Protein AF-A0A6A5CG50-F1 (afdb_monomer_lite)

Secondary structure (DSSP, 8-state):
-----------------------------TTS--------HHHHHHHHHH--HHHHHHHHHH-HHHHHHHHTTGGGTHHHHHHHHHHHHHTHHHHHHHHHHHHHHHGGGS-HHHHHHHHHHHHHTT-HHHHHHHHHHS---HHHHHHHHHHS-S--HHHHHHHHTSHHHHTTHHHHHHHHHHTT-HHHHHHS-GGG---GGGHHHHHHH-TTHHHH-HHHHHHHHHTSSSHHHHHHTHHHHTTTPPTTHHHHHHHHHHHHS-HHHHHHTHHHHHHS-HHHHHHHHT-HHHHHHHHHHHHHH--SS--HHHHHHHHHHSHHHHHHHS-HHHHHHHHHHTT-HHHHHHHHHHHTHHHHHTT-SSHHHHHHHHHHHHS---S----TT---HHHHHHHHHHHHHHHHHHHHHHHH-TTS----TT-HHHHHHHTTT-HHHHHHHHHHHHHHHHHHHHS------------SHHHHHHHHHHHHHHHHHHHHTT-

Structure (mmCIF, N/CA/C/O backbone):
data_AF-A0A6A5CG50-F1
#
_entry.id   AF-A0A6A5CG50-F1
#
loop_
_atom_site.group_PDB
_atom_site.id
_atom_site.type_symbol
_atom_site.label_atom_id
_atom_site.label_alt_id
_atom_site.label_comp_id
_atom_site.label_asym_id
_atom_site.label_entity_id
_atom_site.label_seq_id
_atom_site.pdbx_PDB_ins_code
_atom_site.Cartn_x
_atom_site.Cartn_y
_atom_site.Cartn_z
_atom_site.occupancy
_atom_site.B_iso_or_equiv
_atom_site.auth_seq_id
_atom_site.auth_comp_id
_atom_site.auth_asym_id
_atom_site.auth_atom_id
_atom_site.pdbx_PDB_model_num
ATOM 1 N N . MET A 1 1 ? 52.379 -30.353 -60.242 1.00 38.41 1 MET A N 1
ATOM 2 C CA . MET A 1 1 ? 53.782 -30.814 -60.249 1.00 38.41 1 MET A CA 1
ATOM 3 C C . MET A 1 1 ? 54.578 -29.850 -61.113 1.00 38.41 1 MET A C 1
ATOM 5 O O . MET A 1 1 ? 54.303 -29.768 -62.301 1.00 38.41 1 MET A O 1
ATOM 9 N N . SER A 1 2 ? 55.456 -29.062 -60.491 1.00 40.38 2 SER A N 1
ATOM 10 C CA . SER A 1 2 ? 56.388 -28.115 -61.135 1.00 40.38 2 SER A CA 1
ATOM 11 C C . SER A 1 2 ? 57.538 -28.863 -61.827 1.00 40.38 2 SER A C 1
ATOM 13 O O . SER A 1 2 ? 57.807 -29.998 -61.420 1.00 40.38 2 SER A O 1
ATOM 15 N N . PRO A 1 3 ? 58.211 -28.287 -62.847 1.00 38.31 3 PRO A N 1
ATOM 16 C CA . PRO A 1 3 ? 59.533 -27.637 -62.631 1.00 38.31 3 PRO A CA 1
ATOM 17 C C . PRO A 1 3 ? 59.900 -26.577 -63.725 1.00 38.31 3 PRO A C 1
ATOM 19 O O . PRO A 1 3 ? 59.070 -26.339 -64.600 1.00 38.31 3 PRO A O 1
ATOM 22 N N . PRO A 1 4 ? 61.131 -26.012 -63.822 1.00 40.09 4 PRO A N 1
ATOM 23 C CA . PRO A 1 4 ? 62.176 -25.701 -62.833 1.00 40.09 4 PRO A CA 1
ATOM 24 C C . PRO A 1 4 ? 62.671 -24.223 -62.872 1.00 40.09 4 PRO A C 1
ATOM 26 O O . PRO A 1 4 ? 62.313 -23.429 -63.737 1.00 40.09 4 PRO A O 1
ATOM 29 N N . LEU A 1 5 ? 63.548 -23.920 -61.904 1.00 40.53 5 LEU A N 1
ATOM 30 C CA . LEU A 1 5 ? 64.491 -22.793 -61.797 1.00 40.53 5 LEU A CA 1
ATOM 31 C C . LEU A 1 5 ? 65.400 -22.589 -63.022 1.00 40.53 5 LEU A C 1
ATOM 33 O O . LEU A 1 5 ? 65.702 -23.578 -63.677 1.00 40.53 5 LEU A O 1
ATOM 37 N N . VAL A 1 6 ? 65.909 -21.354 -63.197 1.00 31.11 6 VAL A N 1
ATOM 38 C CA . VAL A 1 6 ? 67.246 -20.891 -63.685 1.00 31.11 6 VAL A CA 1
ATOM 39 C C . VAL A 1 6 ? 67.095 -19.373 -63.945 1.00 31.11 6 VAL A C 1
ATOM 41 O O . VAL A 1 6 ? 66.114 -18.988 -64.566 1.00 31.11 6 VAL A O 1
ATOM 44 N N . SER A 1 7 ? 67.943 -18.408 -63.590 1.00 28.89 7 SER A N 1
ATOM 45 C CA . SER A 1 7 ? 69.131 -18.228 -62.742 1.00 28.89 7 SER A CA 1
ATOM 46 C C . SER A 1 7 ? 69.410 -16.710 -62.741 1.00 28.89 7 SER A C 1
ATOM 48 O O . SER A 1 7 ? 69.096 -16.037 -63.724 1.00 28.89 7 SER A O 1
ATOM 50 N N . GLU A 1 8 ? 70.019 -16.178 -61.683 1.00 34.69 8 GLU A N 1
ATOM 51 C CA . GLU A 1 8 ? 70.569 -14.812 -61.653 1.00 34.69 8 GLU A CA 1
ATOM 52 C C . GLU A 1 8 ? 71.644 -14.597 -62.737 1.00 34.69 8 GLU A C 1
ATOM 54 O O . GLU A 1 8 ? 72.239 -15.560 -63.234 1.00 34.69 8 GLU A O 1
ATOM 59 N N . PRO A 1 9 ? 71.980 -13.326 -63.013 1.00 35.66 9 PRO A N 1
ATOM 60 C CA . PRO A 1 9 ? 73.373 -12.953 -62.812 1.00 35.66 9 PRO A CA 1
ATOM 61 C C . PRO A 1 9 ? 73.541 -11.692 -61.953 1.00 35.66 9 PRO A C 1
ATOM 63 O O . PRO A 1 9 ? 73.008 -10.626 -62.248 1.00 35.66 9 PRO A O 1
ATOM 66 N N . SER A 1 10 ? 74.333 -11.889 -60.898 1.00 28.23 10 SER A N 1
ATOM 67 C CA . SER A 1 10 ? 75.464 -11.067 -60.450 1.00 28.23 10 SER A CA 1
ATOM 68 C C . SER A 1 10 ? 75.307 -9.545 -60.384 1.00 28.23 10 SER A C 1
ATOM 70 O O . SER A 1 10 ? 75.376 -8.835 -61.383 1.00 28.23 10 SER A O 1
ATOM 72 N N . SER A 1 11 ? 75.250 -9.087 -59.133 1.00 34.31 11 SER A N 1
ATOM 73 C CA . SER A 1 11 ? 76.088 -8.038 -58.537 1.00 34.31 11 SER A CA 1
ATOM 74 C C . SER A 1 11 ? 76.959 -7.197 -59.478 1.00 34.31 11 SER A C 1
ATOM 76 O O . SER A 1 11 ? 77.954 -7.697 -59.998 1.00 34.31 11 SER A O 1
ATOM 78 N N . ASP A 1 12 ? 76.716 -5.888 -59.467 1.00 26.34 12 ASP A N 1
ATOM 79 C CA . ASP A 1 12 ? 77.811 -4.930 -59.366 1.00 26.34 12 ASP A CA 1
ATOM 80 C C . ASP A 1 12 ? 77.536 -3.941 -58.231 1.00 26.34 12 ASP A C 1
ATOM 82 O O . ASP A 1 12 ? 76.492 -3.290 -58.147 1.00 26.34 12 ASP A O 1
ATOM 86 N N . LEU A 1 13 ? 78.501 -3.888 -57.315 1.00 35.88 13 LEU A N 1
ATOM 87 C CA . LEU A 1 13 ? 78.641 -2.851 -56.311 1.00 35.88 13 LEU A CA 1
ATOM 88 C C . LEU A 1 13 ? 79.002 -1.534 -57.004 1.00 35.88 13 LEU A C 1
ATOM 90 O O . LEU A 1 13 ? 80.065 -1.426 -57.609 1.00 35.88 13 LEU A O 1
ATOM 94 N N . SER A 1 14 ? 78.223 -0.486 -56.757 1.00 27.73 14 SER A N 1
ATOM 95 C CA . SER A 1 14 ? 78.779 0.864 -56.672 1.00 27.73 14 SER A CA 1
ATOM 96 C C . SER A 1 14 ? 78.047 1.661 -55.595 1.00 27.73 14 SER A C 1
ATOM 98 O O . SER A 1 14 ? 76.955 2.185 -55.796 1.00 27.73 14 SER A O 1
ATOM 100 N N . THR A 1 15 ? 78.663 1.667 -54.415 1.00 28.98 15 THR A N 1
ATOM 101 C CA . THR A 1 15 ? 78.862 2.837 -53.548 1.00 28.98 15 THR A CA 1
ATOM 102 C C . THR A 1 15 ? 77.974 4.058 -53.809 1.00 28.98 15 THR A C 1
ATOM 104 O O . THR A 1 15 ? 78.183 4.804 -54.760 1.00 28.98 15 THR A O 1
ATOM 107 N N . THR A 1 16 ? 77.061 4.290 -52.864 1.00 37.69 16 THR A N 1
ATOM 108 C CA . THR A 1 16 ? 76.720 5.602 -52.287 1.00 37.69 16 THR A CA 1
ATOM 109 C C . THR A 1 16 ? 76.822 6.816 -53.215 1.00 37.69 16 THR A C 1
ATOM 111 O O . THR A 1 16 ? 77.855 7.482 -53.280 1.00 37.69 16 THR A O 1
ATOM 114 N N . SER A 1 17 ? 75.681 7.223 -53.764 1.00 26.23 17 SER A N 1
ATOM 115 C CA . SER A 1 17 ? 75.324 8.639 -53.748 1.00 26.23 17 SER A CA 1
ATOM 116 C C . SER A 1 17 ? 73.888 8.756 -53.241 1.00 26.23 17 SER A C 1
ATOM 118 O O . SER A 1 17 ? 72.956 8.203 -53.816 1.00 26.23 17 SER A O 1
ATOM 120 N N . HIS A 1 18 ? 73.719 9.410 -52.094 1.00 35.25 18 HIS A N 1
ATOM 121 C CA . HIS A 1 18 ? 72.423 9.940 -51.702 1.00 35.25 18 HIS A CA 1
ATOM 122 C C . HIS A 1 18 ? 72.069 11.032 -52.716 1.00 35.25 18 HIS A C 1
ATOM 124 O O . HIS A 1 18 ? 72.556 12.154 -52.590 1.00 35.25 18 HIS A O 1
ATOM 130 N N . SER A 1 19 ? 71.247 10.715 -53.716 1.00 29.44 19 SER A N 1
ATOM 131 C CA . SER A 1 19 ? 70.447 11.732 -54.397 1.00 29.44 19 SER A CA 1
ATOM 132 C C . SER A 1 19 ? 69.046 11.680 -53.785 1.00 29.44 19 SER A C 1
ATOM 134 O O . SER A 1 19 ? 68.331 10.680 -53.849 1.00 29.44 19 SER A O 1
ATOM 136 N N . MET A 1 20 ? 68.700 12.754 -53.076 1.00 34.06 20 MET A N 1
ATOM 137 C CA . MET A 1 20 ? 67.317 13.102 -52.788 1.00 34.06 20 MET A CA 1
ATOM 138 C C . MET A 1 20 ? 66.678 13.552 -54.103 1.00 34.06 20 MET A C 1
ATOM 140 O O . MET A 1 20 ? 66.559 14.745 -54.350 1.00 34.06 20 MET A O 1
ATOM 144 N N . ASP A 1 21 ? 66.274 12.609 -54.945 1.00 31.69 21 ASP A N 1
ATOM 145 C CA . ASP A 1 21 ? 65.385 12.903 -56.066 1.00 31.69 21 ASP A CA 1
ATOM 146 C C . ASP A 1 21 ? 64.002 12.338 -55.756 1.00 31.69 21 ASP A C 1
ATOM 148 O O . ASP A 1 21 ? 63.553 11.324 -56.289 1.00 31.69 21 ASP A O 1
ATOM 152 N N . GLY A 1 22 ? 63.303 13.036 -54.858 1.00 36.25 22 GLY A N 1
ATOM 153 C CA . GLY A 1 22 ? 61.849 12.998 -54.833 1.00 36.25 22 GLY A CA 1
ATOM 154 C C . GLY A 1 22 ? 61.359 13.523 -56.178 1.00 36.25 22 GLY A C 1
ATOM 155 O O . GLY A 1 22 ? 61.412 14.723 -56.441 1.00 36.25 22 GLY A O 1
ATOM 156 N N . VAL A 1 23 ? 60.940 12.615 -57.059 1.00 37.84 23 VAL A N 1
ATOM 157 C CA . VAL A 1 23 ? 60.490 12.937 -58.416 1.00 37.84 23 VAL A CA 1
ATOM 158 C C . VAL A 1 23 ? 59.181 13.730 -58.343 1.00 37.84 23 VAL A C 1
ATOM 160 O O . VAL A 1 23 ? 58.081 13.182 -58.413 1.00 37.84 23 VAL A O 1
ATOM 163 N N . VAL A 1 24 ? 59.298 15.053 -58.229 1.00 38.53 24 VAL A N 1
ATOM 164 C CA . VAL A 1 24 ? 58.232 16.004 -58.550 1.00 38.53 24 VAL A CA 1
ATOM 165 C C . VAL A 1 24 ? 58.036 15.941 -60.062 1.00 38.53 24 VAL A C 1
ATOM 167 O O . VAL A 1 24 ? 58.856 16.442 -60.831 1.00 38.53 24 VAL A O 1
ATOM 170 N N . ARG A 1 25 ? 56.960 15.299 -60.525 1.00 40.53 25 ARG A N 1
ATOM 171 C CA . ARG A 1 25 ? 56.587 15.374 -61.942 1.00 40.53 25 ARG A CA 1
ATOM 172 C C . ARG A 1 25 ? 55.950 16.730 -62.216 1.00 40.53 25 ARG A C 1
ATOM 174 O O . ARG A 1 25 ? 54.785 16.958 -61.903 1.00 40.53 25 ARG A O 1
ATOM 181 N N . TYR A 1 26 ? 56.721 17.619 -62.827 1.00 39.66 26 TYR A N 1
ATOM 182 C CA . TYR A 1 26 ? 56.202 18.844 -63.416 1.00 39.66 26 TYR A CA 1
ATOM 183 C C . TYR A 1 26 ? 55.426 18.496 -64.689 1.00 39.66 26 TYR A C 1
ATOM 185 O O . TYR A 1 26 ? 56.001 18.017 -65.665 1.00 39.66 26 TYR A O 1
ATOM 193 N N . VAL A 1 27 ? 54.112 18.715 -64.681 1.00 43.72 27 VAL A N 1
ATOM 194 C CA . VAL A 1 27 ? 53.310 18.686 -65.909 1.00 43.72 27 VAL A CA 1
ATOM 195 C C . VAL A 1 27 ? 53.358 20.087 -66.506 1.00 43.72 27 VAL A C 1
ATOM 197 O O . VAL A 1 27 ? 52.929 21.048 -65.868 1.00 43.72 27 VAL A O 1
ATOM 200 N N . HIS A 1 28 ? 53.934 20.203 -67.700 1.00 36.91 28 HIS A N 1
ATOM 201 C CA . HIS A 1 28 ? 54.054 21.465 -68.421 1.00 36.91 28 HIS A CA 1
ATOM 202 C C . HIS A 1 28 ? 52.708 21.790 -69.086 1.00 36.91 28 HIS A C 1
ATOM 204 O O . HIS A 1 28 ? 52.299 21.101 -70.016 1.00 36.91 28 HIS A O 1
ATOM 210 N N . ASP A 1 29 ? 52.012 22.821 -68.610 1.00 42.84 29 ASP A N 1
ATOM 211 C CA . ASP A 1 29 ? 50.855 23.400 -69.299 1.00 42.84 29 ASP A CA 1
ATOM 212 C C . ASP A 1 29 ? 51.340 24.651 -70.043 1.00 42.84 29 ASP A C 1
ATOM 214 O O . ASP A 1 29 ? 51.771 25.627 -69.430 1.00 42.84 29 ASP A O 1
ATOM 218 N N . GLU A 1 30 ? 51.357 24.606 -71.376 1.00 43.88 30 GLU A N 1
ATOM 219 C CA . GLU A 1 30 ? 51.988 25.629 -72.227 1.00 43.88 30 GLU A CA 1
ATOM 220 C C . GLU A 1 30 ? 51.306 27.004 -72.186 1.00 43.88 30 GLU A C 1
ATOM 222 O O . GLU A 1 30 ? 51.773 27.935 -72.840 1.00 43.88 30 GLU A O 1
ATOM 227 N N . ARG A 1 31 ? 50.213 27.179 -71.435 1.00 47.34 31 ARG A N 1
ATOM 228 C CA . ARG A 1 31 ? 49.477 28.451 -71.439 1.00 47.34 31 ARG A CA 1
ATOM 229 C C . ARG A 1 31 ? 49.709 29.321 -70.217 1.00 47.34 31 ARG A C 1
ATOM 231 O O . ARG A 1 31 ? 49.666 30.540 -70.372 1.00 47.34 31 ARG A O 1
ATOM 238 N N . HIS A 1 32 ? 50.011 28.773 -69.042 1.00 41.62 32 HIS A N 1
ATOM 239 C CA . HIS A 1 32 ? 50.194 29.560 -67.817 1.00 41.62 32 HIS A CA 1
ATOM 240 C C . HIS A 1 32 ? 51.383 29.015 -67.015 1.00 41.62 32 HIS A C 1
ATOM 242 O O . HIS A 1 32 ? 51.362 27.866 -66.590 1.00 41.62 32 HIS A O 1
ATOM 248 N N . HIS A 1 33 ? 52.413 29.838 -66.789 1.00 39.16 33 HIS A N 1
ATOM 249 C CA . HIS A 1 33 ? 53.593 29.516 -65.972 1.00 39.16 33 HIS A CA 1
ATOM 250 C C . HIS A 1 33 ? 53.245 29.314 -64.479 1.00 39.16 33 HIS A C 1
ATOM 252 O O . HIS A 1 33 ? 53.632 30.105 -63.622 1.00 39.16 33 HIS A O 1
ATOM 258 N N . LEU A 1 34 ? 52.508 28.254 -64.151 1.00 37.78 34 LEU A N 1
ATOM 259 C CA . LEU A 1 34 ? 52.201 27.812 -62.794 1.00 37.78 34 LEU A CA 1
ATOM 260 C C . LEU A 1 34 ? 52.546 26.326 -62.682 1.00 37.78 34 LEU A C 1
ATOM 262 O O . LEU A 1 34 ? 51.834 25.462 -63.188 1.00 37.78 34 LEU A O 1
ATOM 266 N N . TYR A 1 35 ? 53.650 26.023 -61.999 1.00 39.62 35 TYR A N 1
ATOM 267 C CA . TYR A 1 35 ? 54.013 24.653 -61.651 1.00 39.62 35 TYR A CA 1
ATOM 268 C C . TYR A 1 35 ? 52.993 24.097 -60.650 1.00 39.62 35 TYR A C 1
ATOM 270 O O . TYR A 1 35 ? 52.934 24.529 -59.499 1.00 39.62 35 TYR A O 1
ATOM 278 N N . LYS A 1 36 ? 52.173 23.133 -61.076 1.00 39.78 36 LYS A N 1
ATOM 279 C CA . LYS A 1 36 ? 51.232 22.448 -60.184 1.00 39.78 36 LYS A CA 1
ATOM 280 C C . LYS A 1 36 ? 51.955 21.308 -59.463 1.00 39.78 36 LYS A C 1
ATOM 282 O O . LYS A 1 36 ? 52.139 20.233 -60.028 1.00 39.78 36 LYS A O 1
ATOM 287 N N . LEU A 1 37 ? 52.360 21.541 -58.214 1.00 44.56 37 LEU A N 1
ATOM 288 C CA . LEU A 1 37 ? 52.777 20.470 -57.302 1.00 44.56 37 LEU A CA 1
ATOM 289 C C . LEU A 1 37 ? 51.608 19.491 -57.130 1.00 44.56 37 LEU A C 1
ATOM 291 O O . LEU A 1 37 ? 50.499 19.890 -56.776 1.00 44.56 37 LEU A O 1
ATOM 295 N N . THR A 1 38 ? 51.841 18.214 -57.416 1.00 49.97 38 THR A N 1
ATOM 296 C CA . THR A 1 38 ? 50.862 17.137 -57.223 1.00 49.97 38 THR A CA 1
ATOM 297 C C . THR A 1 38 ? 51.349 16.242 -56.079 1.00 49.97 38 THR A C 1
ATOM 299 O O . THR A 1 38 ? 52.452 15.711 -56.170 1.00 49.97 38 THR A O 1
ATOM 302 N N . CYS A 1 39 ? 50.571 16.090 -54.986 1.00 50.97 39 CYS A N 1
ATOM 303 C CA . CYS A 1 39 ? 50.876 15.064 -53.962 1.00 50.97 39 CYS A CA 1
ATOM 304 C C . CYS A 1 39 ? 50.786 13.712 -54.664 1.00 50.97 39 CYS A C 1
ATOM 306 O O . CYS A 1 39 ? 49.752 13.390 -55.250 1.00 50.97 39 CYS A O 1
ATOM 308 N N . THR A 1 40 ? 51.868 12.943 -54.652 1.00 56.41 40 THR A N 1
ATOM 309 C CA . THR A 1 40 ? 51.852 11.556 -55.113 1.00 56.41 40 THR A CA 1
ATOM 310 C C . THR A 1 40 ? 51.541 10.641 -53.937 1.00 56.41 40 THR A C 1
ATOM 312 O O . THR A 1 40 ? 51.779 10.987 -52.780 1.00 56.41 40 THR A O 1
ATOM 315 N N . ARG A 1 41 ? 51.015 9.450 -54.233 1.00 50.88 41 ARG A N 1
ATOM 316 C CA . ARG A 1 41 ? 50.683 8.425 -53.237 1.00 50.88 41 ARG A CA 1
ATOM 317 C C . ARG A 1 41 ? 51.835 8.184 -52.249 1.00 50.88 41 ARG A C 1
ATOM 319 O O . ARG A 1 41 ? 51.599 8.190 -51.046 1.00 50.88 41 ARG A O 1
ATOM 326 N N . ASP A 1 42 ? 53.057 8.048 -52.751 1.00 51.00 42 ASP A N 1
ATOM 327 C CA . ASP A 1 42 ? 54.238 7.724 -51.943 1.00 51.00 42 ASP A CA 1
ATOM 328 C C . ASP A 1 42 ? 54.661 8.884 -51.031 1.00 51.00 42 ASP A C 1
ATOM 330 O O . ASP A 1 42 ? 54.944 8.664 -49.857 1.00 51.00 42 ASP A O 1
ATOM 334 N N . MET A 1 43 ? 54.578 10.131 -51.514 1.00 53.25 43 MET A N 1
ATOM 335 C CA . MET A 1 43 ? 54.821 11.317 -50.681 1.00 53.25 43 MET A CA 1
ATOM 336 C C . MET A 1 43 ? 53.799 11.425 -49.554 1.00 53.25 43 MET A C 1
ATOM 338 O O . MET A 1 43 ? 54.152 11.736 -48.416 1.00 53.25 43 MET A O 1
ATOM 342 N N . CYS A 1 44 ? 52.525 11.159 -49.859 1.00 53.78 44 CYS A N 1
ATOM 343 C CA . CYS A 1 44 ? 51.493 11.217 -48.843 1.00 53.78 44 CYS A CA 1
ATOM 344 C C . CYS A 1 44 ? 51.710 10.091 -47.782 1.00 53.78 44 CYS A C 1
ATOM 346 O O . CYS A 1 44 ? 51.521 10.345 -46.594 1.00 53.78 44 CYS A O 1
ATOM 348 N N . PHE A 1 45 ? 52.203 8.897 -48.164 1.00 56.69 45 PHE A N 1
ATOM 349 C CA . PHE A 1 45 ? 52.583 7.816 -47.228 1.00 56.69 45 PHE A CA 1
ATOM 350 C C . PHE A 1 45 ? 53.794 8.141 -46.358 1.00 56.69 45 PHE A C 1
ATOM 352 O O . PHE A 1 45 ? 53.779 7.873 -45.158 1.00 56.69 45 PHE A O 1
ATOM 359 N N . GLU A 1 46 ? 54.839 8.714 -46.942 1.00 56.03 46 GLU A N 1
ATOM 360 C CA . GLU A 1 46 ? 56.057 9.048 -46.211 1.00 56.03 46 GLU A CA 1
ATOM 361 C C . GLU A 1 46 ? 55.768 10.107 -45.142 1.00 56.03 46 GLU A C 1
ATOM 363 O O . GLU A 1 46 ? 56.123 9.926 -43.980 1.00 56.03 46 GLU A O 1
ATOM 368 N N . VAL A 1 47 ? 54.968 11.125 -45.470 1.00 57.41 47 VAL A N 1
ATOM 369 C CA . VAL A 1 47 ? 54.483 12.126 -44.505 1.00 57.41 47 VAL A CA 1
ATOM 370 C C . VAL A 1 47 ? 53.701 11.486 -43.349 1.00 57.41 47 VAL A C 1
ATOM 372 O O . VAL A 1 47 ? 53.894 11.871 -42.197 1.00 57.41 47 VAL A O 1
ATOM 375 N N . MET A 1 48 ? 52.866 10.473 -43.609 1.00 57.59 48 MET A N 1
ATOM 376 C CA . MET A 1 48 ? 52.105 9.783 -42.556 1.00 57.59 48 MET A CA 1
ATOM 377 C C . MET A 1 48 ? 52.986 9.100 -41.506 1.00 57.59 48 MET A C 1
ATOM 379 O O . MET A 1 48 ? 52.561 8.978 -40.359 1.00 57.59 48 MET A O 1
ATOM 383 N N . THR A 1 49 ? 54.194 8.660 -41.869 1.00 56.09 49 THR A N 1
ATOM 384 C CA . THR A 1 49 ? 55.097 7.979 -40.925 1.00 56.09 49 THR A CA 1
ATOM 385 C C . THR A 1 49 ? 55.664 8.908 -39.849 1.00 56.09 49 THR A C 1
ATOM 387 O O . THR A 1 49 ? 56.069 8.435 -38.788 1.00 56.09 49 THR A O 1
ATOM 390 N N . TYR A 1 50 ? 55.632 10.224 -40.081 1.00 55.03 50 TYR A N 1
ATOM 391 C CA . TYR A 1 50 ? 56.202 11.237 -39.187 1.00 55.03 50 TYR A CA 1
ATOM 392 C C . TYR A 1 50 ? 55.156 12.032 -38.397 1.00 55.03 50 TYR A C 1
ATOM 394 O O . TYR A 1 50 ? 55.518 12.816 -37.519 1.00 55.03 50 TYR A O 1
ATOM 402 N N . LEU A 1 51 ? 53.864 11.845 -38.680 1.00 58.47 51 LEU A N 1
ATOM 403 C CA . LEU A 1 51 ? 52.789 12.587 -38.025 1.00 58.47 51 LEU A CA 1
ATOM 404 C C . LEU A 1 51 ? 52.213 11.821 -36.831 1.00 58.47 51 LEU A C 1
ATOM 406 O O . LEU A 1 51 ? 51.873 10.638 -36.912 1.00 58.47 51 LEU A O 1
ATOM 410 N N . GLY A 1 52 ? 52.018 12.529 -35.715 1.00 53.81 52 GLY A N 1
ATOM 411 C CA . GLY A 1 52 ? 51.176 12.042 -34.631 1.00 53.81 52 GLY A CA 1
ATOM 412 C C . GLY A 1 52 ? 49.728 11.895 -35.103 1.00 53.81 52 GLY A C 1
ATOM 413 O O . GLY A 1 52 ? 49.289 12.569 -36.030 1.00 53.81 52 GLY A O 1
ATOM 414 N N . THR A 1 53 ? 48.941 11.040 -34.438 1.00 55.12 53 THR A N 1
ATOM 415 C CA . THR A 1 53 ? 47.531 10.794 -34.809 1.00 55.12 53 THR A CA 1
ATOM 416 C C . THR A 1 53 ? 46.734 12.097 -34.984 1.00 55.12 53 THR A C 1
ATOM 418 O O . THR A 1 53 ? 45.926 12.203 -35.893 1.00 55.12 53 THR A O 1
ATOM 421 N N . GLN A 1 54 ? 46.980 13.099 -34.136 1.00 54.81 54 GLN A N 1
ATOM 422 C CA . GLN A 1 54 ? 46.288 14.391 -34.163 1.00 54.81 54 GLN A CA 1
ATOM 423 C C . GLN A 1 54 ? 46.691 15.268 -35.359 1.00 54.81 54 GLN A C 1
ATOM 425 O O . GLN A 1 54 ? 45.832 15.891 -35.987 1.00 54.81 54 GLN A O 1
ATOM 430 N N . ASP A 1 55 ? 47.979 15.295 -35.689 1.00 60.62 55 ASP A N 1
ATOM 431 C CA . ASP A 1 55 ? 48.510 16.086 -36.801 1.00 60.62 55 ASP A CA 1
ATOM 432 C C . ASP A 1 55 ? 48.114 15.458 -38.135 1.00 60.62 55 ASP A C 1
ATOM 434 O O . ASP A 1 55 ? 47.697 16.162 -39.051 1.00 60.62 55 ASP A O 1
ATOM 438 N N . LEU A 1 56 ? 48.116 14.123 -38.204 1.00 60.62 56 LEU A N 1
ATOM 439 C CA . LEU A 1 56 ? 47.615 13.377 -39.351 1.00 60.62 56 LEU A CA 1
ATOM 440 C C . LEU A 1 56 ? 46.145 13.715 -39.637 1.00 60.62 56 LEU A C 1
ATOM 442 O O . LEU A 1 56 ? 45.806 14.035 -40.774 1.00 60.62 56 LEU A O 1
ATOM 446 N N . PHE A 1 57 ? 45.283 13.736 -38.615 1.00 56.09 57 PHE A N 1
ATOM 447 C CA . PHE A 1 57 ? 43.878 14.122 -38.794 1.00 56.09 57 PHE A CA 1
ATOM 448 C C . PHE A 1 57 ? 43.699 15.588 -39.189 1.00 56.09 57 PHE A C 1
ATOM 450 O O . PHE A 1 57 ? 42.867 15.896 -40.040 1.00 56.09 57 PHE A O 1
ATOM 457 N N . SER A 1 58 ? 44.508 16.489 -38.635 1.00 58.94 58 SER A N 1
ATOM 458 C CA . SER A 1 58 ? 44.466 17.911 -38.997 1.00 58.94 58 SER A CA 1
ATOM 459 C C . SER A 1 58 ? 44.861 18.132 -40.462 1.00 58.94 58 SER 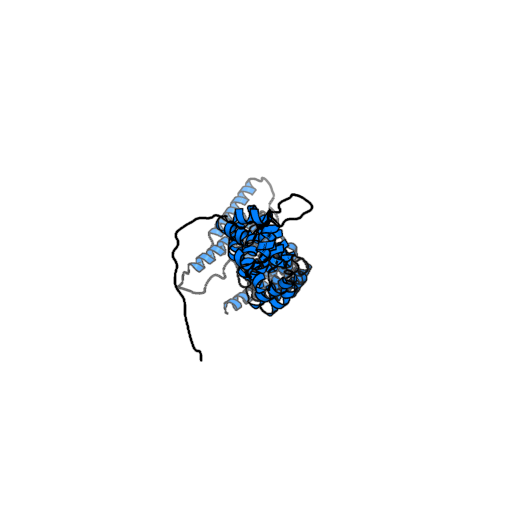A C 1
ATOM 461 O O . SER A 1 58 ? 44.218 18.905 -41.172 1.00 58.94 58 SER A O 1
ATOM 463 N N . VAL A 1 59 ? 45.869 17.400 -40.944 1.00 61.34 59 VAL A N 1
ATOM 464 C CA . VAL A 1 59 ? 46.313 17.417 -42.346 1.00 61.34 59 VAL A CA 1
ATOM 465 C C . VAL A 1 59 ? 45.245 16.829 -43.272 1.00 61.34 59 VAL A C 1
ATOM 467 O O . VAL A 1 59 ? 44.971 17.407 -44.322 1.00 61.34 59 VAL A O 1
ATOM 470 N N . MET A 1 60 ? 44.585 15.739 -42.867 1.00 56.97 60 MET A N 1
ATOM 471 C CA . MET A 1 60 ? 43.481 15.144 -43.628 1.00 56.97 60 MET A CA 1
ATOM 472 C C . MET A 1 60 ? 42.279 16.083 -43.782 1.00 56.97 60 MET A C 1
ATOM 474 O O . MET A 1 60 ? 41.710 16.157 -44.864 1.00 56.97 60 MET A O 1
ATOM 478 N N . LEU A 1 61 ? 41.916 16.827 -42.733 1.00 54.31 61 LEU A N 1
ATOM 479 C CA . LEU A 1 61 ? 40.812 17.794 -42.790 1.00 54.31 61 LEU A CA 1
ATOM 480 C C . LEU A 1 61 ? 41.164 19.051 -43.600 1.00 54.31 61 LEU A C 1
ATOM 482 O O . LEU A 1 61 ? 40.284 19.677 -44.185 1.00 54.31 61 LEU A O 1
ATOM 486 N N . SER A 1 62 ? 42.445 19.422 -43.641 1.00 55.19 62 SER A N 1
ATOM 487 C CA . SER A 1 62 ? 42.900 20.684 -44.241 1.00 55.19 62 SER A CA 1
ATOM 488 C C . SER A 1 62 ? 43.371 20.546 -45.694 1.00 55.19 62 SER A C 1
ATOM 490 O O . SER A 1 62 ? 43.525 21.555 -46.381 1.00 55.19 62 SER A O 1
ATOM 492 N N . CYS A 1 63 ? 43.611 19.325 -46.190 1.00 56.22 63 CYS A N 1
ATOM 493 C CA . CYS A 1 63 ? 44.161 19.086 -47.525 1.00 56.22 63 CYS A CA 1
ATOM 494 C C . CYS A 1 63 ? 43.318 18.092 -48.337 1.00 56.22 63 CYS A C 1
ATOM 496 O O . CYS A 1 63 ? 43.471 16.877 -48.223 1.00 56.22 63 CYS A O 1
ATOM 498 N N . ARG A 1 64 ? 42.479 18.621 -49.239 1.00 52.44 64 ARG A N 1
ATOM 499 C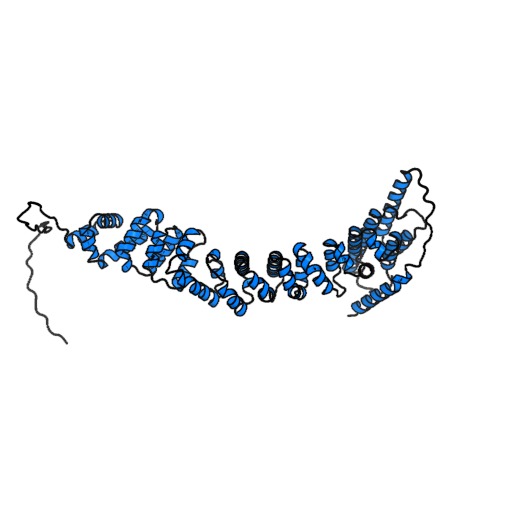 CA . ARG A 1 64 ? 41.572 17.837 -50.098 1.00 52.44 64 ARG A CA 1
ATOM 500 C C . ARG A 1 64 ? 42.290 16.796 -50.970 1.00 52.44 64 ARG A C 1
ATOM 502 O O . ARG A 1 64 ? 41.828 15.674 -51.073 1.00 52.44 64 ARG A O 1
ATOM 509 N N . GLN A 1 65 ? 43.440 17.124 -51.563 1.00 52.62 65 GLN A N 1
ATOM 510 C CA . GLN A 1 65 ? 44.187 16.157 -52.388 1.00 52.62 65 GLN A CA 1
ATOM 511 C C . GLN A 1 65 ? 44.799 15.020 -51.563 1.00 52.62 65 GLN A C 1
ATOM 513 O O . GLN A 1 65 ? 44.806 13.880 -52.015 1.00 52.62 65 GLN A O 1
ATOM 518 N N . PHE A 1 66 ? 45.293 15.322 -50.360 1.00 56.50 66 PHE A N 1
ATOM 519 C CA . PHE A 1 66 ? 45.813 14.316 -49.433 1.00 56.50 66 PHE A CA 1
ATOM 520 C C . PHE A 1 66 ? 44.680 13.411 -48.935 1.00 56.50 66 PHE A C 1
ATOM 522 O O . PHE A 1 66 ? 44.818 12.193 -48.950 1.00 56.50 66 PHE A O 1
ATOM 529 N N . HIS A 1 67 ? 43.536 14.008 -48.592 1.00 53.38 67 HIS A N 1
ATOM 530 C CA . HIS A 1 67 ? 42.293 13.314 -48.276 1.00 53.38 67 HIS A CA 1
ATOM 531 C C . HIS A 1 67 ? 41.857 12.359 -49.399 1.00 53.38 67 HIS A C 1
ATOM 533 O O . HIS A 1 67 ? 41.677 11.173 -49.142 1.00 53.38 67 HIS A O 1
ATOM 539 N N . ASP A 1 68 ? 41.766 12.830 -50.644 1.00 54.91 68 ASP A N 1
ATOM 540 C CA . ASP A 1 68 ? 41.259 12.041 -51.775 1.00 54.91 68 ASP A CA 1
ATOM 541 C C . ASP A 1 68 ? 42.192 10.858 -52.137 1.00 54.91 68 ASP A C 1
ATOM 543 O O . ASP A 1 68 ? 41.726 9.753 -52.422 1.00 54.91 68 ASP A O 1
ATOM 547 N N . LEU A 1 69 ? 43.518 11.047 -52.063 1.00 55.69 69 LEU A N 1
ATOM 548 C CA . LEU A 1 69 ? 44.526 9.996 -52.308 1.00 55.69 69 LEU A CA 1
ATOM 549 C C . LEU A 1 69 ? 44.527 8.893 -51.245 1.00 55.69 69 LEU A C 1
ATOM 551 O O . LEU A 1 69 ? 44.774 7.717 -51.535 1.00 55.69 69 LEU A O 1
ATOM 555 N N . ILE A 1 70 ? 44.249 9.282 -50.009 1.00 53.81 70 ILE A N 1
ATOM 556 C CA . ILE A 1 70 ? 44.171 8.392 -48.861 1.00 53.81 70 ILE A CA 1
ATOM 557 C C . ILE A 1 70 ? 42.815 7.678 -48.795 1.00 53.81 70 ILE A C 1
ATOM 559 O O . ILE A 1 70 ? 42.767 6.489 -48.484 1.00 53.81 70 ILE A O 1
ATOM 563 N N . HIS A 1 71 ? 41.724 8.363 -49.143 1.00 52.06 71 HIS A N 1
ATOM 564 C CA . HIS A 1 71 ? 40.380 7.792 -49.250 1.00 52.06 71 HIS A CA 1
ATOM 565 C C . HIS A 1 71 ? 40.313 6.701 -50.333 1.00 52.06 71 HIS A C 1
ATOM 567 O O . HIS A 1 71 ? 39.548 5.747 -50.218 1.00 52.06 71 HIS A O 1
ATOM 573 N N . ALA A 1 72 ? 41.159 6.772 -51.363 1.00 56.81 72 ALA A N 1
ATOM 574 C CA . ALA A 1 72 ? 41.319 5.689 -52.333 1.00 56.81 72 ALA A CA 1
ATOM 575 C C . ALA A 1 72 ? 42.052 4.444 -51.768 1.00 56.81 72 ALA A C 1
ATOM 577 O O . ALA A 1 72 ? 42.095 3.412 -52.433 1.00 56.81 72 ALA A O 1
ATOM 578 N N . ASN A 1 73 ? 42.639 4.517 -50.563 1.00 55.06 73 ASN A N 1
ATOM 579 C CA . ASN A 1 73 ? 43.460 3.470 -49.933 1.00 55.06 73 ASN A CA 1
ATOM 580 C C . ASN A 1 73 ? 43.115 3.263 -48.436 1.00 55.06 73 ASN A C 1
ATOM 582 O O . ASN A 1 73 ? 44.000 3.120 -47.587 1.00 55.06 73 ASN A O 1
ATOM 586 N N . THR A 1 74 ? 41.819 3.221 -48.113 1.00 51.88 74 THR A N 1
ATOM 587 C CA . THR A 1 74 ? 41.234 3.139 -46.753 1.00 51.88 74 THR A CA 1
ATOM 588 C C . THR A 1 74 ? 41.819 2.058 -45.835 1.00 51.88 74 THR A C 1
ATOM 590 O O . THR A 1 74 ? 41.889 2.256 -44.620 1.00 51.88 74 THR A O 1
ATOM 593 N N . VAL A 1 75 ? 42.307 0.942 -46.384 1.00 53.03 75 VAL A N 1
ATOM 594 C CA . VAL A 1 75 ? 42.890 -0.178 -45.616 1.00 53.03 75 VAL A CA 1
ATOM 595 C C . VAL A 1 75 ? 44.090 0.255 -44.761 1.00 53.03 75 VAL A C 1
ATOM 597 O O . VAL A 1 75 ? 44.253 -0.224 -43.640 1.00 53.03 75 VAL A O 1
ATOM 600 N N . LEU A 1 76 ? 44.908 1.190 -45.252 1.00 51.56 76 LEU A N 1
ATOM 601 C CA . LEU A 1 76 ? 46.162 1.594 -44.602 1.00 51.56 76 LEU A CA 1
ATOM 602 C C . LEU A 1 76 ? 45.955 2.584 -43.445 1.00 51.56 76 LEU A C 1
ATOM 604 O O . LEU A 1 76 ? 46.811 2.702 -42.569 1.00 51.56 76 LEU A O 1
ATOM 608 N N . LEU A 1 77 ? 44.797 3.248 -43.389 1.00 52.97 77 LEU A N 1
ATOM 609 C CA . LEU A 1 77 ? 44.446 4.177 -42.314 1.00 52.97 77 LEU A CA 1
ATOM 610 C C . LEU A 1 77 ? 43.638 3.571 -41.177 1.00 52.97 77 LEU A C 1
ATOM 612 O O . LEU A 1 77 ? 43.483 4.211 -40.135 1.00 52.97 77 LEU A O 1
ATOM 616 N N . ARG A 1 78 ? 43.158 2.337 -41.334 1.00 57.78 78 ARG A N 1
ATOM 617 C CA . ARG A 1 78 ? 42.321 1.670 -40.334 1.00 57.78 78 ARG A CA 1
ATOM 618 C C . ARG A 1 78 ? 42.923 1.696 -38.916 1.00 57.78 78 ARG A C 1
ATOM 620 O O . ARG A 1 78 ? 42.190 2.050 -37.992 1.00 57.78 78 ARG A O 1
ATOM 627 N N . PRO A 1 79 ? 44.230 1.429 -38.700 1.00 59.28 79 PRO A N 1
ATOM 628 C CA . PRO A 1 79 ? 44.823 1.497 -37.361 1.00 59.28 79 PRO A CA 1
ATOM 629 C C . PRO A 1 79 ? 44.871 2.923 -36.789 1.00 59.28 79 PRO A C 1
ATOM 631 O O . PRO A 1 79 ? 44.677 3.119 -35.589 1.00 59.28 79 PRO A O 1
ATOM 634 N N . PHE A 1 80 ? 45.096 3.935 -37.633 1.00 60.91 80 PHE A N 1
ATOM 635 C CA . PHE A 1 80 ? 45.160 5.341 -37.221 1.00 60.91 80 PHE A CA 1
ATOM 636 C C . PHE A 1 80 ? 43.775 5.910 -36.906 1.00 60.91 80 PHE A C 1
ATOM 638 O O . PHE A 1 80 ? 43.626 6.594 -35.895 1.00 60.91 80 PHE A O 1
ATOM 645 N N . ALA A 1 81 ? 42.763 5.569 -37.707 1.00 60.50 81 ALA A N 1
ATOM 646 C CA . ALA A 1 81 ? 41.359 5.890 -37.455 1.00 60.50 81 ALA A CA 1
ATOM 647 C C . ALA A 1 81 ? 40.859 5.250 -36.153 1.00 60.50 81 ALA A C 1
ATOM 649 O O . ALA A 1 81 ? 40.278 5.936 -35.314 1.00 60.50 81 ALA A O 1
ATOM 650 N N . LEU A 1 82 ? 41.185 3.975 -35.918 1.00 65.56 82 LEU A N 1
ATOM 651 C CA . LEU A 1 82 ? 40.844 3.272 -34.680 1.00 65.56 82 LEU A CA 1
ATOM 652 C C . LEU A 1 82 ? 41.524 3.901 -33.450 1.00 65.56 82 LEU A C 1
ATOM 654 O O . LEU A 1 82 ? 40.889 4.110 -32.417 1.00 65.56 82 LEU A O 1
ATOM 658 N N . ASN A 1 83 ? 42.807 4.256 -33.559 1.00 66.19 83 ASN A N 1
ATOM 659 C CA . ASN A 1 83 ? 43.530 4.961 -32.496 1.00 66.19 83 ASN A CA 1
ATOM 660 C C . ASN A 1 83 ? 42.996 6.385 -32.269 1.00 66.19 83 ASN A C 1
ATOM 662 O O . ASN A 1 83 ? 42.948 6.847 -31.129 1.00 66.19 83 ASN A O 1
ATOM 666 N N . GLY A 1 84 ? 42.578 7.072 -33.335 1.00 64.19 84 GLY A N 1
ATOM 667 C CA . GLY A 1 84 ? 41.925 8.378 -33.283 1.00 64.19 84 GLY A CA 1
ATOM 668 C C . GLY A 1 84 ? 40.595 8.318 -32.539 1.00 64.19 84 GLY A C 1
ATOM 669 O O . GLY A 1 84 ? 40.387 9.098 -31.611 1.00 64.19 84 GLY A O 1
ATOM 670 N N . ILE A 1 85 ? 39.747 7.337 -32.865 1.00 70.50 85 ILE A N 1
ATOM 671 C CA . ILE A 1 85 ? 38.488 7.103 -32.152 1.00 70.50 85 ILE A CA 1
ATOM 672 C C . ILE A 1 85 ? 38.755 6.791 -30.686 1.00 70.50 85 ILE A C 1
ATOM 674 O O . ILE A 1 85 ? 38.208 7.473 -29.830 1.00 70.50 85 ILE A O 1
ATOM 678 N N . ARG A 1 86 ? 39.660 5.858 -30.362 1.00 71.38 86 ARG A N 1
ATOM 679 C CA . ARG A 1 86 ? 40.007 5.542 -28.961 1.00 71.38 86 ARG A CA 1
ATOM 680 C C . ARG A 1 86 ? 40.424 6.783 -28.161 1.00 71.38 86 ARG A C 1
ATOM 682 O O . ARG A 1 86 ? 40.016 6.941 -27.011 1.00 71.38 86 ARG A O 1
ATOM 689 N N . LYS A 1 87 ? 41.193 7.692 -28.773 1.00 66.69 87 LYS A N 1
ATOM 690 C CA . LYS A 1 87 ? 41.564 8.982 -28.168 1.00 66.69 87 LYS A CA 1
ATOM 691 C C . LYS A 1 87 ? 40.351 9.894 -27.976 1.00 66.69 87 LYS A C 1
ATOM 693 O O . LYS A 1 87 ? 40.202 10.455 -26.891 1.00 66.69 87 LYS A O 1
ATOM 698 N N . CYS A 1 88 ? 39.484 10.013 -28.981 1.00 67.25 88 CYS A N 1
ATOM 699 C CA . CYS A 1 88 ? 38.251 10.794 -28.878 1.00 67.25 88 CYS A CA 1
ATOM 700 C C . CYS A 1 88 ? 37.345 10.268 -27.759 1.00 67.25 88 CYS A C 1
ATOM 702 O O . CYS A 1 88 ? 36.892 11.058 -26.940 1.00 67.25 88 CYS A O 1
ATOM 704 N N . LEU A 1 89 ? 37.170 8.947 -27.650 1.00 68.25 89 LEU A N 1
ATOM 705 C CA . LEU A 1 89 ? 36.321 8.314 -26.637 1.00 68.25 89 LEU A CA 1
ATOM 706 C C . LEU A 1 89 ? 36.736 8.680 -25.210 1.00 68.25 89 LEU A C 1
ATOM 708 O O . LEU A 1 89 ? 35.892 9.066 -24.407 1.00 68.25 89 LEU A O 1
ATOM 712 N N . SER A 1 90 ? 38.036 8.670 -24.903 1.00 72.06 90 SER A N 1
ATOM 713 C CA . SER A 1 90 ? 38.525 9.028 -23.561 1.00 72.06 90 SER A CA 1
ATOM 714 C C . SER A 1 90 ? 38.181 10.459 -23.112 1.00 72.06 90 SER A C 1
ATOM 716 O O . SER A 1 90 ? 38.216 10.744 -21.917 1.00 72.06 90 SER A O 1
ATOM 718 N N . ARG A 1 91 ? 37.872 11.373 -24.047 1.00 72.38 91 ARG A N 1
ATOM 719 C CA . ARG A 1 91 ? 37.569 12.792 -23.780 1.00 72.38 91 ARG A CA 1
ATOM 720 C C . ARG A 1 91 ? 36.542 13.337 -24.780 1.00 72.38 91 ARG A C 1
ATOM 722 O O . ARG A 1 91 ? 36.792 14.362 -25.419 1.00 72.38 91 ARG A O 1
ATOM 729 N N . LEU A 1 92 ? 35.415 12.642 -24.932 1.00 73.38 92 LEU A N 1
ATOM 730 C CA . LEU A 1 92 ? 34.459 12.907 -26.012 1.00 73.38 92 LEU A CA 1
ATOM 731 C C . LEU A 1 92 ? 33.899 14.337 -25.975 1.00 73.38 92 LEU A C 1
ATOM 733 O O . LEU A 1 92 ? 33.823 14.974 -27.016 1.00 73.38 92 LEU A O 1
ATOM 737 N N . GLU A 1 93 ? 33.668 14.897 -24.785 1.00 71.25 93 GLU A N 1
ATOM 738 C CA . GLU A 1 93 ? 33.239 16.295 -24.589 1.00 71.25 93 GLU A CA 1
ATOM 739 C C . GLU A 1 93 ? 34.162 17.326 -25.266 1.00 71.25 93 GLU A C 1
ATOM 741 O O . GLU A 1 93 ? 33.715 18.378 -25.711 1.00 71.25 93 GLU A O 1
ATOM 746 N N . LYS A 1 94 ? 35.468 17.035 -25.355 1.00 72.31 94 LYS A N 1
ATOM 747 C CA . LYS A 1 94 ? 36.459 17.920 -25.985 1.00 72.31 94 LYS A CA 1
ATOM 748 C C . LYS A 1 94 ? 36.648 17.623 -27.475 1.00 72.31 94 LYS A C 1
ATOM 750 O O . LYS A 1 94 ? 37.063 18.503 -28.227 1.00 72.31 94 LYS A O 1
ATOM 755 N N . TYR A 1 95 ? 36.409 16.383 -27.891 1.00 68.81 95 TYR A N 1
ATOM 756 C CA . TYR A 1 95 ? 36.749 15.886 -29.226 1.00 68.81 95 TYR A CA 1
ATOM 757 C C . TYR A 1 95 ? 35.530 15.400 -30.013 1.00 68.81 95 TYR A C 1
ATOM 759 O O . TYR A 1 95 ? 35.681 14.578 -30.911 1.00 68.81 95 TYR A O 1
ATOM 767 N N . GLU A 1 96 ? 34.341 15.927 -29.724 1.00 75.50 96 GLU A N 1
ATOM 768 C CA . GLU A 1 96 ? 33.100 15.563 -30.413 1.00 75.50 96 GLU A CA 1
ATOM 769 C C . GLU A 1 96 ? 33.194 15.786 -31.931 1.00 75.50 96 GLU A C 1
ATOM 771 O O . GLU A 1 96 ? 32.964 14.858 -32.701 1.00 75.50 96 GLU A O 1
ATOM 776 N N . VAL A 1 97 ? 33.618 16.977 -32.371 1.00 73.06 97 VAL A N 1
ATOM 777 C CA . VAL A 1 97 ? 33.752 17.309 -33.803 1.00 73.06 97 VAL A CA 1
ATOM 778 C C . VAL A 1 97 ? 34.765 16.394 -34.517 1.00 73.06 97 VAL A C 1
ATOM 780 O O . VAL A 1 97 ? 34.415 15.818 -35.548 1.00 73.06 97 VAL A O 1
ATOM 783 N N . PRO A 1 98 ? 35.987 16.175 -33.984 1.00 67.06 98 PRO A N 1
ATOM 784 C CA . PRO A 1 98 ? 36.889 15.153 -34.513 1.00 67.06 98 PRO A CA 1
ATOM 785 C C . PRO A 1 98 ? 36.295 13.740 -34.520 1.00 67.06 98 PRO A C 1
ATOM 787 O O . PRO A 1 98 ? 36.510 13.007 -35.478 1.00 67.06 98 PRO A O 1
ATOM 790 N N . CYS A 1 99 ? 35.546 13.349 -33.486 1.00 74.19 99 CYS A N 1
ATOM 791 C CA . CYS A 1 99 ? 34.913 12.032 -33.402 1.00 74.19 99 CYS A CA 1
ATOM 792 C C . CYS A 1 99 ? 33.887 11.831 -34.525 1.00 74.19 99 CYS A C 1
ATOM 794 O O . CYS A 1 99 ? 33.936 10.820 -35.220 1.00 74.19 99 CYS A O 1
ATOM 796 N N . LEU A 1 100 ? 33.018 12.821 -34.755 1.00 76.31 100 LEU A N 1
ATOM 797 C CA . LEU A 1 100 ? 32.047 12.814 -35.851 1.00 76.31 100 LEU A CA 1
ATOM 798 C C . LEU A 1 100 ? 32.742 12.723 -37.208 1.00 76.31 100 LEU A C 1
ATOM 800 O O . LEU A 1 100 ? 32.409 11.851 -38.002 1.00 76.31 100 LEU A O 1
ATOM 804 N N . ALA A 1 101 ? 33.785 13.526 -37.437 1.00 67.69 101 ALA A N 1
ATOM 805 C CA . ALA A 1 101 ? 34.559 13.450 -38.672 1.00 67.69 101 ALA A CA 1
ATOM 806 C C . ALA A 1 101 ? 35.189 12.059 -38.879 1.00 67.69 101 ALA A C 1
ATOM 808 O O . ALA A 1 101 ? 35.192 11.542 -39.994 1.00 67.69 101 ALA A O 1
ATOM 809 N N . LEU A 1 102 ? 35.693 11.419 -37.820 1.00 70.50 102 LEU A N 1
ATOM 810 C CA . LEU A 1 102 ? 36.242 10.062 -37.900 1.00 70.50 102 LEU A CA 1
ATOM 811 C C . LEU A 1 102 ? 35.178 9.021 -38.238 1.00 70.50 102 LEU A C 1
ATOM 813 O O . LEU A 1 102 ? 35.410 8.163 -39.089 1.00 70.50 102 LEU A O 1
ATOM 817 N N . LEU A 1 103 ? 34.023 9.093 -37.579 1.00 78.12 103 LEU A N 1
ATOM 818 C CA . LEU A 1 103 ? 32.888 8.226 -37.873 1.00 78.12 103 LEU A CA 1
ATOM 819 C C . LEU A 1 103 ? 32.397 8.442 -39.304 1.00 78.12 103 LEU A C 1
ATOM 821 O O . LEU A 1 103 ? 32.074 7.468 -39.980 1.00 78.12 103 LEU A O 1
ATOM 825 N N . ASP A 1 104 ? 32.415 9.683 -39.789 1.00 78.69 104 ASP A N 1
ATOM 826 C CA . ASP A 1 104 ? 31.895 10.005 -41.107 1.00 78.69 104 ASP A CA 1
ATOM 827 C C . ASP A 1 104 ? 32.750 9.472 -42.248 1.00 78.69 104 ASP A C 1
ATOM 829 O O . ASP A 1 104 ? 32.226 8.842 -43.170 1.00 78.69 104 ASP A O 1
ATOM 833 N N . HIS A 1 105 ? 34.063 9.668 -42.144 1.00 70.44 105 HIS A N 1
ATOM 834 C CA . HIS A 1 105 ? 35.016 9.312 -43.192 1.00 70.44 105 HIS A CA 1
ATOM 835 C C . HIS A 1 105 ? 35.489 7.855 -43.104 1.00 70.44 105 HIS A C 1
ATOM 837 O O . HIS A 1 105 ? 35.912 7.287 -44.107 1.00 70.44 105 HIS A O 1
ATOM 843 N N . PHE A 1 106 ? 35.442 7.235 -41.917 1.00 73.38 106 PHE A N 1
ATOM 844 C CA . PHE A 1 106 ? 35.993 5.891 -41.698 1.00 73.38 106 PHE A CA 1
ATOM 845 C C . PHE A 1 106 ? 35.009 4.882 -41.115 1.00 73.38 106 PHE A C 1
ATOM 847 O O . PHE A 1 106 ? 35.387 3.718 -40.972 1.00 73.38 106 PHE A O 1
ATOM 854 N N . GLY A 1 107 ? 33.769 5.288 -40.821 1.00 73.12 107 GLY A N 1
ATOM 855 C CA . GLY A 1 107 ? 32.754 4.460 -40.166 1.00 73.12 107 GLY A CA 1
ATOM 856 C C . GLY A 1 107 ? 32.595 3.070 -40.773 1.00 73.12 107 GLY A C 1
ATOM 857 O O . GLY A 1 107 ? 32.595 2.084 -40.049 1.00 73.12 107 GLY A O 1
ATOM 858 N N . GLU A 1 108 ? 32.566 2.974 -42.102 1.00 77.00 108 GLU A N 1
ATOM 859 C CA . GLU A 1 108 ? 32.401 1.707 -42.835 1.00 77.00 108 GLU A CA 1
ATOM 860 C C . GLU A 1 108 ? 33.493 0.662 -42.528 1.00 77.00 108 GLU A C 1
ATOM 862 O O . GLU A 1 108 ? 33.308 -0.528 -42.763 1.00 77.00 108 GLU A O 1
ATOM 867 N N . ASN A 1 109 ? 34.636 1.086 -41.978 1.00 75.12 109 ASN A N 1
ATOM 868 C CA . ASN A 1 109 ? 35.765 0.216 -41.653 1.00 75.12 109 ASN A CA 1
ATOM 869 C C . ASN A 1 109 ? 35.796 -0.228 -40.181 1.00 75.12 109 ASN A C 1
ATOM 871 O O . ASN A 1 109 ? 36.681 -1.010 -39.798 1.00 75.12 109 ASN A O 1
ATOM 875 N N . PHE A 1 110 ? 34.891 0.271 -39.337 1.00 80.31 110 PHE A N 1
ATOM 876 C CA . PHE A 1 110 ? 34.826 -0.092 -37.922 1.00 80.31 110 PHE A CA 1
ATOM 877 C C . PHE A 1 110 ? 33.976 -1.343 -37.697 1.00 80.31 110 PHE A C 1
ATOM 879 O O . PHE A 1 110 ? 33.014 -1.605 -38.411 1.00 80.31 110 PHE A O 1
ATOM 886 N N . SER A 1 111 ? 34.371 -2.155 -36.713 1.00 83.69 111 SER A N 1
ATOM 887 C CA . SER A 1 111 ? 33.574 -3.303 -36.279 1.00 83.69 111 SER A CA 1
ATOM 888 C C . SER A 1 111 ? 32.400 -2.848 -35.410 1.00 83.69 111 SER A C 1
ATOM 890 O O . SER A 1 111 ? 32.440 -1.771 -34.811 1.00 83.69 111 SER A O 1
ATOM 892 N N . GLN A 1 112 ? 31.388 -3.709 -35.277 1.00 84.50 112 GLN A N 1
ATOM 893 C CA . GLN A 1 112 ? 30.255 -3.478 -34.373 1.00 84.50 112 GLN A CA 1
ATOM 894 C C . GLN A 1 112 ? 30.714 -3.245 -32.922 1.00 84.50 112 GLN A C 1
ATOM 896 O O . GLN A 1 112 ? 30.184 -2.371 -32.250 1.00 84.50 112 GLN A O 1
ATOM 901 N N . GLU A 1 113 ? 31.767 -3.929 -32.459 1.00 84.00 113 GLU A N 1
ATOM 902 C CA . GLU A 1 113 ? 32.355 -3.706 -31.125 1.00 84.00 113 GLU A CA 1
ATOM 903 C C . GLU A 1 113 ? 32.878 -2.274 -30.931 1.00 84.00 113 GLU A C 1
ATOM 905 O O . GLU A 1 113 ? 32.723 -1.685 -29.862 1.00 84.00 113 GLU A O 1
ATOM 910 N N . VAL A 1 114 ? 33.490 -1.689 -31.969 1.00 83.81 114 VAL A N 1
ATOM 911 C CA . VAL A 1 114 ? 33.968 -0.300 -31.921 1.00 83.81 114 VAL A CA 1
ATOM 912 C C . VAL A 1 114 ? 32.780 0.653 -31.879 1.00 83.81 114 VAL A C 1
ATOM 914 O O . VAL A 1 114 ? 32.785 1.572 -31.064 1.00 83.81 114 VAL A O 1
ATOM 917 N N . PHE A 1 115 ? 31.754 0.422 -32.703 1.00 88.00 115 PHE A N 1
ATOM 918 C CA . PHE A 1 115 ? 30.527 1.217 -32.671 1.00 88.00 115 PHE A CA 1
ATOM 919 C C . PHE A 1 115 ? 29.823 1.140 -31.319 1.00 88.00 115 PHE A C 1
ATOM 921 O O . PHE A 1 115 ? 29.454 2.180 -30.783 1.00 88.00 115 PHE A O 1
ATOM 928 N N . PHE A 1 116 ? 29.723 -0.046 -30.721 1.00 86.19 116 PHE A N 1
ATOM 929 C CA . PHE A 1 116 ? 29.144 -0.224 -29.395 1.00 86.19 116 PHE A CA 1
ATOM 930 C C . PHE A 1 116 ? 29.930 0.544 -28.322 1.00 86.19 116 PHE A C 1
ATOM 932 O O . PHE A 1 116 ? 29.347 1.297 -27.546 1.00 86.19 116 PHE A O 1
ATOM 939 N N . GLY A 1 117 ? 31.266 0.463 -28.334 1.00 84.19 117 GLY A N 1
ATOM 940 C CA . GLY A 1 117 ? 32.105 1.251 -27.424 1.00 84.19 117 GLY A CA 1
ATOM 941 C C . GLY A 1 117 ? 31.933 2.768 -27.596 1.00 84.19 117 GLY A C 1
ATOM 942 O O . GLY A 1 117 ? 31.961 3.509 -26.612 1.00 84.19 117 GLY A O 1
ATOM 943 N N . VAL A 1 118 ? 31.716 3.242 -28.829 1.00 86.81 118 VAL A N 1
ATOM 944 C CA . VAL A 1 118 ? 31.410 4.657 -29.102 1.00 86.81 118 VAL A CA 1
ATOM 945 C C . VAL A 1 118 ? 30.008 5.020 -28.618 1.00 86.81 118 VAL A C 1
ATOM 947 O O . VAL A 1 118 ? 29.846 6.076 -28.010 1.00 86.81 118 VAL A O 1
ATOM 950 N N . LEU A 1 119 ? 29.019 4.150 -28.834 1.00 87.56 119 LEU A N 1
ATOM 951 C CA . LEU A 1 119 ? 27.639 4.325 -28.385 1.00 87.56 119 LEU A CA 1
ATOM 952 C C . LEU A 1 119 ? 27.582 4.489 -26.862 1.00 87.56 119 LEU A C 1
ATOM 954 O O . LEU A 1 119 ? 27.052 5.483 -26.376 1.00 87.56 119 LEU A O 1
ATOM 958 N N . VAL A 1 120 ? 28.199 3.571 -26.110 1.00 83.94 120 VAL A N 1
ATOM 959 C CA . VAL A 1 120 ? 28.265 3.614 -24.637 1.00 83.94 120 VAL A CA 1
ATOM 960 C C . VAL A 1 120 ? 28.895 4.914 -24.153 1.00 83.94 120 VAL A C 1
ATOM 962 O O . VAL A 1 120 ? 28.369 5.574 -23.255 1.00 83.94 120 VAL A O 1
ATOM 965 N N . GLN A 1 121 ? 29.985 5.341 -24.788 1.00 83.50 121 GLN A N 1
ATOM 966 C CA . GLN A 1 121 ? 30.654 6.574 -24.399 1.00 83.50 121 GLN A CA 1
ATOM 967 C C . GLN A 1 121 ? 29.851 7.829 -24.757 1.00 83.50 121 GLN A C 1
ATOM 969 O O . GLN A 1 121 ? 29.786 8.749 -23.946 1.00 83.50 121 GLN A O 1
ATOM 974 N N . ALA A 1 122 ? 29.204 7.862 -25.925 1.00 85.06 122 ALA A N 1
ATOM 975 C CA . ALA A 1 122 ? 28.308 8.946 -26.323 1.00 85.06 122 ALA A CA 1
ATOM 976 C C . ALA A 1 122 ? 27.128 9.079 -25.355 1.00 85.06 122 ALA A C 1
ATOM 978 O O . ALA A 1 122 ? 26.745 10.195 -24.998 1.00 85.06 122 ALA A O 1
ATOM 979 N N . MET A 1 123 ? 26.605 7.948 -24.873 1.00 81.06 123 MET A N 1
ATOM 980 C CA . MET A 1 123 ? 25.567 7.919 -23.849 1.00 81.06 123 MET A CA 1
ATOM 981 C C . MET A 1 123 ? 26.079 8.449 -22.499 1.00 81.06 123 MET A C 1
ATOM 983 O O . MET A 1 123 ? 25.433 9.301 -21.886 1.00 81.06 123 MET A O 1
ATOM 987 N N . ASN A 1 124 ? 27.278 8.042 -22.073 1.00 79.25 124 ASN A N 1
ATOM 988 C CA . ASN A 1 124 ? 27.888 8.512 -20.824 1.00 79.25 124 ASN A CA 1
ATOM 989 C C . ASN A 1 124 ? 28.238 10.010 -20.833 1.00 79.25 124 ASN A C 1
ATOM 991 O O . ASN A 1 124 ? 28.126 10.660 -19.796 1.00 79.25 124 ASN A O 1
ATOM 995 N N . THR A 1 125 ? 28.631 10.576 -21.978 1.00 80.00 125 THR A N 1
ATOM 996 C CA . THR A 1 125 ? 28.962 12.010 -22.109 1.00 80.00 125 THR A CA 1
ATOM 997 C C . THR A 1 125 ? 27.825 12.849 -22.699 1.00 80.00 125 THR A C 1
ATOM 999 O O . THR A 1 125 ? 28.049 13.995 -23.081 1.00 80.00 125 THR A O 1
ATOM 1002 N N . ALA A 1 126 ? 26.618 12.286 -22.823 1.00 77.62 126 ALA A N 1
ATOM 1003 C CA . ALA A 1 126 ? 25.426 12.945 -23.362 1.00 77.62 126 ALA A CA 1
ATOM 1004 C C . ALA A 1 126 ? 25.593 13.598 -24.759 1.00 77.62 126 ALA A C 1
ATOM 1006 O O . ALA A 1 126 ? 24.945 14.604 -25.057 1.00 77.62 126 ALA A O 1
ATOM 1007 N N . SER A 1 127 ? 26.427 13.026 -25.637 1.00 85.75 127 SER A N 1
ATOM 1008 C CA . SER A 1 127 ? 26.627 13.531 -27.005 1.00 85.75 127 SER A CA 1
ATOM 1009 C C . SER A 1 127 ? 25.587 12.940 -27.961 1.00 85.75 127 SER A C 1
ATOM 1011 O O . SER A 1 127 ? 25.726 11.826 -28.468 1.00 85.75 127 SER A O 1
ATOM 1013 N N . VAL A 1 128 ? 24.523 13.708 -28.209 1.00 85.94 128 VAL A N 1
ATOM 1014 C CA . VAL A 1 128 ? 23.399 13.304 -29.074 1.00 85.94 128 VAL A CA 1
ATOM 1015 C C . VAL A 1 128 ? 23.843 13.107 -30.525 1.00 85.94 128 VAL A C 1
ATOM 1017 O O . VAL A 1 128 ? 23.449 12.130 -31.152 1.00 85.94 128 VAL A O 1
ATOM 1020 N N . ASN A 1 129 ? 24.689 13.990 -31.058 1.00 86.62 129 ASN A N 1
ATOM 1021 C CA . ASN A 1 129 ? 25.113 13.907 -32.457 1.00 86.62 129 ASN A CA 1
ATOM 1022 C C . ASN A 1 129 ? 25.926 12.635 -32.719 1.00 86.62 129 ASN A C 1
ATOM 1024 O O . ASN A 1 129 ? 25.655 11.921 -33.679 1.00 86.62 129 ASN A O 1
ATOM 1028 N N . VAL A 1 130 ? 26.877 12.314 -31.834 1.00 87.94 130 VAL A N 1
ATOM 1029 C CA . VAL A 1 130 ? 27.684 11.089 -31.950 1.00 87.94 130 VAL A CA 1
ATOM 1030 C C . VAL A 1 130 ? 26.803 9.852 -31.810 1.00 87.94 130 VAL A C 1
ATOM 1032 O O . VAL A 1 130 ? 26.973 8.903 -32.570 1.00 87.94 130 VAL A O 1
ATOM 1035 N N . LEU A 1 131 ? 25.830 9.876 -30.893 1.00 88.75 131 LEU A N 1
ATOM 1036 C CA . LEU A 1 131 ? 24.855 8.799 -30.734 1.00 88.75 131 LEU A CA 1
ATOM 1037 C C . LEU A 1 131 ? 24.085 8.531 -32.037 1.00 88.75 131 LEU A C 1
ATOM 1039 O O . LEU A 1 131 ? 24.050 7.386 -32.481 1.00 88.75 131 LEU A O 1
ATOM 1043 N N . TYR A 1 132 ? 23.528 9.564 -32.677 1.00 88.88 132 TYR A N 1
ATOM 1044 C CA . TYR A 1 132 ? 22.780 9.417 -33.934 1.00 88.88 132 TYR A CA 1
ATOM 1045 C C . TYR A 1 132 ? 23.675 8.881 -35.057 1.00 88.88 132 TYR A C 1
ATOM 1047 O O . TYR A 1 132 ? 23.345 7.880 -35.688 1.00 88.88 132 TYR A O 1
ATOM 1055 N N . THR A 1 133 ? 24.861 9.468 -35.243 1.00 88.69 133 THR A N 1
ATOM 1056 C CA . THR A 1 133 ? 25.810 9.025 -36.275 1.00 88.69 133 THR A CA 1
ATOM 1057 C C . THR A 1 133 ? 26.236 7.567 -36.091 1.00 88.69 133 THR A C 1
ATOM 1059 O O . THR A 1 133 ? 26.405 6.844 -37.074 1.00 88.69 133 THR A O 1
ATOM 1062 N N . VAL A 1 134 ? 26.410 7.107 -34.848 1.00 89.38 134 VAL A N 1
ATOM 1063 C CA . VAL A 1 134 ? 26.728 5.702 -34.563 1.00 89.38 134 VAL A CA 1
ATOM 1064 C C . VAL A 1 134 ? 25.537 4.798 -34.855 1.00 89.38 134 VAL A C 1
ATOM 1066 O O . VAL A 1 134 ? 25.713 3.802 -35.549 1.00 89.38 134 VAL A O 1
ATOM 1069 N N . LEU A 1 135 ? 24.331 5.130 -34.386 1.00 88.25 135 LEU A N 1
ATOM 1070 C CA . LEU A 1 135 ? 23.132 4.314 -34.621 1.00 88.25 135 LEU A CA 1
ATOM 1071 C C . LEU A 1 135 ? 22.803 4.180 -36.114 1.00 88.25 135 LEU A C 1
ATOM 1073 O O . LEU A 1 135 ? 22.414 3.105 -36.577 1.00 88.25 135 LEU A O 1
ATOM 1077 N N . ASP A 1 136 ? 23.018 5.232 -36.901 1.00 87.44 136 ASP A N 1
ATOM 1078 C CA . ASP A 1 136 ? 22.817 5.197 -38.350 1.00 87.44 136 ASP A CA 1
ATOM 1079 C C . ASP A 1 136 ? 23.788 4.253 -39.069 1.00 87.44 136 ASP A C 1
ATOM 1081 O O . ASP A 1 136 ? 23.425 3.660 -40.090 1.00 87.44 136 ASP A O 1
ATOM 1085 N N . ARG A 1 137 ? 24.976 4.029 -38.505 1.00 85.06 137 ARG A N 1
ATOM 1086 C CA . ARG A 1 137 ? 26.031 3.182 -39.086 1.00 85.06 137 ARG A CA 1
ATOM 1087 C C . ARG A 1 137 ? 26.113 1.782 -38.472 1.00 85.06 137 ARG A C 1
ATOM 1089 O O . ARG A 1 137 ? 26.668 0.881 -39.094 1.00 85.06 137 ARG A O 1
ATOM 1096 N N . MET A 1 138 ? 25.561 1.592 -37.278 1.00 86.19 138 MET A N 1
ATOM 1097 C CA . MET A 1 138 ? 25.526 0.316 -36.565 1.00 86.19 138 MET A CA 1
ATOM 1098 C C . MET A 1 138 ? 24.353 -0.554 -37.043 1.00 86.19 138 MET A C 1
ATOM 1100 O O . MET A 1 138 ? 23.286 -0.047 -37.413 1.00 86.19 138 MET A O 1
ATOM 1104 N N . GLU A 1 139 ? 24.535 -1.875 -36.998 1.00 84.19 139 GLU A N 1
ATOM 1105 C CA . GLU A 1 139 ? 23.416 -2.812 -37.091 1.00 84.19 139 GLU A CA 1
ATOM 1106 C C . GLU A 1 139 ? 22.779 -2.903 -35.702 1.00 84.19 139 GLU A C 1
ATOM 1108 O O . GLU A 1 139 ? 23.326 -3.512 -34.782 1.00 84.19 139 GLU A O 1
ATOM 1113 N N . VAL A 1 140 ? 21.653 -2.215 -35.522 1.00 82.62 140 VAL A N 1
ATOM 1114 C CA . VAL A 1 140 ? 20.944 -2.195 -34.242 1.00 82.62 140 VAL A CA 1
ATOM 1115 C C . VAL A 1 140 ? 20.044 -3.426 -34.182 1.00 82.62 140 VAL A C 1
ATOM 1117 O O . VAL A 1 140 ? 19.077 -3.521 -34.931 1.00 82.62 140 VAL A O 1
ATOM 1120 N N . THR A 1 141 ? 20.375 -4.368 -33.303 1.00 85.19 141 THR A N 1
ATOM 1121 C CA . THR A 1 141 ? 19.536 -5.528 -32.963 1.00 85.19 141 THR A CA 1
ATOM 1122 C C . THR A 1 141 ? 18.982 -5.375 -31.547 1.00 85.19 141 THR A C 1
ATOM 1124 O O . THR A 1 141 ? 19.494 -4.576 -30.757 1.00 85.19 141 THR A O 1
ATOM 1127 N N . SER A 1 142 ? 17.956 -6.150 -31.190 1.00 81.56 142 SER A N 1
ATOM 1128 C CA . SER A 1 142 ? 17.362 -6.131 -29.846 1.00 81.56 142 SER A CA 1
ATOM 1129 C C . SER A 1 142 ? 18.366 -6.502 -28.744 1.00 81.56 142 SER A C 1
ATOM 1131 O O . SER A 1 142 ? 18.386 -5.872 -27.690 1.00 81.56 142 SER A O 1
ATOM 1133 N N . THR A 1 143 ? 19.285 -7.439 -28.982 1.00 82.06 143 THR A N 1
ATOM 1134 C CA . THR A 1 143 ? 20.362 -7.773 -28.029 1.00 82.06 143 THR A CA 1
ATOM 1135 C C . THR A 1 143 ? 21.356 -6.632 -27.832 1.00 82.06 143 THR A C 1
ATOM 1137 O O . THR A 1 143 ? 21.701 -6.317 -26.692 1.00 82.06 143 THR A O 1
ATOM 1140 N N . VAL A 1 144 ? 21.782 -5.972 -28.913 1.00 81.56 144 VAL A N 1
ATOM 1141 C CA . VAL A 1 144 ? 22.693 -4.818 -28.831 1.00 81.56 144 VAL A CA 1
ATOM 1142 C C . VAL A 1 144 ? 22.015 -3.639 -28.130 1.00 81.56 144 VAL A C 1
ATOM 1144 O O . VAL A 1 144 ? 22.624 -2.988 -27.281 1.00 81.56 144 VAL A O 1
ATOM 1147 N N . LEU A 1 145 ? 20.738 -3.392 -28.432 1.00 80.81 145 LEU A N 1
ATOM 1148 C CA . LEU A 1 145 ? 19.951 -2.350 -27.781 1.00 80.81 145 LEU A CA 1
ATOM 1149 C C . LEU A 1 145 ? 19.739 -2.641 -26.288 1.00 80.81 145 LEU A C 1
ATOM 1151 O O . LEU A 1 145 ? 19.908 -1.732 -25.478 1.00 80.81 145 LEU A O 1
ATOM 1155 N N . ARG A 1 146 ? 19.438 -3.891 -25.902 1.00 80.88 146 ARG A N 1
ATOM 1156 C CA . ARG A 1 146 ? 19.372 -4.305 -24.488 1.00 80.88 146 ARG A CA 1
ATOM 1157 C C . ARG A 1 146 ? 20.678 -3.967 -23.776 1.00 80.88 146 ARG A C 1
ATOM 1159 O O . ARG A 1 146 ? 20.651 -3.301 -22.747 1.00 80.88 146 ARG A O 1
ATOM 1166 N N . GLN A 1 147 ? 21.813 -4.398 -24.324 1.00 79.75 147 GLN A N 1
ATOM 1167 C CA . GLN A 1 147 ? 23.113 -4.167 -23.697 1.00 79.75 147 GLN A CA 1
ATOM 1168 C C . GLN A 1 147 ? 23.417 -2.666 -23.564 1.00 79.75 147 GLN A C 1
ATOM 1170 O O . GLN A 1 147 ? 23.830 -2.216 -22.498 1.00 79.75 147 GLN A O 1
ATOM 1175 N N . ALA A 1 148 ? 23.125 -1.877 -24.603 1.00 78.00 148 ALA A N 1
ATOM 1176 C CA . ALA A 1 148 ? 23.276 -0.423 -24.579 1.00 78.00 148 ALA A CA 1
ATOM 1177 C C . ALA A 1 148 ? 22.418 0.234 -23.480 1.00 78.00 148 ALA A C 1
ATOM 1179 O O . ALA A 1 148 ? 22.921 1.054 -22.714 1.00 78.00 148 ALA A O 1
ATOM 1180 N N . LEU A 1 149 ? 21.144 -0.158 -23.364 1.00 76.50 149 LEU A N 1
ATOM 1181 C CA . LEU A 1 149 ? 20.219 0.361 -22.351 1.00 76.50 149 LEU A CA 1
ATOM 1182 C C . LEU A 1 149 ? 20.653 0.010 -20.919 1.00 76.50 149 LEU A C 1
ATOM 1184 O O . LEU A 1 149 ? 20.446 0.810 -20.013 1.00 76.50 149 LEU A O 1
ATOM 1188 N N . LEU A 1 150 ? 21.268 -1.156 -20.703 1.00 75.19 150 LEU A N 1
ATOM 1189 C CA . LEU A 1 150 ? 21.714 -1.597 -19.375 1.00 75.19 150 LEU A CA 1
ATOM 1190 C C . LEU A 1 150 ? 23.057 -0.997 -18.948 1.00 75.19 150 LEU A C 1
ATOM 1192 O O . LEU A 1 150 ? 23.258 -0.732 -17.756 1.00 75.19 150 LEU A O 1
ATOM 1196 N N . GLU A 1 151 ? 23.971 -0.786 -19.900 1.00 75.50 151 GLU A N 1
ATOM 1197 C CA . GLU A 1 151 ? 25.280 -0.166 -19.657 1.00 75.50 151 GLU A CA 1
ATOM 1198 C C . GLU A 1 151 ? 25.177 1.343 -19.401 1.00 75.50 151 GLU A C 1
ATOM 1200 O O . GLU A 1 151 ? 26.023 1.921 -18.713 1.00 75.50 151 GLU A O 1
ATOM 1205 N N . CYS A 1 152 ? 24.103 1.986 -19.861 1.00 68.06 152 CYS A N 1
ATOM 1206 C CA . CYS A 1 152 ? 23.776 3.343 -19.458 1.00 68.06 152 CYS A CA 1
ATOM 1207 C C . CYS A 1 152 ? 23.396 3.408 -17.978 1.00 68.06 152 CYS A C 1
ATOM 1209 O O . CYS A 1 152 ? 22.257 3.174 -17.577 1.00 68.06 152 CYS A O 1
ATOM 1211 N N . ASN A 1 153 ? 24.336 3.815 -17.132 1.00 53.19 153 ASN A N 1
ATOM 1212 C CA . ASN A 1 153 ? 24.013 4.139 -15.749 1.00 53.19 153 ASN A CA 1
ATOM 1213 C C . ASN A 1 153 ? 22.961 5.273 -15.723 1.00 53.19 153 ASN A C 1
ATOM 1215 O O . ASN A 1 153 ? 23.056 6.216 -16.505 1.00 53.19 153 ASN A O 1
ATOM 1219 N N . GLN A 1 154 ? 21.943 5.169 -14.862 1.00 57.12 154 GLN A N 1
ATOM 1220 C CA . GLN A 1 154 ? 20.649 5.891 -14.893 1.00 57.12 154 GLN A CA 1
ATOM 1221 C C . GLN A 1 154 ? 20.694 7.439 -14.735 1.00 57.12 154 GLN A C 1
ATOM 1223 O O . GLN A 1 154 ? 19.802 8.035 -14.133 1.00 57.12 154 GLN A O 1
ATOM 1228 N N . ARG A 1 155 ? 21.715 8.155 -15.221 1.00 52.28 155 ARG A N 1
ATOM 1229 C CA . ARG A 1 155 ? 21.914 9.591 -14.952 1.00 52.28 155 ARG A CA 1
ATOM 1230 C C . ARG A 1 155 ? 22.243 10.428 -16.186 1.00 52.28 155 ARG A C 1
ATOM 1232 O O . ARG A 1 155 ? 23.179 11.218 -16.171 1.00 52.28 155 ARG A O 1
ATOM 1239 N N . SER A 1 156 ? 21.396 10.343 -17.207 1.00 55.38 156 SER A N 1
ATOM 1240 C CA . SER A 1 156 ? 21.215 11.432 -18.181 1.00 55.38 156 SER A CA 1
ATOM 1241 C C . SER A 1 156 ? 19.896 11.252 -18.942 1.00 55.38 156 SER A C 1
ATOM 1243 O O . SER A 1 156 ? 19.842 10.810 -20.084 1.00 55.38 156 SER A O 1
ATOM 1245 N N . HIS A 1 157 ? 18.789 11.645 -18.305 1.00 63.50 157 HIS A N 1
ATOM 1246 C CA . HIS A 1 157 ? 17.439 11.628 -18.890 1.00 63.50 157 HIS A CA 1
ATOM 1247 C C . HIS A 1 157 ? 17.340 12.197 -20.337 1.00 63.50 157 HIS A C 1
ATOM 1249 O O . HIS A 1 157 ? 16.523 11.699 -21.114 1.00 63.50 157 HIS A O 1
ATOM 1255 N N . PRO A 1 158 ? 18.150 13.193 -20.768 1.00 67.62 158 PRO A N 1
ATOM 1256 C CA . PRO A 1 158 ? 18.137 13.663 -22.157 1.00 67.62 158 PRO A CA 1
ATOM 1257 C C . PRO A 1 158 ? 18.693 12.664 -23.184 1.00 67.62 158 PRO A C 1
ATOM 1259 O O . PRO A 1 158 ? 18.142 12.575 -24.279 1.00 67.62 158 PRO A O 1
ATOM 1262 N N . ILE A 1 159 ? 19.747 11.903 -22.853 1.00 75.69 159 ILE A N 1
ATOM 1263 C CA . ILE A 1 159 ? 20.392 10.994 -23.818 1.00 75.69 159 ILE A CA 1
ATOM 1264 C C . ILE A 1 159 ? 19.575 9.722 -24.017 1.00 75.69 159 ILE A C 1
ATOM 1266 O O . ILE A 1 159 ? 19.451 9.238 -25.134 1.00 75.69 159 ILE A O 1
ATOM 1270 N N . TYR A 1 160 ? 18.937 9.242 -22.947 1.00 75.12 160 TYR A N 1
ATOM 1271 C CA . TYR A 1 160 ? 17.991 8.136 -23.012 1.00 75.12 160 TYR A CA 1
ATOM 1272 C C . TYR A 1 160 ? 16.809 8.475 -23.915 1.00 75.12 160 TYR A C 1
ATOM 1274 O O . TYR A 1 160 ? 16.438 7.684 -24.773 1.00 75.12 160 TYR A O 1
ATOM 1282 N N . ARG A 1 161 ? 16.247 9.683 -23.783 1.00 74.69 161 ARG A N 1
ATOM 1283 C CA . ARG A 1 161 ? 15.185 10.144 -24.683 1.00 74.69 161 ARG A CA 1
ATOM 1284 C C . ARG A 1 161 ? 15.675 10.236 -26.132 1.00 74.69 161 ARG A C 1
ATOM 1286 O O . ARG A 1 161 ? 14.946 9.844 -27.032 1.00 74.69 161 ARG A O 1
ATOM 1293 N N . ALA A 1 162 ? 16.892 10.730 -26.356 1.00 78.31 162 ALA A N 1
ATOM 1294 C CA . ALA A 1 162 ? 17.484 10.802 -27.692 1.00 78.31 162 ALA A CA 1
ATOM 1295 C C . ALA A 1 162 ? 17.681 9.408 -28.320 1.00 78.31 162 ALA A C 1
ATOM 1297 O O . ALA A 1 162 ? 17.356 9.222 -29.487 1.00 78.31 162 ALA A O 1
ATOM 1298 N N . LEU A 1 163 ? 18.134 8.427 -27.533 1.00 82.38 163 LEU A N 1
ATOM 1299 C CA . LEU A 1 163 ? 18.248 7.026 -27.942 1.00 82.38 163 LEU A CA 1
ATOM 1300 C C . LEU A 1 163 ? 16.883 6.438 -28.320 1.00 82.38 163 LEU A C 1
ATOM 1302 O O . LEU A 1 163 ? 16.732 5.895 -29.408 1.00 82.38 163 LEU A O 1
ATOM 1306 N N . MET A 1 164 ? 15.884 6.583 -27.446 1.00 78.25 164 MET A N 1
ATOM 1307 C CA . MET A 1 164 ? 14.546 6.005 -27.633 1.00 78.25 164 MET A CA 1
ATOM 1308 C C . MET A 1 164 ? 13.766 6.651 -28.787 1.00 78.25 164 MET A C 1
ATOM 1310 O O . MET A 1 164 ? 12.938 5.991 -29.402 1.00 78.25 164 MET A O 1
ATOM 1314 N N . ASN A 1 165 ? 14.049 7.918 -29.103 1.00 77.94 165 ASN A N 1
ATOM 1315 C CA . ASN A 1 165 ? 13.448 8.639 -30.228 1.00 77.94 165 ASN A CA 1
ATOM 1316 C C . ASN A 1 165 ? 14.146 8.360 -31.574 1.00 77.94 165 ASN A C 1
ATOM 1318 O O . ASN A 1 165 ? 13.764 8.940 -32.593 1.00 77.94 165 ASN A O 1
ATOM 1322 N N . HIS A 1 166 ? 15.205 7.547 -31.598 1.00 85.50 166 HIS A N 1
ATOM 1323 C CA . HIS A 1 166 ? 15.893 7.221 -32.840 1.00 85.50 166 HIS A CA 1
ATOM 1324 C C . HIS A 1 166 ? 15.063 6.210 -33.660 1.00 85.50 166 HIS A C 1
ATOM 1326 O O . HIS A 1 166 ? 14.702 5.166 -33.114 1.00 85.50 166 HIS A O 1
ATOM 1332 N N . PRO A 1 167 ? 14.825 6.416 -34.974 1.00 82.56 167 PRO A N 1
ATOM 1333 C CA . PRO A 1 167 ? 13.937 5.555 -35.771 1.00 82.56 167 PRO A CA 1
ATOM 1334 C C . PRO A 1 167 ? 14.318 4.067 -35.780 1.00 82.56 167 PRO A C 1
ATOM 1336 O O . PRO A 1 167 ? 13.453 3.197 -35.773 1.00 82.56 167 PRO A O 1
ATOM 1339 N N . LYS A 1 168 ? 15.623 3.759 -35.765 1.00 84.19 168 LYS A N 1
ATOM 1340 C CA . LYS A 1 168 ? 16.118 2.371 -35.675 1.00 84.19 168 LYS A CA 1
ATOM 1341 C C . LYS A 1 168 ? 15.931 1.722 -34.299 1.00 84.19 168 LYS A C 1
ATOM 1343 O O . LYS A 1 168 ? 16.032 0.509 -34.192 1.00 84.19 168 LYS A O 1
ATOM 1348 N N . VAL A 1 169 ? 15.734 2.521 -33.253 1.00 83.44 169 VAL A N 1
ATOM 1349 C CA . VAL A 1 169 ? 15.603 2.054 -31.868 1.00 83.44 169 VAL A CA 1
ATOM 1350 C C . VAL A 1 169 ? 14.137 1.930 -31.488 1.00 83.44 169 VAL A C 1
ATOM 1352 O O . VAL A 1 169 ? 13.761 0.918 -30.909 1.00 83.44 169 VAL A O 1
ATOM 1355 N N . GLU A 1 170 ? 13.310 2.911 -31.859 1.00 78.12 170 GLU A N 1
ATOM 1356 C CA . GLU A 1 170 ? 11.880 2.967 -31.531 1.00 78.12 170 GLU A CA 1
ATOM 1357 C C . GLU A 1 170 ? 11.155 1.645 -31.847 1.00 78.12 170 GLU A C 1
ATOM 1359 O O . GLU A 1 170 ? 10.415 1.129 -31.011 1.00 78.12 170 GLU A O 1
ATOM 1364 N N . GLY A 1 171 ? 11.444 1.041 -33.007 1.00 77.06 171 GLY A N 1
ATOM 1365 C CA . GLY A 1 171 ? 10.853 -0.235 -33.425 1.00 77.06 171 GLY A CA 1
ATOM 1366 C C . GLY A 1 171 ? 11.350 -1.477 -32.671 1.00 77.06 171 GLY A C 1
ATOM 1367 O O . GLY A 1 171 ? 10.663 -2.492 -32.679 1.00 77.06 171 GLY A O 1
ATOM 1368 N N . LEU A 1 172 ? 12.504 -1.408 -32.002 1.00 83.38 172 LEU A N 1
ATOM 1369 C CA . LEU A 1 172 ? 13.139 -2.541 -31.309 1.00 83.38 172 LEU A CA 1
ATOM 1370 C C . LEU A 1 172 ? 12.879 -2.548 -29.798 1.00 83.38 172 LEU A C 1
ATOM 1372 O O . LEU A 1 172 ? 13.094 -3.564 -29.139 1.00 83.38 172 LEU A O 1
ATOM 1376 N N . VAL A 1 173 ? 12.411 -1.435 -29.229 1.00 81.06 173 VAL A N 1
ATOM 1377 C CA . VAL A 1 173 ? 12.069 -1.335 -27.800 1.00 81.06 173 VAL A CA 1
ATOM 1378 C C . VAL A 1 173 ? 11.071 -2.419 -27.365 1.00 81.06 173 VAL A C 1
ATOM 1380 O O . VAL A 1 173 ? 11.326 -3.049 -26.336 1.00 81.06 173 VAL A O 1
ATOM 1383 N N . PRO A 1 174 ? 9.977 -2.701 -28.107 1.00 84.06 174 PRO A N 1
ATOM 1384 C CA . PRO A 1 174 ? 9.060 -3.779 -27.743 1.00 84.06 174 PRO A CA 1
ATOM 1385 C C . PRO A 1 174 ? 9.751 -5.148 -27.700 1.00 84.06 174 PRO A C 1
ATOM 1387 O O . PRO A 1 174 ? 9.531 -5.911 -26.765 1.00 84.06 174 PRO A O 1
ATOM 1390 N N . GLU A 1 175 ? 10.643 -5.434 -28.652 1.00 86.75 175 GLU A N 1
ATOM 1391 C CA . GLU A 1 175 ? 11.394 -6.694 -28.688 1.00 86.75 175 GLU A CA 1
ATOM 1392 C C . GLU A 1 175 ? 12.326 -6.842 -27.482 1.00 86.75 175 GLU A C 1
ATOM 1394 O O . GLU A 1 175 ? 12.418 -7.921 -26.905 1.00 86.75 175 GLU A O 1
ATOM 1399 N N . VAL A 1 176 ? 12.990 -5.758 -27.064 1.00 85.69 176 VAL A N 1
ATOM 1400 C CA . VAL A 1 176 ? 13.838 -5.758 -25.861 1.00 85.69 176 VAL A CA 1
ATOM 1401 C C . VAL A 1 176 ? 13.013 -6.033 -24.611 1.00 85.69 176 VAL A C 1
ATOM 1403 O O . VAL A 1 176 ? 13.416 -6.842 -23.779 1.00 85.69 176 VAL A O 1
ATOM 1406 N N . VAL A 1 177 ? 11.859 -5.380 -24.475 1.00 83.69 177 VAL A N 1
ATOM 1407 C CA . VAL A 1 177 ? 10.961 -5.584 -23.333 1.00 83.69 177 VAL A CA 1
ATOM 1408 C C . VAL A 1 177 ? 10.448 -7.020 -23.303 1.00 83.69 177 VAL A C 1
ATOM 1410 O O . VAL A 1 177 ? 10.559 -7.671 -22.268 1.00 83.69 177 VAL A O 1
ATOM 1413 N N . SER A 1 178 ? 9.961 -7.537 -24.434 1.00 85.25 178 SER A N 1
ATOM 1414 C CA . SER A 1 178 ? 9.507 -8.925 -24.554 1.00 85.25 178 SER A CA 1
ATOM 1415 C C . SER A 1 178 ? 10.627 -9.913 -24.208 1.00 85.25 178 SER A C 1
ATOM 1417 O O . SER A 1 178 ? 10.403 -10.853 -23.452 1.00 85.25 178 SER A O 1
ATOM 1419 N N . LEU A 1 179 ? 11.859 -9.655 -24.658 1.00 85.31 179 LEU A N 1
ATOM 1420 C CA . LEU A 1 179 ? 13.021 -10.482 -24.333 1.00 85.31 179 LEU A CA 1
ATOM 1421 C C . LEU A 1 179 ? 13.346 -10.480 -22.831 1.00 85.31 179 LEU A C 1
ATOM 1423 O O . LEU A 1 179 ? 13.647 -11.535 -22.276 1.00 85.31 179 LEU A O 1
ATOM 1427 N N . LEU A 1 180 ? 13.278 -9.325 -22.162 1.00 85.12 180 LEU A N 1
ATOM 1428 C CA . LEU A 1 180 ? 13.502 -9.229 -20.714 1.00 85.12 180 LEU A CA 1
ATOM 1429 C C . LEU A 1 180 ? 12.404 -9.934 -19.912 1.00 85.12 180 LEU A C 1
ATOM 1431 O O . LEU A 1 180 ? 12.707 -10.603 -18.926 1.00 85.12 180 LEU A O 1
ATOM 1435 N N . ILE A 1 181 ? 11.148 -9.811 -20.344 1.00 82.44 181 ILE A N 1
ATOM 1436 C CA . ILE A 1 181 ? 10.007 -10.490 -19.720 1.00 82.44 181 ILE A CA 1
ATOM 1437 C C . ILE A 1 181 ? 10.145 -12.005 -19.883 1.00 82.44 181 ILE A C 1
ATOM 1439 O O . ILE A 1 181 ? 10.119 -12.722 -18.886 1.00 82.44 181 ILE A O 1
ATOM 1443 N N . HIS A 1 182 ? 10.387 -12.480 -21.107 1.00 83.19 182 HIS A N 1
ATOM 1444 C CA . HIS A 1 182 ? 10.537 -13.902 -21.412 1.00 83.19 182 HIS A CA 1
ATOM 1445 C C . HIS A 1 182 ? 11.703 -14.552 -20.652 1.00 83.19 182 HIS A C 1
ATOM 1447 O O . HIS A 1 182 ? 11.590 -15.679 -20.176 1.00 83.19 182 HIS A O 1
ATOM 1453 N N . ASN A 1 183 ? 12.817 -13.831 -20.497 1.00 83.38 183 ASN A N 1
ATOM 1454 C CA . ASN A 1 183 ? 13.974 -14.312 -19.743 1.00 83.38 183 ASN A CA 1
ATOM 1455 C C . ASN A 1 183 ? 13.829 -14.143 -18.224 1.00 83.38 183 ASN A C 1
ATOM 1457 O O . ASN A 1 183 ? 14.733 -14.531 -17.487 1.00 83.38 183 ASN A O 1
ATOM 1461 N N . THR A 1 184 ? 12.722 -13.580 -17.732 1.00 81.12 184 THR A N 1
ATOM 1462 C CA . THR A 1 184 ? 12.508 -13.239 -16.314 1.00 81.12 184 THR A CA 1
ATOM 1463 C C . THR A 1 184 ? 13.561 -12.285 -15.728 1.00 81.12 184 THR A C 1
ATOM 1465 O O . THR A 1 184 ? 13.777 -12.237 -14.516 1.00 81.12 184 THR A O 1
ATOM 1468 N N . ASP A 1 185 ? 14.189 -11.467 -16.579 1.00 83.75 185 ASP A N 1
ATOM 1469 C CA . ASP A 1 185 ? 15.214 -10.475 -16.223 1.00 83.75 185 ASP A CA 1
ATOM 1470 C C . ASP A 1 185 ? 14.561 -9.193 -15.656 1.00 83.75 185 ASP A C 1
ATOM 1472 O O . ASP A 1 185 ? 14.767 -8.066 -16.109 1.00 83.75 185 ASP A O 1
ATOM 1476 N N . PHE A 1 186 ? 13.719 -9.355 -14.637 1.00 78.94 186 PHE A N 1
ATOM 1477 C CA . PHE A 1 186 ? 12.832 -8.307 -14.124 1.00 78.94 186 PHE A CA 1
ATOM 1478 C C . PHE A 1 186 ? 13.557 -7.129 -13.471 1.00 78.94 186 PHE A C 1
ATOM 1480 O O . PHE A 1 186 ? 13.135 -5.983 -13.615 1.00 78.94 186 PHE A O 1
ATOM 1487 N N . TYR A 1 187 ? 14.690 -7.386 -12.819 1.00 80.44 187 TYR A N 1
ATOM 1488 C CA . TYR A 1 187 ? 15.542 -6.330 -12.272 1.00 80.44 187 TYR A CA 1
ATOM 1489 C C . TYR A 1 187 ? 16.073 -5.394 -13.368 1.00 80.44 187 TYR A C 1
ATOM 1491 O O . TYR A 1 187 ? 16.227 -4.192 -13.163 1.00 80.44 187 TYR A O 1
ATOM 1499 N N . GLU A 1 188 ? 16.351 -5.936 -14.552 1.00 80.44 188 GLU A N 1
ATOM 1500 C CA . GLU A 1 188 ? 16.794 -5.155 -15.703 1.00 80.44 188 GLU A CA 1
ATOM 1501 C C . GLU A 1 188 ? 15.640 -4.358 -16.314 1.00 80.44 188 GLU A C 1
ATOM 1503 O O . GLU A 1 188 ? 15.825 -3.194 -16.673 1.00 80.44 188 GLU A O 1
ATOM 1508 N N . LEU A 1 189 ? 14.438 -4.942 -16.346 1.00 79.56 189 LEU A N 1
ATOM 1509 C CA . LEU A 1 189 ? 13.218 -4.263 -16.778 1.00 79.56 189 LEU A CA 1
ATOM 1510 C C . LEU A 1 189 ? 12.915 -3.022 -15.921 1.00 79.56 189 LEU A C 1
ATOM 1512 O O . LEU A 1 189 ? 12.631 -1.961 -16.474 1.00 79.56 189 LEU A O 1
ATOM 1516 N N . GLU A 1 190 ? 13.046 -3.114 -14.591 1.00 77.44 190 GLU A N 1
ATOM 1517 C CA . GLU A 1 190 ? 12.876 -1.974 -13.668 1.00 77.44 190 GLU A CA 1
ATOM 1518 C C . GLU A 1 190 ? 13.872 -0.836 -13.917 1.00 77.44 190 GLU A C 1
ATOM 1520 O O . GLU A 1 190 ? 13.612 0.319 -13.570 1.00 77.44 190 GLU A O 1
ATOM 1525 N N . ARG A 1 191 ? 15.031 -1.147 -14.506 1.00 76.00 191 ARG A N 1
ATOM 1526 C CA . ARG A 1 191 ? 16.095 -0.168 -14.738 1.00 76.00 191 ARG A CA 1
ATOM 1527 C C . ARG A 1 191 ? 15.921 0.635 -16.018 1.00 76.00 191 ARG A C 1
ATOM 1529 O O . ARG A 1 191 ? 16.592 1.663 -16.149 1.00 76.00 191 ARG A O 1
ATOM 1536 N N . LEU A 1 192 ? 15.052 0.191 -16.925 1.00 76.44 192 LEU A N 1
ATOM 1537 C CA . LEU A 1 192 ? 14.742 0.908 -18.156 1.00 76.44 192 LEU A CA 1
ATOM 1538 C C . LEU A 1 192 ? 14.052 2.251 -17.857 1.00 76.44 192 LEU A C 1
ATOM 1540 O O . LEU A 1 192 ? 13.444 2.419 -16.800 1.00 76.44 192 LEU A O 1
ATOM 1544 N N . PRO A 1 193 ? 14.099 3.234 -18.775 1.00 70.31 193 PRO A N 1
ATOM 1545 C CA . PRO A 1 193 ? 13.341 4.476 -18.643 1.00 70.31 193 PRO A CA 1
ATOM 1546 C C . PRO A 1 193 ? 11.845 4.200 -18.850 1.00 70.31 193 PRO A C 1
ATOM 1548 O O . PRO A 1 193 ? 11.281 4.469 -19.914 1.00 70.31 193 PRO A O 1
ATOM 1551 N N . LEU A 1 194 ? 11.198 3.661 -17.817 1.00 68.56 194 LEU A N 1
ATOM 1552 C CA . LEU A 1 194 ? 9.809 3.216 -17.848 1.00 68.56 194 LEU A CA 1
ATOM 1553 C C . LEU A 1 194 ? 8.857 4.328 -18.298 1.00 68.56 194 LEU A C 1
ATOM 1555 O O . LEU A 1 194 ? 7.855 4.036 -18.942 1.00 68.56 194 LEU A O 1
ATOM 1559 N N . ASP A 1 195 ? 9.193 5.601 -18.057 1.00 66.38 195 ASP A N 1
ATOM 1560 C CA . ASP A 1 195 ? 8.477 6.794 -18.539 1.00 66.38 195 ASP A CA 1
ATOM 1561 C C . ASP A 1 195 ? 8.344 6.893 -20.062 1.00 66.38 195 ASP A C 1
ATOM 1563 O O . ASP A 1 195 ? 7.443 7.586 -20.538 1.00 66.38 195 ASP A O 1
ATOM 1567 N N . SER A 1 196 ? 9.158 6.164 -20.826 1.00 68.00 196 SER A N 1
ATOM 1568 C CA . SER A 1 196 ? 9.116 6.139 -22.296 1.00 68.00 196 SER A CA 1
ATOM 1569 C C . SER A 1 196 ? 8.637 4.803 -22.873 1.00 68.00 196 SER A C 1
ATOM 1571 O O . SER A 1 196 ? 8.417 4.713 -24.074 1.00 68.00 196 SER A O 1
ATOM 1573 N N . ILE A 1 197 ? 8.447 3.775 -22.039 1.00 71.88 197 ILE A N 1
ATOM 1574 C CA . ILE A 1 197 ? 8.079 2.423 -22.482 1.00 71.88 197 ILE A CA 1
ATOM 1575 C C . ILE A 1 197 ? 6.656 2.123 -22.043 1.00 71.88 197 ILE A C 1
ATOM 1577 O O . ILE A 1 197 ? 6.366 2.152 -20.849 1.00 71.88 197 ILE A O 1
ATOM 1581 N N . ASP A 1 198 ? 5.753 1.854 -22.980 1.00 72.12 198 ASP A N 1
ATOM 1582 C CA . ASP A 1 198 ? 4.402 1.413 -22.647 1.00 72.12 198 ASP A CA 1
ATOM 1583 C C . ASP A 1 198 ? 4.392 -0.083 -22.324 1.00 72.12 198 ASP A C 1
ATOM 1585 O O . ASP A 1 198 ? 4.367 -0.934 -23.209 1.00 72.12 198 ASP A O 1
ATOM 1589 N N . LEU A 1 199 ? 4.445 -0.400 -21.031 1.00 72.94 199 LEU A N 1
ATOM 1590 C CA . LEU A 1 199 ? 4.373 -1.775 -20.556 1.00 72.94 199 LEU A CA 1
ATOM 1591 C C . LEU A 1 199 ? 2.934 -2.323 -20.531 1.00 72.94 199 LEU A C 1
ATOM 1593 O O . LEU A 1 199 ? 2.740 -3.492 -20.205 1.00 72.94 199 LEU A O 1
ATOM 1597 N N . SER A 1 200 ? 1.908 -1.505 -20.816 1.00 72.06 200 SER A N 1
ATOM 1598 C CA . SER A 1 200 ? 0.494 -1.896 -20.672 1.00 72.06 200 SER A CA 1
ATOM 1599 C C . SER A 1 200 ? 0.133 -3.127 -21.500 1.00 72.06 200 SER A C 1
ATOM 1601 O O . SER A 1 200 ? -0.588 -4.003 -21.024 1.00 72.06 200 SER A O 1
ATOM 1603 N N . ILE A 1 201 ? 0.711 -3.237 -22.697 1.00 78.00 201 ILE A N 1
ATOM 1604 C CA . ILE A 1 201 ? 0.513 -4.365 -23.612 1.00 78.00 201 ILE A CA 1
ATOM 1605 C C . ILE A 1 201 ? 1.019 -5.691 -23.029 1.00 78.00 201 ILE A C 1
ATOM 1607 O O . ILE A 1 201 ? 0.447 -6.734 -23.328 1.00 78.00 201 ILE A O 1
ATOM 1611 N N . TYR A 1 202 ? 2.015 -5.643 -22.140 1.00 79.38 202 TYR A N 1
ATOM 1612 C CA . TYR A 1 202 ? 2.587 -6.812 -21.469 1.00 79.38 202 TYR A CA 1
ATOM 1613 C C . TYR A 1 202 ? 1.951 -7.085 -20.107 1.00 79.38 202 TYR A C 1
ATOM 1615 O O . TYR A 1 202 ? 2.273 -8.075 -19.462 1.00 79.38 202 TYR A O 1
ATOM 1623 N N . PHE A 1 203 ? 1.050 -6.221 -19.632 1.00 79.44 203 PHE A N 1
ATOM 1624 C CA . PHE A 1 203 ? 0.486 -6.340 -18.289 1.00 79.44 203 PHE A CA 1
ATOM 1625 C C . PHE A 1 203 ? -0.283 -7.654 -18.102 1.00 79.44 203 PHE A C 1
ATOM 1627 O O . PHE A 1 203 ? -0.154 -8.301 -17.067 1.00 79.44 203 PHE A O 1
ATOM 1634 N N . ASN A 1 204 ? -1.062 -8.071 -19.106 1.00 77.81 204 ASN A N 1
ATOM 1635 C CA . ASN A 1 204 ? -1.781 -9.346 -19.056 1.00 77.81 204 ASN A CA 1
ATOM 1636 C C . ASN A 1 204 ? -0.834 -10.544 -19.187 1.00 77.81 204 ASN A C 1
ATOM 1638 O O . ASN A 1 204 ? -0.979 -11.484 -18.416 1.00 77.81 204 ASN A O 1
ATOM 1642 N N . GLU A 1 205 ? 0.142 -10.480 -20.095 1.00 80.06 205 GLU A N 1
ATOM 1643 C CA . GLU A 1 205 ? 1.169 -11.520 -20.269 1.00 80.06 205 GLU A CA 1
ATOM 1644 C C . GLU A 1 205 ? 1.931 -11.752 -18.957 1.00 80.06 205 GLU A C 1
ATOM 1646 O O . GLU A 1 205 ? 1.981 -12.865 -18.447 1.00 80.06 205 GLU A O 1
ATOM 1651 N N . LEU A 1 206 ? 2.388 -10.675 -18.311 1.00 79.12 206 LEU A N 1
ATOM 1652 C CA . LEU A 1 206 ? 3.052 -10.730 -17.008 1.00 79.12 206 LEU A CA 1
ATOM 1653 C C . LEU A 1 206 ? 2.168 -11.331 -15.912 1.00 79.12 206 LEU A C 1
ATOM 1655 O O . LEU A 1 206 ? 2.667 -12.062 -15.064 1.00 79.12 206 LEU A O 1
ATOM 1659 N N . LEU A 1 207 ? 0.866 -11.032 -15.901 1.00 76.62 207 LEU A N 1
ATOM 1660 C CA . LEU A 1 207 ? -0.054 -11.610 -14.918 1.00 76.62 207 LEU A CA 1
ATOM 1661 C C . LEU A 1 207 ? -0.331 -13.093 -15.146 1.00 76.62 207 LEU A C 1
ATOM 1663 O O . LEU A 1 207 ? -0.569 -13.810 -14.174 1.00 76.62 207 LEU A O 1
ATOM 1667 N N . GLU A 1 208 ? -0.377 -13.525 -16.403 1.00 77.81 208 GLU A N 1
ATOM 1668 C CA . GLU A 1 208 ? -0.664 -14.909 -16.775 1.00 77.81 208 GLU A CA 1
ATOM 1669 C C . GLU A 1 208 ? 0.566 -15.797 -16.576 1.00 77.81 208 GLU A C 1
ATOM 1671 O O . GLU A 1 208 ? 0.455 -16.850 -15.945 1.00 77.81 208 GLU A O 1
ATOM 1676 N N . ASP A 1 209 ? 1.738 -15.333 -17.008 1.00 78.31 209 ASP A N 1
ATOM 1677 C CA . ASP A 1 209 ? 2.979 -16.106 -16.957 1.00 78.31 209 ASP A CA 1
ATOM 1678 C C . ASP A 1 209 ? 3.708 -15.966 -15.608 1.00 78.31 209 ASP A C 1
ATOM 1680 O O . ASP A 1 209 ? 4.380 -16.895 -15.148 1.00 78.31 209 ASP A O 1
ATOM 1684 N N . HIS A 1 210 ? 3.545 -14.826 -14.922 1.00 76.38 210 HIS A N 1
ATOM 1685 C CA . HIS A 1 210 ? 4.259 -14.493 -13.684 1.00 76.38 210 HIS A CA 1
ATOM 1686 C C . HIS A 1 210 ? 3.362 -13.795 -12.636 1.00 76.38 210 HIS A C 1
ATOM 1688 O O . HIS A 1 210 ? 3.599 -12.644 -12.265 1.00 76.38 210 HIS A O 1
ATOM 1694 N N . PRO A 1 211 ? 2.361 -14.479 -12.053 1.00 68.25 211 PRO A N 1
ATOM 1695 C CA . PRO A 1 211 ? 1.334 -13.855 -11.205 1.00 68.25 211 PRO A CA 1
ATOM 1696 C C . PRO A 1 211 ? 1.862 -13.131 -9.950 1.00 68.25 211 PRO A C 1
ATOM 1698 O O . PRO A 1 211 ? 1.238 -12.183 -9.482 1.00 68.25 211 PRO A O 1
ATOM 1701 N N . THR A 1 212 ? 3.024 -13.524 -9.415 1.00 69.06 212 THR A N 1
ATOM 1702 C CA . THR A 1 212 ? 3.671 -12.883 -8.248 1.00 69.06 212 THR A CA 1
ATOM 1703 C C . THR A 1 212 ? 4.663 -11.774 -8.625 1.00 69.06 212 THR A C 1
ATOM 1705 O O . THR A 1 212 ? 5.409 -11.266 -7.785 1.00 69.06 212 THR A O 1
ATOM 1708 N N . PHE A 1 213 ? 4.746 -11.412 -9.903 1.00 76.81 213 PHE A N 1
ATOM 1709 C CA . PHE A 1 213 ? 5.700 -10.427 -10.400 1.00 76.81 213 PHE A CA 1
ATOM 1710 C C . PHE A 1 213 ? 5.510 -9.057 -9.742 1.00 76.81 213 PHE A C 1
ATOM 1712 O O . PHE A 1 213 ? 6.449 -8.487 -9.195 1.00 76.81 213 PHE A O 1
ATOM 1719 N N . PHE A 1 214 ? 4.280 -8.549 -9.718 1.00 75.25 214 PHE A N 1
ATOM 1720 C CA . PHE A 1 214 ? 3.999 -7.207 -9.210 1.00 75.25 214 PHE A CA 1
ATOM 1721 C C . PHE A 1 214 ? 4.105 -7.079 -7.685 1.00 75.25 214 PHE A C 1
ATOM 1723 O O . PHE A 1 214 ? 4.317 -5.972 -7.188 1.00 75.25 214 PHE A O 1
ATOM 1730 N N . SER A 1 215 ? 3.999 -8.182 -6.934 1.00 69.25 215 SER A N 1
ATOM 1731 C CA . SER A 1 215 ? 4.262 -8.165 -5.490 1.00 69.25 215 SER A CA 1
ATOM 1732 C C . SER A 1 215 ? 5.761 -8.048 -5.191 1.00 69.25 215 SER A C 1
ATOM 1734 O O . SER A 1 215 ? 6.145 -7.349 -4.254 1.00 69.25 215 SER A O 1
ATOM 1736 N N . SER A 1 216 ? 6.609 -8.660 -6.024 1.00 74.44 216 SER A N 1
ATOM 1737 C CA . SER A 1 216 ? 8.075 -8.601 -5.918 1.00 74.44 216 SER A CA 1
ATOM 1738 C C . SER A 1 216 ? 8.699 -7.365 -6.585 1.00 74.44 216 SER A C 1
ATOM 1740 O O . SER A 1 216 ? 9.754 -6.914 -6.149 1.00 74.44 216 SER A O 1
ATOM 1742 N N . HIS A 1 217 ? 8.017 -6.770 -7.565 1.00 78.75 217 HIS A N 1
ATOM 1743 C CA . HIS A 1 217 ? 8.471 -5.621 -8.360 1.00 78.75 217 HIS A CA 1
ATOM 1744 C C . HIS A 1 217 ? 7.440 -4.484 -8.301 1.00 78.75 217 HIS A C 1
ATOM 1746 O O . HIS A 1 217 ? 6.909 -4.001 -9.305 1.00 78.75 217 HIS A O 1
ATOM 1752 N N . SER A 1 218 ? 7.105 -4.063 -7.075 1.00 78.25 218 SER A N 1
ATOM 1753 C CA . SER A 1 218 ? 6.052 -3.064 -6.820 1.00 78.25 218 SER A CA 1
ATOM 1754 C C . SER A 1 218 ? 6.314 -1.698 -7.469 1.00 78.25 218 SER A C 1
ATOM 1756 O O . SER A 1 218 ? 5.370 -0.931 -7.673 1.00 78.25 218 SER A O 1
ATOM 1758 N N . SER A 1 219 ? 7.570 -1.406 -7.829 1.00 79.88 219 SER A N 1
ATOM 1759 C CA . SER A 1 219 ? 7.965 -0.179 -8.525 1.00 79.88 219 SER A CA 1
ATOM 1760 C C . SER A 1 219 ? 7.340 -0.089 -9.924 1.00 79.88 219 SER A C 1
ATOM 1762 O O . SER A 1 219 ? 6.823 0.964 -10.303 1.00 79.88 219 SER A O 1
ATOM 1764 N N . LEU A 1 220 ? 7.269 -1.214 -10.644 1.00 78.19 220 LEU A N 1
ATOM 1765 C CA . LEU A 1 220 ? 6.644 -1.302 -11.963 1.00 78.19 220 LEU A CA 1
ATOM 1766 C C . LEU A 1 220 ? 5.139 -1.129 -11.870 1.00 78.19 220 LEU A C 1
ATOM 1768 O O . LEU A 1 220 ? 4.561 -0.337 -12.615 1.00 78.19 220 LEU A O 1
ATOM 1772 N N . LEU A 1 221 ? 4.502 -1.803 -10.910 1.00 80.94 221 LEU A N 1
ATOM 1773 C CA . LEU A 1 221 ? 3.074 -1.619 -10.671 1.00 80.94 221 LEU A CA 1
ATOM 1774 C C . LEU A 1 221 ? 2.753 -0.142 -10.366 1.00 80.94 221 LEU A C 1
ATOM 1776 O O . LEU A 1 221 ? 1.734 0.383 -10.824 1.00 80.94 221 LEU A O 1
ATOM 1780 N N . HIS A 1 222 ? 3.649 0.555 -9.658 1.00 81.56 222 HIS A N 1
ATOM 1781 C CA . HIS A 1 222 ? 3.442 1.946 -9.261 1.00 81.56 222 HIS A CA 1
ATOM 1782 C C . HIS A 1 222 ? 3.571 2.869 -10.464 1.00 81.56 222 HIS A C 1
ATOM 1784 O O . HIS A 1 222 ? 2.750 3.765 -10.664 1.00 81.56 222 HIS A O 1
ATOM 1790 N N . HIS A 1 223 ? 4.574 2.607 -11.297 1.00 77.25 223 HIS A N 1
ATOM 1791 C CA . HIS A 1 223 ? 4.773 3.287 -12.565 1.00 77.25 223 HIS A CA 1
ATOM 1792 C C . HIS A 1 223 ? 3.543 3.181 -13.478 1.00 77.25 223 HIS A C 1
ATOM 1794 O O . HIS A 1 223 ? 3.026 4.189 -13.969 1.00 77.25 223 HIS A O 1
ATOM 1800 N N . HIS A 1 224 ? 3.003 1.970 -13.640 1.00 77.38 224 HIS A N 1
ATOM 1801 C CA . HIS A 1 224 ? 1.763 1.746 -14.386 1.00 77.38 224 HIS A CA 1
ATOM 1802 C C . HIS A 1 224 ? 0.579 2.510 -13.797 1.00 77.38 224 HIS A C 1
ATOM 1804 O O . HIS A 1 224 ? -0.187 3.148 -14.524 1.00 77.38 224 HIS A O 1
ATOM 1810 N N . TRP A 1 225 ? 0.447 2.490 -12.471 1.00 81.25 225 TRP A N 1
ATOM 1811 C CA . TRP A 1 225 ? -0.603 3.221 -11.779 1.00 81.25 225 TRP A CA 1
ATOM 1812 C C . TRP A 1 225 ? -0.535 4.734 -12.049 1.00 81.25 225 TRP A C 1
ATOM 1814 O O . TRP A 1 225 ? -1.553 5.363 -12.359 1.00 81.25 225 TRP A O 1
ATOM 1824 N N . GLN A 1 226 ? 0.661 5.331 -11.978 1.00 77.69 226 GLN A N 1
ATOM 1825 C CA . GLN A 1 226 ? 0.866 6.771 -12.168 1.00 77.69 226 GLN A CA 1
ATOM 1826 C C . GLN A 1 226 ? 0.444 7.269 -13.554 1.00 77.69 226 GLN A C 1
ATOM 1828 O O . GLN A 1 226 ? -0.067 8.385 -13.679 1.00 77.69 226 GLN A O 1
ATOM 1833 N N . ARG A 1 227 ? 0.588 6.442 -14.594 1.00 72.38 227 ARG A N 1
ATOM 1834 C CA . ARG A 1 227 ? 0.248 6.812 -15.975 1.00 72.38 227 ARG A CA 1
ATOM 1835 C C . ARG A 1 227 ? -1.246 6.935 -16.256 1.00 72.38 227 ARG A C 1
ATOM 1837 O O . ARG A 1 227 ? -1.613 7.401 -17.333 1.00 72.38 227 ARG A O 1
ATOM 1844 N N . ARG A 1 228 ? -2.109 6.577 -15.297 1.00 66.19 228 ARG A N 1
ATOM 1845 C CA . ARG A 1 228 ? -3.585 6.683 -15.307 1.00 66.19 228 ARG A CA 1
ATOM 1846 C C . ARG A 1 228 ? -4.327 5.937 -16.423 1.00 66.19 228 ARG A C 1
ATOM 1848 O O . ARG A 1 228 ? -5.489 5.609 -16.203 1.00 66.19 228 ARG A O 1
ATOM 1855 N N . LYS A 1 229 ? -3.705 5.656 -17.571 1.00 65.50 229 LYS A N 1
ATOM 1856 C CA . LYS A 1 229 ? -4.311 4.943 -18.706 1.00 65.50 229 LYS A CA 1
ATOM 1857 C C . LYS A 1 229 ? -4.714 3.514 -18.323 1.00 65.50 229 LYS A C 1
ATOM 1859 O O . LYS A 1 229 ? -5.835 3.108 -18.611 1.00 65.50 229 LYS A O 1
ATOM 1864 N N . ASP A 1 230 ? -3.894 2.841 -17.517 1.00 71.81 230 ASP A N 1
ATOM 1865 C CA . ASP A 1 230 ? -4.072 1.417 -17.181 1.00 71.81 230 ASP A CA 1
ATOM 1866 C C . ASP A 1 230 ? -4.514 1.175 -15.738 1.00 71.81 230 ASP A C 1
ATOM 1868 O O . ASP A 1 230 ? -4.570 0.041 -15.267 1.00 71.81 230 ASP A O 1
ATOM 1872 N N . ARG A 1 231 ? -4.884 2.244 -15.021 1.00 82.75 231 ARG A N 1
ATOM 1873 C CA . ARG A 1 231 ? -5.419 2.151 -13.654 1.00 82.75 231 ARG A CA 1
ATOM 1874 C C . ARG A 1 231 ? -6.580 1.158 -13.575 1.00 82.75 231 ARG A C 1
ATOM 1876 O O . ARG A 1 231 ? -6.681 0.404 -12.613 1.00 82.75 231 ARG A O 1
ATOM 1883 N N . HIS A 1 232 ? -7.435 1.152 -14.596 1.00 83.94 232 HIS A N 1
ATOM 1884 C CA . HIS A 1 232 ? -8.575 0.248 -14.684 1.00 83.94 232 HIS A CA 1
ATOM 1885 C C . HIS A 1 232 ? -8.153 -1.230 -14.713 1.00 83.94 232 HIS A C 1
ATOM 1887 O O . HIS A 1 232 ? -8.793 -2.028 -14.038 1.00 83.94 232 HIS A O 1
ATOM 1893 N N . LEU A 1 233 ? -7.050 -1.579 -15.389 1.00 81.81 233 LEU A N 1
ATOM 1894 C CA . LEU A 1 233 ? -6.521 -2.947 -15.428 1.00 81.81 233 LEU A CA 1
ATOM 1895 C C . LEU A 1 233 ? -6.001 -3.384 -14.058 1.00 81.81 233 LEU A C 1
ATOM 1897 O O . LEU A 1 233 ? -6.282 -4.497 -13.625 1.00 81.81 233 LEU A O 1
ATOM 1901 N N . ILE A 1 234 ? -5.299 -2.499 -13.339 1.00 84.88 234 ILE A N 1
ATOM 1902 C CA . ILE A 1 234 ? -4.827 -2.790 -11.975 1.00 84.88 234 ILE A CA 1
ATOM 1903 C C . ILE A 1 234 ? -6.015 -3.028 -11.034 1.00 84.88 234 ILE A C 1
ATOM 1905 O O . ILE A 1 234 ? -5.984 -3.954 -10.231 1.00 84.88 234 ILE A O 1
ATOM 1909 N N . VAL A 1 235 ? -7.074 -2.220 -11.143 1.00 88.75 235 VAL A N 1
ATOM 1910 C CA . VAL A 1 235 ? -8.304 -2.395 -10.352 1.00 88.75 235 VAL A CA 1
ATOM 1911 C C . VAL A 1 235 ? -9.017 -3.697 -10.731 1.00 88.75 235 VAL A C 1
ATOM 1913 O O . VAL A 1 235 ? -9.410 -4.456 -9.851 1.00 88.75 235 VAL A O 1
ATOM 1916 N N . GLU A 1 236 ? -9.175 -3.989 -12.021 1.00 88.00 236 GLU A N 1
ATOM 1917 C CA . GLU A 1 236 ? -9.847 -5.201 -12.503 1.00 88.00 236 GLU A CA 1
ATOM 1918 C C . GLU A 1 236 ? -9.095 -6.480 -12.105 1.00 88.00 236 GLU A C 1
ATOM 1920 O O . GLU A 1 236 ? -9.701 -7.490 -11.750 1.00 88.00 236 GLU A O 1
ATOM 1925 N N . ARG A 1 237 ? -7.760 -6.441 -12.141 1.00 86.19 237 ARG A N 1
ATOM 1926 C CA . ARG A 1 237 ? -6.887 -7.590 -11.866 1.00 86.19 237 ARG A CA 1
ATOM 1927 C C . ARG A 1 237 ? -6.345 -7.622 -10.441 1.00 86.19 237 ARG A C 1
ATOM 1929 O O . ARG A 1 237 ? -5.529 -8.489 -10.135 1.00 86.19 237 ARG A O 1
ATOM 1936 N N . PHE A 1 238 ? -6.805 -6.733 -9.565 1.00 88.06 238 PHE A N 1
ATOM 1937 C CA . PHE A 1 238 ? -6.259 -6.532 -8.222 1.00 88.06 238 PHE A CA 1
ATOM 1938 C C . PHE A 1 238 ? -6.116 -7.835 -7.423 1.00 88.06 238 PHE A C 1
ATOM 1940 O O . PHE A 1 238 ? -5.040 -8.134 -6.914 1.00 88.06 238 PHE A O 1
ATOM 1947 N N . ALA A 1 239 ? -7.168 -8.658 -7.391 1.00 86.00 239 ALA A N 1
ATOM 1948 C CA . ALA A 1 239 ? -7.151 -9.929 -6.670 1.00 86.00 239 ALA A CA 1
ATOM 1949 C C . ALA A 1 239 ? -6.110 -10.929 -7.205 1.00 86.00 239 ALA A C 1
ATOM 1951 O O . ALA A 1 239 ? -5.581 -11.730 -6.441 1.00 86.00 239 ALA A O 1
ATOM 1952 N N . ARG A 1 240 ? -5.800 -10.885 -8.508 1.00 83.81 240 ARG A N 1
ATOM 1953 C CA . ARG A 1 240 ? -4.758 -11.728 -9.117 1.00 83.81 240 ARG A CA 1
ATOM 1954 C C . ARG A 1 240 ? -3.363 -11.197 -8.798 1.00 83.81 240 ARG A C 1
ATOM 1956 O O . ARG A 1 240 ? -2.516 -11.977 -8.377 1.00 83.81 240 ARG A O 1
ATOM 1963 N N . ILE A 1 241 ? -3.167 -9.882 -8.945 1.00 83.69 241 ILE A N 1
ATOM 1964 C CA . ILE A 1 241 ? -1.911 -9.168 -8.643 1.00 83.69 241 ILE A CA 1
ATOM 1965 C C . ILE A 1 241 ? -1.454 -9.454 -7.213 1.00 83.69 241 ILE A C 1
ATOM 1967 O O . ILE A 1 241 ? -0.276 -9.685 -6.958 1.00 83.69 241 ILE A O 1
ATOM 1971 N N . PHE A 1 242 ? -2.406 -9.435 -6.285 1.00 83.88 242 PHE A N 1
ATOM 1972 C CA . PHE A 1 242 ? -2.165 -9.648 -4.868 1.00 83.88 242 PHE A CA 1
ATOM 1973 C C . PHE A 1 242 ? -2.668 -11.018 -4.409 1.00 83.88 242 PHE A C 1
ATOM 1975 O O . PHE A 1 242 ? -3.093 -11.177 -3.270 1.00 83.88 242 PHE A O 1
ATOM 1982 N N . SER A 1 243 ? -2.641 -12.024 -5.284 1.00 76.31 243 SER A N 1
ATOM 1983 C CA . SER A 1 243 ? -2.904 -13.398 -4.860 1.00 76.31 243 SER A CA 1
ATOM 1984 C C . SER A 1 243 ? -1.710 -13.929 -4.055 1.00 76.31 243 SER A C 1
ATOM 1986 O O . SER A 1 243 ? -0.558 -13.793 -4.462 1.00 76.31 243 SER A O 1
ATOM 1988 N N . GLY A 1 244 ? -1.973 -14.517 -2.884 1.00 69.75 244 GLY A N 1
ATOM 1989 C CA . GLY A 1 244 ? -0.928 -15.129 -2.053 1.00 69.75 244 GLY A CA 1
ATOM 1990 C C . GLY A 1 244 ? -0.138 -14.170 -1.155 1.00 69.75 244 GLY A C 1
ATOM 1991 O O . GLY A 1 244 ? 1.024 -14.461 -0.876 1.00 69.75 244 GLY A O 1
ATOM 1992 N N . ILE A 1 245 ? -0.763 -13.078 -0.689 1.00 71.50 245 ILE A N 1
ATOM 1993 C CA . ILE A 1 245 ? -0.163 -12.102 0.241 1.00 71.50 245 ILE A CA 1
ATOM 1994 C C . ILE A 1 245 ? 0.454 -12.809 1.450 1.00 71.50 245 ILE A C 1
ATOM 1996 O O . ILE A 1 245 ? -0.225 -13.501 2.212 1.00 71.50 245 ILE A O 1
ATOM 2000 N N . ARG A 1 246 ? 1.743 -12.566 1.666 1.00 67.06 246 ARG A N 1
ATOM 2001 C CA . ARG A 1 246 ? 2.491 -12.944 2.861 1.00 67.06 246 ARG A CA 1
ATOM 2002 C C . ARG A 1 246 ? 2.634 -11.755 3.800 1.00 67.06 246 ARG A C 1
ATOM 2004 O O . ARG A 1 246 ? 2.686 -10.594 3.400 1.00 67.06 246 ARG A O 1
ATOM 2011 N N . ILE A 1 247 ? 2.734 -12.058 5.088 1.00 66.56 247 ILE A N 1
ATOM 2012 C CA . ILE A 1 247 ? 2.886 -11.045 6.133 1.00 66.56 247 ILE A CA 1
ATOM 2013 C C . ILE A 1 247 ? 4.183 -10.248 5.906 1.00 66.56 247 ILE A C 1
ATOM 2015 O O . ILE A 1 247 ? 5.233 -10.821 5.607 1.00 66.56 247 ILE A O 1
ATOM 2019 N N . GLY A 1 248 ? 4.116 -8.924 6.084 1.00 69.50 248 GLY A N 1
ATOM 2020 C CA . GLY A 1 248 ? 5.263 -8.019 6.010 1.00 69.50 248 GLY A CA 1
ATOM 2021 C C . GLY A 1 248 ? 5.171 -7.035 4.843 1.00 69.50 248 GLY A C 1
ATOM 2022 O O . GLY A 1 248 ? 4.232 -6.245 4.758 1.00 69.50 248 GLY A O 1
ATOM 2023 N N . VAL A 1 249 ? 6.172 -7.045 3.958 1.00 70.19 249 VAL A N 1
ATOM 2024 C CA . VAL A 1 249 ? 6.288 -6.067 2.859 1.00 70.19 249 VAL A CA 1
ATOM 2025 C C . VAL A 1 249 ? 5.085 -6.133 1.912 1.00 70.19 249 VAL A C 1
ATOM 2027 O O . VAL A 1 249 ? 4.606 -5.091 1.474 1.00 70.19 249 VAL A O 1
ATOM 2030 N N . GLU A 1 250 ? 4.545 -7.325 1.651 1.00 75.50 250 GLU A N 1
ATOM 2031 C CA . GLU A 1 250 ? 3.436 -7.511 0.709 1.00 75.50 250 GLU A CA 1
ATOM 2032 C C . GLU A 1 250 ? 2.124 -6.896 1.228 1.00 75.50 250 GLU A C 1
ATOM 2034 O O . GLU A 1 250 ? 1.455 -6.195 0.468 1.00 75.50 250 GLU A O 1
ATOM 2039 N N . CYS A 1 251 ? 1.796 -7.038 2.525 1.00 84.19 251 CYS A N 1
ATOM 2040 C CA . CYS A 1 251 ? 0.644 -6.355 3.136 1.00 84.19 251 CYS A CA 1
ATOM 2041 C C . CYS A 1 251 ? 0.725 -4.841 2.940 1.00 84.19 251 CYS A C 1
ATOM 2043 O O . CYS A 1 251 ? -0.234 -4.210 2.497 1.00 84.19 251 CYS A O 1
ATOM 2045 N N . LYS A 1 252 ? 1.897 -4.253 3.209 1.00 85.12 252 LYS A N 1
ATOM 2046 C CA . LYS A 1 252 ? 2.096 -2.813 3.040 1.00 85.12 252 LYS A CA 1
ATOM 2047 C C . LYS A 1 252 ? 1.845 -2.377 1.598 1.00 85.12 252 LYS A C 1
ATOM 2049 O O . LYS A 1 252 ? 1.124 -1.404 1.396 1.00 85.12 252 LYS A O 1
ATOM 2054 N N . VAL A 1 253 ? 2.393 -3.103 0.621 1.00 85.31 253 VAL A N 1
ATOM 2055 C CA . VAL A 1 253 ? 2.191 -2.811 -0.806 1.00 85.31 253 VAL A CA 1
ATOM 2056 C C . VAL A 1 253 ? 0.697 -2.829 -1.142 1.00 85.31 253 VAL A C 1
ATOM 2058 O O . VAL A 1 253 ? 0.190 -1.857 -1.695 1.00 85.31 253 VAL A O 1
ATOM 2061 N N . VAL A 1 254 ? -0.034 -3.874 -0.743 1.00 88.94 254 VAL A N 1
ATOM 2062 C CA . VAL A 1 254 ? -1.485 -4.001 -0.984 1.00 88.94 254 VAL A CA 1
ATOM 2063 C C . VAL A 1 254 ? -2.250 -2.806 -0.413 1.00 88.94 254 VAL A C 1
ATOM 2065 O O . VAL A 1 254 ? -3.065 -2.194 -1.108 1.00 88.94 254 VAL A O 1
ATOM 2068 N N . LEU A 1 255 ? -1.973 -2.447 0.845 1.00 91.25 255 LEU A N 1
ATOM 2069 C CA . LEU A 1 255 ? -2.624 -1.325 1.519 1.00 91.25 255 LEU A CA 1
ATOM 2070 C C . LEU A 1 255 ? -2.318 0.009 0.831 1.00 91.25 255 LEU A C 1
ATOM 2072 O O . LEU A 1 255 ? -3.232 0.808 0.640 1.00 91.25 255 LEU A O 1
ATOM 2076 N N . ASP A 1 256 ? -1.071 0.234 0.413 1.00 89.81 256 ASP A N 1
ATOM 2077 C CA . ASP A 1 256 ? -0.669 1.451 -0.297 1.00 89.81 256 ASP A CA 1
ATOM 2078 C C . ASP A 1 256 ? -1.461 1.603 -1.615 1.00 89.81 256 ASP A C 1
ATOM 2080 O O . ASP A 1 256 ? -1.966 2.687 -1.911 1.00 89.81 256 ASP A O 1
ATOM 2084 N N . TYR A 1 257 ? -1.683 0.519 -2.372 1.00 89.56 257 TYR A N 1
ATOM 2085 C CA . TYR A 1 257 ? -2.518 0.567 -3.583 1.00 89.56 257 TYR A CA 1
ATOM 2086 C C . TYR A 1 257 ? -4.005 0.780 -3.297 1.00 89.56 257 TYR A C 1
ATOM 2088 O O . TYR A 1 257 ? -4.651 1.558 -4.004 1.00 89.56 257 TYR A O 1
ATOM 2096 N N . LEU A 1 258 ? -4.557 0.153 -2.253 1.00 91.81 258 LEU A N 1
ATOM 2097 C CA . LEU A 1 258 ? -5.935 0.422 -1.829 1.00 91.81 258 LEU A CA 1
ATOM 2098 C C . LEU A 1 258 ? -6.128 1.903 -1.464 1.00 91.81 258 LEU A C 1
ATOM 2100 O O . LEU A 1 258 ? -7.189 2.475 -1.730 1.00 91.81 258 LEU A O 1
ATOM 2104 N N . GLU A 1 259 ? -5.115 2.557 -0.890 1.00 91.06 259 GLU A N 1
ATOM 2105 C CA . GLU A 1 259 ? -5.186 3.985 -0.561 1.00 91.06 259 GLU A CA 1
ATOM 2106 C C . GLU A 1 259 ? -5.157 4.877 -1.801 1.00 91.06 259 GLU A C 1
ATOM 2108 O O . GLU A 1 259 ? -5.859 5.890 -1.840 1.00 91.06 259 GLU A O 1
ATOM 2113 N N . LEU A 1 260 ? -4.427 4.478 -2.843 1.00 88.75 260 LEU A N 1
ATOM 2114 C CA . LEU A 1 260 ? -4.411 5.184 -4.124 1.00 88.75 260 LEU A CA 1
ATOM 2115 C C . LEU A 1 260 ? -5.739 5.054 -4.898 1.00 88.75 260 LEU A C 1
ATOM 2117 O O . LEU A 1 260 ? -6.091 5.935 -5.698 1.00 88.75 260 LEU A O 1
ATOM 2121 N N . MET A 1 261 ? -6.497 3.979 -4.664 1.00 90.25 261 MET A N 1
ATOM 2122 C CA . MET A 1 261 ? -7.817 3.765 -5.261 1.00 90.25 261 MET A CA 1
ATOM 2123 C C . MET A 1 261 ? -8.847 4.795 -4.782 1.00 90.25 261 MET A C 1
ATOM 2125 O O . MET A 1 261 ? -8.823 5.257 -3.641 1.00 90.25 261 MET A O 1
ATOM 2129 N N . ASN A 1 262 ? -9.792 5.143 -5.658 1.00 91.00 262 ASN A N 1
ATOM 2130 C CA . ASN A 1 262 ? -10.932 5.983 -5.285 1.00 91.00 262 ASN A CA 1
ATOM 2131 C C . ASN A 1 262 ? -12.034 5.136 -4.624 1.00 91.00 262 ASN A C 1
ATOM 2133 O O . ASN A 1 262 ? -11.981 3.909 -4.631 1.00 91.00 262 ASN A O 1
ATOM 2137 N N . THR A 1 263 ? -13.073 5.777 -4.089 1.00 89.06 263 THR A N 1
ATOM 2138 C CA . THR A 1 263 ? -14.150 5.085 -3.362 1.00 89.06 263 THR A CA 1
ATOM 2139 C C . THR A 1 263 ? -14.851 3.993 -4.180 1.00 89.06 263 THR A C 1
ATOM 2141 O O . THR A 1 263 ? -15.170 2.943 -3.629 1.00 89.06 263 THR A O 1
ATOM 2144 N N . LYS A 1 264 ? -15.076 4.203 -5.488 1.00 90.69 264 LYS A N 1
ATOM 2145 C CA . LYS A 1 264 ? -15.734 3.205 -6.353 1.00 90.69 264 LYS A CA 1
ATOM 2146 C C . LYS A 1 264 ? -14.839 1.990 -6.581 1.00 90.69 264 LYS A C 1
ATOM 2148 O O . LYS A 1 264 ? -15.301 0.864 -6.476 1.00 90.69 264 LYS A O 1
ATOM 2153 N N . GLU A 1 265 ? -13.561 2.222 -6.849 1.00 92.25 265 GLU A N 1
ATOM 2154 C CA . GLU A 1 265 ? -12.582 1.155 -7.071 1.00 92.25 265 GLU A CA 1
ATOM 2155 C C . GLU A 1 265 ? -12.338 0.345 -5.803 1.00 92.25 265 GLU A C 1
ATOM 2157 O O . GLU A 1 265 ? -12.326 -0.879 -5.857 1.00 92.25 265 GLU A O 1
ATOM 2162 N N . ARG A 1 266 ? -12.233 1.010 -4.645 1.00 92.44 266 ARG A N 1
ATOM 2163 C CA . ARG A 1 266 ? -12.149 0.327 -3.350 1.00 92.44 266 ARG A CA 1
ATOM 2164 C C . ARG A 1 266 ? -13.368 -0.558 -3.113 1.00 92.44 266 ARG A C 1
ATOM 2166 O O . ARG A 1 266 ? -13.212 -1.693 -2.684 1.00 92.44 266 ARG A O 1
ATOM 2173 N N . ALA A 1 267 ? -14.570 -0.078 -3.440 1.00 88.94 267 ALA A N 1
ATOM 2174 C CA . ALA A 1 267 ? -15.786 -0.875 -3.301 1.00 88.94 267 ALA A CA 1
ATOM 2175 C C . ALA A 1 267 ? -15.750 -2.166 -4.144 1.00 88.94 267 ALA A C 1
ATOM 2177 O O . ALA A 1 267 ? -16.256 -3.188 -3.690 1.00 88.94 267 ALA A O 1
ATOM 2178 N N . MET A 1 268 ? -15.105 -2.148 -5.317 1.00 91.50 268 MET A N 1
ATOM 2179 C CA . MET A 1 268 ? -14.910 -3.351 -6.141 1.00 91.50 268 MET A CA 1
ATOM 2180 C C . MET A 1 268 ? -13.992 -4.385 -5.473 1.00 91.50 268 MET A C 1
ATOM 2182 O O . MET A 1 268 ? -14.154 -5.575 -5.714 1.00 91.50 268 MET A O 1
ATOM 2186 N N . GLN A 1 269 ? -13.069 -3.954 -4.605 1.00 92.38 269 GLN A N 1
ATOM 2187 C CA . GLN A 1 269 ? -12.103 -4.839 -3.937 1.00 92.38 269 GLN A CA 1
ATOM 2188 C C . GLN A 1 269 ? -12.583 -5.396 -2.595 1.00 92.38 269 GLN A C 1
ATOM 2190 O O . GLN A 1 269 ? -11.825 -6.083 -1.912 1.00 92.38 269 GLN A O 1
ATOM 2195 N N . LYS A 1 270 ? -13.830 -5.119 -2.192 1.00 89.38 270 LYS A N 1
ATOM 2196 C CA . LYS A 1 270 ? -14.361 -5.542 -0.887 1.00 89.38 270 LYS A CA 1
ATOM 2197 C C . LYS A 1 270 ? -14.231 -7.043 -0.659 1.00 89.38 270 LYS A C 1
ATOM 2199 O O . LYS A 1 270 ? -13.688 -7.443 0.363 1.00 89.38 270 LYS A O 1
ATOM 2204 N N . GLN A 1 271 ? -14.684 -7.852 -1.616 1.00 88.50 271 GLN A N 1
ATOM 2205 C CA . GLN A 1 271 ? -14.656 -9.309 -1.487 1.00 88.50 271 GLN A CA 1
ATOM 2206 C C . GLN A 1 271 ? -13.228 -9.824 -1.284 1.00 88.50 271 GLN A C 1
ATOM 2208 O O . GLN A 1 271 ? -12.975 -10.559 -0.337 1.00 88.50 271 GLN A O 1
ATOM 2213 N N . PHE A 1 272 ? -12.288 -9.344 -2.104 1.00 90.00 272 PHE A N 1
ATOM 2214 C CA . PHE A 1 272 ? -10.880 -9.691 -1.964 1.00 90.00 272 PHE A CA 1
ATOM 2215 C C . PHE A 1 272 ? -10.367 -9.404 -0.548 1.00 90.00 272 PHE A C 1
ATOM 2217 O O . PHE A 1 272 ? -9.830 -10.308 0.082 1.00 90.00 272 PHE A O 1
ATOM 2224 N N . VAL A 1 273 ? -10.569 -8.179 -0.042 1.00 88.81 273 VAL A N 1
ATOM 2225 C CA . VAL A 1 273 ? -10.094 -7.738 1.285 1.00 88.81 273 VAL A CA 1
ATOM 2226 C C . VAL A 1 273 ? -10.672 -8.594 2.416 1.00 88.81 273 VAL A C 1
ATOM 2228 O O . VAL A 1 273 ? -9.956 -8.940 3.353 1.00 88.81 273 VAL A O 1
ATOM 2231 N N . ILE A 1 274 ? -11.957 -8.940 2.335 1.00 83.38 274 ILE A N 1
ATOM 2232 C CA . ILE A 1 274 ? -12.655 -9.733 3.356 1.00 83.38 274 ILE A CA 1
ATOM 2233 C C . ILE A 1 274 ? -12.148 -11.183 3.384 1.00 83.38 274 ILE A C 1
ATOM 2235 O O . ILE A 1 274 ? -12.079 -11.789 4.451 1.00 83.38 274 ILE A O 1
ATOM 2239 N N . GLU A 1 275 ? -11.755 -11.727 2.235 1.00 85.19 275 GLU A N 1
ATOM 2240 C CA . GLU A 1 275 ? -11.267 -13.104 2.096 1.00 85.19 275 GLU A CA 1
ATOM 2241 C C . GLU A 1 275 ? -9.766 -13.261 2.419 1.00 85.19 275 GLU A C 1
ATOM 2243 O O . GLU A 1 275 ? -9.269 -14.385 2.470 1.00 85.19 275 GLU A O 1
ATOM 2248 N N . GLN A 1 276 ? -9.034 -12.164 2.657 1.00 85.06 276 GLN A N 1
ATOM 2249 C CA . GLN A 1 276 ? -7.610 -12.215 3.019 1.00 85.06 276 GLN A CA 1
ATOM 2250 C C . GLN A 1 276 ? -7.368 -12.616 4.486 1.00 85.06 276 GLN A C 1
ATOM 2252 O O . GLN A 1 276 ? -8.295 -12.836 5.269 1.00 85.06 276 GLN A O 1
ATOM 2257 N N . SER A 1 277 ? -6.088 -12.703 4.864 1.00 79.50 277 SER A N 1
ATOM 2258 C CA . SER A 1 277 ? -5.650 -13.007 6.226 1.00 79.50 277 SER A CA 1
ATOM 2259 C C . SER A 1 277 ? -6.118 -11.971 7.258 1.00 79.50 277 SER A C 1
ATOM 2261 O O . SER A 1 277 ? -6.285 -10.784 6.955 1.00 79.50 277 SER A O 1
ATOM 2263 N N . GLU A 1 278 ? -6.300 -12.413 8.507 1.00 77.06 278 GLU A N 1
ATOM 2264 C CA . GLU A 1 278 ? -6.680 -11.535 9.623 1.00 77.06 278 GLU A CA 1
ATOM 2265 C C . GLU A 1 278 ? -5.629 -10.446 9.879 1.00 77.06 278 GLU A C 1
ATOM 2267 O O . GLU A 1 278 ? -5.973 -9.321 10.238 1.00 77.06 278 GLU A O 1
ATOM 2272 N N . GLU A 1 279 ? -4.349 -10.720 9.625 1.00 78.69 279 GLU A N 1
ATOM 2273 C CA . GLU A 1 279 ? -3.274 -9.739 9.767 1.00 78.69 279 GLU A CA 1
ATOM 2274 C C . GLU A 1 279 ? -3.421 -8.568 8.789 1.00 78.69 279 GLU A C 1
ATOM 2276 O O . GLU A 1 279 ? -3.308 -7.413 9.204 1.00 78.69 279 GLU A O 1
ATOM 2281 N N . LEU A 1 280 ? -3.719 -8.832 7.508 1.00 84.38 280 LEU A N 1
ATOM 2282 C CA . LEU A 1 280 ? -3.946 -7.764 6.530 1.00 84.38 280 LEU A CA 1
ATOM 2283 C C . LEU A 1 280 ? -5.156 -6.915 6.932 1.00 84.38 280 LEU A C 1
ATOM 2285 O O . LEU A 1 280 ? -5.100 -5.687 6.857 1.00 84.38 280 LEU A O 1
ATOM 2289 N N . LYS A 1 281 ? -6.238 -7.558 7.388 1.00 82.81 281 LYS A N 1
ATOM 2290 C CA . LYS A 1 281 ? -7.434 -6.863 7.880 1.00 82.81 281 LYS A CA 1
ATOM 2291 C C . LYS A 1 281 ? -7.088 -5.971 9.068 1.00 82.81 281 LYS A C 1
ATOM 2293 O O . LYS A 1 281 ? -7.447 -4.798 9.070 1.00 82.81 281 LYS A O 1
ATOM 2298 N N . LEU A 1 282 ? -6.338 -6.479 10.044 1.00 79.31 282 LEU A N 1
ATOM 2299 C CA . LEU A 1 282 ? -5.890 -5.710 11.205 1.00 79.31 282 LEU A CA 1
ATOM 2300 C C . LEU A 1 282 ? -5.048 -4.490 10.815 1.00 79.31 282 LEU A C 1
ATOM 2302 O O . LEU A 1 282 ? -5.284 -3.403 11.346 1.00 79.31 282 LEU A O 1
ATOM 2306 N N . GLU A 1 283 ? -4.091 -4.646 9.897 1.00 82.88 283 GLU A N 1
ATOM 2307 C CA . GLU A 1 283 ? -3.284 -3.524 9.403 1.00 82.88 283 GLU A CA 1
ATOM 2308 C C . GLU A 1 283 ? -4.116 -2.516 8.602 1.00 82.88 283 GLU A C 1
ATOM 2310 O O . GLU A 1 283 ? -3.919 -1.307 8.738 1.00 82.88 283 GLU A O 1
ATOM 2315 N N . LEU A 1 284 ? -5.091 -2.979 7.815 1.00 88.19 284 LEU A N 1
ATOM 2316 C CA . LEU A 1 284 ? -6.016 -2.112 7.088 1.00 88.19 284 LEU A CA 1
ATOM 2317 C C . LEU A 1 284 ? -6.820 -1.232 8.041 1.00 88.19 284 LEU A C 1
ATOM 2319 O O . LEU A 1 284 ? -6.956 -0.031 7.808 1.00 88.19 284 LEU A O 1
ATOM 2323 N N . LEU A 1 285 ? -7.330 -1.815 9.128 1.00 79.88 285 LEU A N 1
ATOM 2324 C CA . LEU A 1 285 ? -8.120 -1.101 10.129 1.00 79.88 285 LEU A CA 1
ATOM 2325 C C . LEU A 1 285 ? -7.311 -0.032 10.873 1.00 79.88 285 LEU A C 1
ATOM 2327 O O . LEU A 1 285 ? -7.904 0.872 11.449 1.00 79.88 285 LEU A O 1
ATOM 2331 N N . LEU A 1 286 ? -5.973 -0.076 10.837 1.00 80.12 286 LEU A N 1
ATOM 2332 C CA . LEU A 1 286 ? -5.132 1.014 11.346 1.00 80.12 286 LEU A CA 1
ATOM 2333 C C . LEU A 1 286 ? -5.134 2.246 10.426 1.00 80.12 286 LEU A C 1
ATOM 2335 O O . LEU A 1 286 ? -4.781 3.340 10.868 1.00 80.12 286 LEU A O 1
ATOM 2339 N N . ARG A 1 287 ? -5.531 2.100 9.156 1.00 84.44 287 ARG A N 1
ATOM 2340 C CA . ARG A 1 287 ? -5.562 3.190 8.176 1.00 84.44 287 ARG A CA 1
ATOM 2341 C C . ARG A 1 287 ? -6.970 3.771 8.071 1.00 84.44 287 ARG A C 1
ATOM 2343 O O . ARG A 1 287 ? -7.853 3.194 7.439 1.00 84.44 287 ARG A O 1
ATOM 2350 N N . GLN A 1 288 ? -7.173 4.968 8.630 1.00 79.19 288 GLN A N 1
ATOM 2351 C CA . GLN A 1 288 ? -8.484 5.638 8.679 1.00 79.19 288 GLN A CA 1
ATOM 2352 C C . GLN A 1 288 ? -9.165 5.755 7.299 1.00 79.19 288 GLN A C 1
ATOM 2354 O O . GLN A 1 288 ? -10.391 5.677 7.196 1.00 79.19 288 GLN A O 1
ATOM 2359 N N . SER A 1 289 ? -8.380 5.938 6.231 1.00 83.94 289 SER A N 1
ATOM 2360 C CA . SER A 1 289 ? -8.882 6.093 4.861 1.00 83.94 289 SER A CA 1
ATOM 2361 C C . SER A 1 289 ? -9.531 4.808 4.318 1.00 83.94 289 SER A C 1
ATOM 2363 O O . SER A 1 289 ? -10.574 4.868 3.660 1.00 83.94 289 SER A O 1
ATOM 2365 N N . LEU A 1 290 ? -8.936 3.652 4.620 1.00 88.56 290 LEU A N 1
ATOM 2366 C CA . LEU A 1 290 ? -9.394 2.333 4.193 1.00 88.56 290 LEU A CA 1
ATOM 2367 C C . LEU A 1 290 ? -10.489 1.814 5.115 1.00 88.56 290 LEU A C 1
ATOM 2369 O O . LEU A 1 290 ? -11.482 1.260 4.645 1.00 88.56 290 LEU A O 1
ATOM 2373 N N . PHE A 1 291 ? -10.352 2.084 6.413 1.00 83.06 291 PHE A N 1
ATOM 2374 C CA . PHE A 1 291 ? -11.333 1.735 7.428 1.00 83.06 291 PHE A CA 1
ATOM 2375 C C . PHE A 1 291 ? -12.751 2.194 7.061 1.00 83.06 291 PHE A C 1
ATOM 2377 O O . PHE A 1 291 ? -13.675 1.389 7.074 1.00 83.06 291 PHE A O 1
ATOM 2384 N N . LYS A 1 292 ? -12.925 3.449 6.626 1.00 79.50 292 LYS A N 1
ATOM 2385 C CA . LYS A 1 292 ? -14.245 3.966 6.213 1.00 79.50 292 LYS A CA 1
ATOM 2386 C C . LYS A 1 292 ? -14.897 3.179 5.073 1.00 79.50 292 LYS A C 1
ATOM 2388 O O . LYS A 1 292 ? -16.103 3.270 4.887 1.00 79.50 292 LYS A O 1
ATOM 2393 N N . THR A 1 293 ? -14.105 2.462 4.275 1.00 84.25 293 THR A N 1
ATOM 2394 C CA . THR A 1 293 ? -14.599 1.737 3.097 1.00 84.25 293 THR A CA 1
ATOM 2395 C C . THR A 1 293 ? -14.800 0.247 3.363 1.00 84.25 293 THR A C 1
ATOM 2397 O O . THR A 1 293 ? -15.765 -0.322 2.858 1.00 84.25 293 THR A O 1
ATOM 2400 N N . PHE A 1 294 ? -13.905 -0.371 4.138 1.00 86.44 294 PHE A N 1
ATOM 2401 C CA . PHE A 1 294 ? -13.863 -1.824 4.349 1.00 86.44 294 PHE A CA 1
ATOM 2402 C C . PHE A 1 294 ? -14.182 -2.254 5.783 1.00 86.44 294 PHE A C 1
ATOM 2404 O O . PHE A 1 294 ? -14.479 -3.420 6.017 1.00 86.44 294 PHE A O 1
ATOM 2411 N N . GLY A 1 295 ? -14.112 -1.338 6.750 1.00 79.19 295 GLY A N 1
ATOM 2412 C CA . GLY A 1 295 ? -14.149 -1.659 8.175 1.00 79.19 295 GLY A CA 1
ATOM 2413 C C . GLY A 1 295 ? -15.419 -2.383 8.599 1.00 79.19 295 GLY A C 1
ATOM 2414 O O . GLY A 1 295 ? -15.336 -3.375 9.312 1.00 79.19 295 GLY A O 1
ATOM 2415 N N . LEU A 1 296 ? -16.581 -1.947 8.105 1.00 78.00 296 LEU A N 1
ATOM 2416 C CA . LEU A 1 296 ? -17.853 -2.596 8.422 1.00 78.00 296 LEU A CA 1
ATOM 2417 C C . LEU A 1 296 ? -17.937 -4.018 7.856 1.00 78.00 296 LEU A C 1
ATOM 2419 O O . LEU A 1 296 ? -18.412 -4.923 8.533 1.00 78.00 296 LEU A O 1
ATOM 2423 N N . ASP A 1 297 ? -17.475 -4.218 6.623 1.00 80.75 297 ASP A N 1
ATOM 2424 C CA . ASP A 1 297 ? -17.545 -5.525 5.971 1.00 80.75 297 ASP A CA 1
ATOM 2425 C C . ASP A 1 297 ? -16.570 -6.522 6.619 1.00 80.75 297 ASP A C 1
ATOM 2427 O O . ASP A 1 297 ? -16.929 -7.674 6.853 1.00 80.75 297 ASP A O 1
ATOM 2431 N N . ILE A 1 298 ? -15.368 -6.055 6.988 1.00 76.88 298 ILE A N 1
ATOM 2432 C CA . ILE A 1 298 ? -14.401 -6.826 7.782 1.00 76.88 298 ILE A CA 1
ATOM 2433 C C . ILE A 1 298 ? -15.025 -7.232 9.118 1.00 76.88 298 ILE A C 1
ATOM 2435 O O . ILE A 1 298 ? -14.958 -8.398 9.495 1.00 76.88 298 ILE A O 1
ATOM 2439 N N . LEU A 1 299 ? -15.675 -6.294 9.815 1.00 75.50 299 LEU A N 1
ATOM 2440 C CA . LEU A 1 299 ? -16.337 -6.586 11.084 1.00 75.50 299 LEU A CA 1
ATOM 2441 C C . LEU A 1 299 ? -17.424 -7.640 10.924 1.00 75.50 299 LEU A C 1
ATOM 2443 O O . LEU A 1 299 ? -17.380 -8.631 11.640 1.00 75.50 299 LEU A O 1
ATOM 2447 N N . LYS A 1 300 ? -18.350 -7.465 9.972 1.00 72.94 300 LYS A N 1
ATOM 2448 C CA . LYS A 1 300 ? -19.450 -8.413 9.726 1.00 72.94 300 LYS A CA 1
ATOM 2449 C C . LYS A 1 300 ? -18.946 -9.825 9.423 1.00 72.94 300 LYS A C 1
ATOM 2451 O O . LYS A 1 300 ? -19.594 -10.788 9.818 1.00 72.94 300 LYS A O 1
ATOM 2456 N N . TYR A 1 301 ? -17.795 -9.947 8.764 1.00 68.00 301 TYR A N 1
ATOM 2457 C CA . TYR A 1 301 ? -17.182 -11.237 8.458 1.00 68.00 301 TYR A CA 1
ATOM 2458 C C . TYR A 1 301 ? -16.428 -11.858 9.650 1.00 68.00 301 TYR A C 1
ATOM 2460 O O . TYR A 1 301 ? -16.440 -13.075 9.810 1.00 68.00 301 TYR A O 1
ATOM 2468 N N . SER A 1 302 ? -15.809 -11.046 10.514 1.00 61.50 302 SER A N 1
ATOM 2469 C CA . SER A 1 302 ? -14.980 -11.502 11.646 1.00 61.50 302 SER A CA 1
ATOM 2470 C C . SER A 1 302 ? -15.744 -11.676 12.979 1.00 61.50 302 SER A C 1
ATOM 2472 O O . SER A 1 302 ? -15.111 -11.859 14.023 1.00 61.50 302 SER A O 1
ATOM 2474 N N . LEU A 1 303 ? -17.087 -11.659 12.973 1.00 55.59 303 LEU A N 1
ATOM 2475 C CA . LEU A 1 303 ? -17.970 -11.788 14.156 1.00 55.59 303 LEU A CA 1
ATOM 2476 C C . LEU A 1 303 ? -17.952 -13.169 14.853 1.00 55.59 303 LEU A C 1
ATOM 2478 O O . LEU A 1 303 ? -18.800 -13.453 15.696 1.00 55.59 303 LEU A O 1
ATOM 2482 N N . THR A 1 304 ? -16.972 -14.028 14.584 1.00 53.81 304 THR A N 1
ATOM 2483 C CA . THR A 1 304 ? -16.702 -15.192 15.437 1.00 53.81 304 THR A CA 1
ATOM 2484 C C . THR A 1 304 ? -16.059 -14.706 16.741 1.00 53.81 304 THR A C 1
ATOM 2486 O O . THR A 1 304 ? -14.856 -14.470 16.735 1.00 53.81 304 THR A O 1
ATOM 2489 N N . HIS A 1 305 ? -16.867 -14.474 17.788 1.00 49.91 305 HIS A N 1
ATOM 2490 C CA . HIS A 1 305 ? -16.647 -14.311 19.254 1.00 49.91 305 HIS A CA 1
ATOM 2491 C C . HIS A 1 305 ? -15.267 -13.927 19.871 1.00 49.91 305 HIS A C 1
ATOM 2493 O O . HIS A 1 305 ? -15.117 -13.938 21.090 1.00 49.91 305 HIS A O 1
ATOM 2499 N N . HIS A 1 306 ? -14.216 -13.603 19.119 1.00 53.81 306 HIS A N 1
ATOM 2500 C CA . HIS A 1 306 ? -12.824 -13.514 19.597 1.00 53.81 306 HIS A CA 1
ATOM 2501 C C . HIS A 1 306 ? -12.087 -12.249 19.133 1.00 53.81 306 HIS A C 1
ATOM 2503 O O . HIS A 1 306 ? -10.940 -12.018 19.517 1.00 53.81 306 HIS A O 1
ATOM 2509 N N . HIS A 1 307 ? -12.740 -11.372 18.370 1.00 67.12 307 HIS A N 1
ATOM 2510 C CA . HIS A 1 307 ? -12.106 -10.190 17.781 1.00 67.12 307 HIS A CA 1
ATOM 2511 C C . HIS A 1 307 ? -12.549 -8.872 18.432 1.00 67.12 307 HIS A C 1
ATOM 2513 O O . HIS A 1 307 ? -12.651 -7.851 17.755 1.00 67.12 307 HIS A O 1
ATOM 2519 N N . HIS A 1 308 ? -12.767 -8.842 19.755 1.00 70.12 308 HIS A N 1
ATOM 2520 C CA . HIS A 1 308 ? -13.148 -7.610 20.471 1.00 70.12 308 HIS A CA 1
ATOM 2521 C C . HIS A 1 308 ? -12.205 -6.440 20.168 1.00 70.12 308 HIS A C 1
ATOM 2523 O O . HIS A 1 308 ? -12.663 -5.333 19.909 1.00 70.12 308 HIS A O 1
ATOM 2529 N N . ASN A 1 309 ? -10.894 -6.689 20.094 1.00 69.19 309 ASN A N 1
ATOM 2530 C CA . ASN A 1 309 ? -9.897 -5.668 19.748 1.00 69.19 309 ASN A CA 1
ATOM 2531 C C . ASN A 1 309 ? -10.149 -5.025 18.374 1.00 69.19 309 ASN A C 1
ATOM 2533 O O . ASN A 1 309 ? -9.886 -3.838 18.192 1.00 69.19 309 ASN A O 1
ATOM 2537 N N . VAL A 1 310 ? -10.638 -5.806 17.410 1.00 71.62 310 VAL A N 1
ATOM 2538 C CA . VAL A 1 310 ? -10.974 -5.352 16.055 1.00 71.62 310 VAL A CA 1
ATOM 2539 C C . VAL A 1 310 ? -12.202 -4.456 16.123 1.00 71.62 310 VAL A C 1
ATOM 2541 O O . VAL A 1 310 ? -12.140 -3.301 15.712 1.00 71.62 310 VAL A O 1
ATOM 2544 N N . VAL A 1 311 ? -13.273 -4.952 16.747 1.00 75.06 311 VAL A N 1
ATOM 2545 C CA . VAL A 1 311 ? -14.537 -4.228 16.954 1.00 75.06 311 VAL A CA 1
ATOM 2546 C C . VAL A 1 311 ? -14.306 -2.884 17.650 1.00 75.06 311 VAL A C 1
ATOM 2548 O O . VAL A 1 311 ? -14.782 -1.845 17.197 1.00 75.06 311 VAL A O 1
ATOM 2551 N N . LEU A 1 312 ? -13.503 -2.873 18.710 1.00 74.38 312 LEU A N 1
ATOM 2552 C CA . LEU A 1 312 ? -13.214 -1.681 19.507 1.00 74.38 312 LEU A CA 1
ATOM 2553 C C . LEU A 1 312 ? -12.336 -0.663 18.781 1.00 74.38 312 LEU A C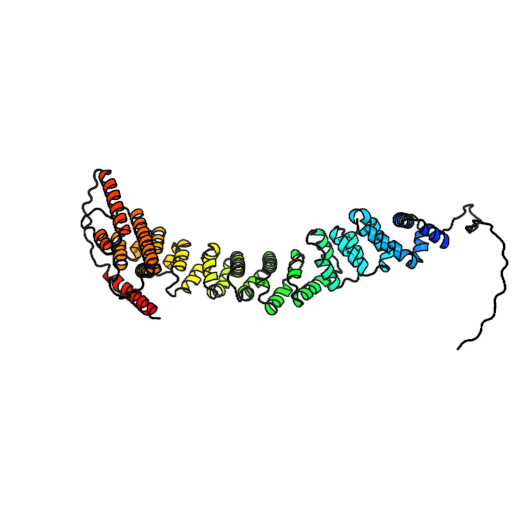 1
ATOM 2555 O O . LEU A 1 312 ? -12.541 0.546 18.917 1.00 74.38 312 LEU A O 1
ATOM 2559 N N . ARG A 1 313 ? -11.380 -1.127 17.970 1.00 73.56 313 ARG A N 1
ATOM 2560 C CA . ARG A 1 313 ? -10.622 -0.237 17.080 1.00 73.56 313 ARG A CA 1
ATOM 2561 C C . ARG A 1 313 ? -11.538 0.415 16.054 1.00 73.56 313 ARG A C 1
ATOM 2563 O O . ARG A 1 313 ? -11.439 1.621 15.844 1.00 73.56 313 ARG A O 1
ATOM 2570 N N . CYS A 1 314 ? -12.463 -0.349 15.478 1.00 74.69 314 CYS A N 1
ATOM 2571 C CA . CYS A 1 314 ? -13.448 0.184 14.545 1.00 74.69 314 CYS A CA 1
ATOM 2572 C C . CYS A 1 314 ? -14.349 1.240 15.205 1.00 74.69 314 CYS A C 1
ATOM 2574 O O . CYS A 1 314 ? -14.539 2.321 14.649 1.00 74.69 314 CYS A O 1
ATOM 2576 N N . LEU A 1 315 ? -14.825 0.980 16.425 1.00 78.38 315 LEU A N 1
ATOM 2577 C CA . LEU A 1 315 ? -15.610 1.942 17.206 1.00 78.38 315 LEU A CA 1
ATOM 2578 C C . LEU A 1 315 ? -14.817 3.206 17.569 1.00 78.38 315 LEU A C 1
ATOM 2580 O O . LEU A 1 315 ? -15.382 4.292 17.570 1.00 78.38 315 LEU A O 1
ATOM 2584 N N . THR A 1 316 ? -13.510 3.104 17.826 1.00 77.75 316 THR A N 1
ATOM 2585 C CA . THR A 1 316 ? -12.656 4.285 18.063 1.00 77.75 316 THR A CA 1
ATOM 2586 C C . THR A 1 316 ? -12.548 5.182 16.820 1.00 77.75 316 THR A C 1
ATOM 2588 O O . THR A 1 316 ? -12.442 6.401 16.944 1.00 77.75 316 THR A O 1
ATOM 2591 N N . LEU A 1 317 ? -12.563 4.600 15.616 1.00 77.00 317 LEU A N 1
ATOM 2592 C CA . LEU A 1 317 ? -12.350 5.328 14.360 1.00 77.00 317 LEU A CA 1
ATOM 2593 C C . LEU A 1 317 ? -13.632 5.917 13.748 1.00 77.00 317 LEU A C 1
ATOM 2595 O O . LEU A 1 317 ? -13.555 6.969 13.109 1.00 77.00 317 LEU A O 1
ATOM 2599 N N . ASP A 1 318 ? -14.785 5.263 13.919 1.00 76.44 318 ASP A N 1
ATOM 2600 C CA . ASP A 1 318 ? -16.103 5.777 13.504 1.00 76.44 318 ASP A CA 1
ATOM 2601 C C . ASP A 1 318 ? -17.204 5.350 14.496 1.00 76.44 318 ASP A C 1
ATOM 2603 O O . ASP A 1 318 ? -17.985 4.435 14.220 1.00 76.44 318 ASP A O 1
ATOM 2607 N N . PRO A 1 319 ? -17.264 5.991 15.678 1.00 80.50 319 PRO A N 1
ATOM 2608 C CA . PRO A 1 319 ? -18.129 5.552 16.770 1.00 80.50 319 PRO A CA 1
ATOM 2609 C C . PRO A 1 319 ? -19.617 5.607 16.415 1.00 80.50 319 PRO A C 1
ATOM 2611 O O . PRO A 1 319 ? -20.371 4.707 16.780 1.00 80.50 319 PRO A O 1
ATOM 2614 N N . LEU A 1 320 ? -20.056 6.638 15.689 1.00 81.62 320 LEU A N 1
ATOM 2615 C CA . LEU A 1 320 ? -21.477 6.872 15.421 1.00 81.62 320 LEU A CA 1
ATOM 2616 C C . LEU A 1 320 ? -22.057 5.847 14.447 1.00 81.62 320 LEU A C 1
ATOM 2618 O O . LEU A 1 320 ? -23.094 5.265 14.742 1.00 81.62 320 LEU A O 1
ATOM 2622 N N . ASN A 1 321 ? -21.389 5.597 13.319 1.00 78.75 321 ASN A N 1
ATOM 2623 C CA . ASN A 1 321 ? -21.910 4.648 12.334 1.00 78.75 321 ASN A CA 1
ATOM 2624 C C . ASN A 1 321 ? -21.725 3.202 12.808 1.00 78.75 321 ASN A C 1
ATOM 2626 O O . ASN A 1 321 ? -22.622 2.381 12.647 1.00 78.75 321 ASN A O 1
ATOM 2630 N N . MET A 1 322 ? -20.584 2.884 13.430 1.00 77.81 322 MET A N 1
ATOM 2631 C CA . MET A 1 322 ? -20.304 1.508 13.851 1.00 77.81 322 MET A CA 1
ATOM 2632 C C . MET A 1 322 ? -21.190 1.062 15.015 1.00 77.81 322 MET A C 1
ATOM 2634 O O . MET A 1 322 ? -21.615 -0.086 15.032 1.00 77.81 322 MET A O 1
ATOM 2638 N N . SER A 1 323 ? -21.519 1.951 15.960 1.00 81.31 323 SER A N 1
ATOM 2639 C CA . SER A 1 323 ? -22.421 1.598 17.068 1.00 81.31 323 SER A CA 1
ATOM 2640 C C . SER A 1 323 ? -23.865 1.328 16.630 1.00 81.31 323 SER A C 1
ATOM 2642 O O . SER A 1 323 ? -24.574 0.622 17.336 1.00 81.31 323 SER A O 1
ATOM 2644 N N . GLN A 1 324 ? -24.302 1.847 15.476 1.00 82.25 324 GLN A N 1
ATOM 2645 C CA . GLN A 1 324 ? -25.635 1.570 14.920 1.00 82.25 324 GLN A CA 1
ATOM 2646 C C . GLN A 1 324 ? -25.724 0.202 14.234 1.00 82.25 324 GLN A C 1
ATOM 2648 O O . GLN A 1 324 ? -26.798 -0.387 14.169 1.00 82.25 324 GLN A O 1
ATOM 2653 N N . GLU A 1 325 ? -24.606 -0.295 13.709 1.00 76.25 325 GLU A N 1
ATOM 2654 C CA . GLU A 1 325 ? -24.535 -1.556 12.963 1.00 76.25 325 GLU A CA 1
ATOM 2655 C C . GLU A 1 325 ? -24.236 -2.771 13.856 1.00 76.25 325 GLU A C 1
ATOM 2657 O O . GLU A 1 325 ? -24.276 -3.909 13.387 1.00 76.25 325 GLU A O 1
ATOM 2662 N N . LEU A 1 326 ? -23.898 -2.537 15.125 1.00 77.81 326 LEU A N 1
ATOM 2663 C CA . LEU A 1 326 ? -23.477 -3.557 16.078 1.00 77.81 326 LEU A CA 1
ATOM 2664 C C . LEU A 1 326 ? -24.480 -3.677 17.225 1.00 77.81 326 LEU A C 1
ATOM 2666 O O . LEU A 1 326 ? -25.024 -2.682 17.703 1.00 77.81 326 LEU A O 1
ATOM 2670 N N . ASP A 1 327 ? -24.657 -4.897 17.733 1.00 80.88 327 ASP A N 1
ATOM 2671 C CA . ASP A 1 327 ? -25.337 -5.113 19.010 1.00 80.88 327 ASP A CA 1
ATOM 2672 C C . ASP A 1 327 ? -24.407 -4.688 20.160 1.00 80.88 327 ASP A C 1
ATOM 2674 O O . ASP A 1 327 ? -23.661 -5.480 20.745 1.00 80.88 327 ASP A O 1
ATOM 2678 N N . MET A 1 328 ? -24.417 -3.383 20.443 1.00 84.62 328 MET A N 1
ATOM 2679 C CA . MET A 1 328 ? -23.583 -2.768 21.476 1.00 84.62 328 MET A CA 1
ATOM 2680 C C . MET A 1 328 ? -23.917 -3.285 22.877 1.00 84.62 328 MET A C 1
ATOM 2682 O O . MET A 1 328 ? -23.034 -3.339 23.735 1.00 84.62 328 MET A O 1
ATOM 2686 N N . GLN A 1 329 ? -25.161 -3.708 23.103 1.00 84.69 329 GLN A N 1
ATOM 2687 C CA . GLN A 1 329 ? -25.590 -4.307 24.360 1.00 84.69 329 GLN A CA 1
ATOM 2688 C C . GLN A 1 329 ? -24.916 -5.673 24.549 1.00 84.69 329 GLN A C 1
ATOM 2690 O O . GLN A 1 329 ? -24.279 -5.905 25.580 1.00 84.69 329 GLN A O 1
ATOM 2695 N N . HIS A 1 330 ? -24.987 -6.546 23.540 1.00 81.62 330 HIS A N 1
ATOM 2696 C CA . HIS A 1 330 ? -24.342 -7.859 23.573 1.00 81.62 330 HIS A CA 1
ATOM 2697 C C . HIS A 1 330 ? -22.818 -7.745 23.705 1.00 81.62 330 HIS A C 1
ATOM 2699 O O . HIS A 1 330 ? -22.240 -8.365 24.596 1.00 81.62 330 HIS A O 1
ATOM 2705 N N . LEU A 1 331 ? -22.175 -6.880 22.907 1.00 82.25 331 LEU A N 1
ATOM 2706 C CA . LEU A 1 331 ? -20.729 -6.634 22.977 1.00 82.25 331 LEU A CA 1
ATOM 2707 C C . LEU A 1 331 ? -20.290 -6.180 24.377 1.00 82.25 331 LEU A C 1
ATOM 2709 O O . LEU A 1 331 ? -19.277 -6.646 24.899 1.00 82.25 331 LEU A O 1
ATOM 2713 N N . THR A 1 332 ? -21.041 -5.269 24.999 1.00 85.75 332 THR A N 1
ATOM 2714 C CA . THR A 1 332 ? -20.699 -4.752 26.332 1.00 85.75 332 THR A CA 1
ATOM 2715 C C . THR A 1 332 ? -20.800 -5.854 27.390 1.00 85.75 332 THR A C 1
ATOM 2717 O O . THR A 1 332 ? -19.896 -5.989 28.216 1.00 85.75 332 THR A O 1
ATOM 2720 N N . LEU A 1 333 ? -21.841 -6.693 27.341 1.00 83.38 333 LEU A N 1
ATOM 2721 C CA . LEU A 1 333 ? -21.988 -7.836 28.251 1.00 83.38 333 LEU A CA 1
ATOM 2722 C C . LEU A 1 333 ? -20.901 -8.895 28.028 1.00 83.38 333 LEU A C 1
ATOM 2724 O O . LEU A 1 333 ? -20.339 -9.409 28.995 1.00 83.38 333 LEU A O 1
ATOM 2728 N N . GLU A 1 334 ? -20.547 -9.172 26.775 1.00 78.31 334 GLU A N 1
ATOM 2729 C CA . GLU A 1 334 ? -19.468 -10.092 26.420 1.00 78.31 334 GLU A CA 1
ATOM 2730 C C . GLU A 1 334 ? -18.126 -9.607 26.999 1.00 78.31 334 GLU A C 1
ATOM 2732 O O . GLU A 1 334 ? -17.434 -10.351 27.697 1.00 78.31 334 GLU A O 1
ATOM 2737 N N . LEU A 1 335 ? -17.790 -8.323 26.843 1.00 83.06 335 LEU A N 1
ATOM 2738 C CA . LEU A 1 335 ? -16.585 -7.738 27.441 1.00 83.06 335 LEU A CA 1
ATOM 2739 C C . LEU A 1 335 ? -16.571 -7.839 28.976 1.00 83.06 335 LEU A C 1
ATOM 2741 O O . LEU A 1 335 ? -15.506 -8.069 29.558 1.00 83.06 335 LEU A O 1
ATOM 2745 N N . ILE A 1 336 ? -17.726 -7.701 29.639 1.00 83.81 336 ILE A N 1
ATOM 2746 C CA . ILE A 1 336 ? -17.851 -7.884 31.095 1.00 83.81 336 ILE A CA 1
ATOM 2747 C C . ILE A 1 336 ? -17.570 -9.344 31.474 1.00 83.81 336 ILE A C 1
ATOM 2749 O O . ILE A 1 336 ? -16.702 -9.603 32.312 1.00 83.81 336 ILE A O 1
ATOM 2753 N N . VAL A 1 337 ? -18.233 -10.305 30.822 1.00 78.81 337 VAL A N 1
ATOM 2754 C CA . VAL A 1 337 ? -18.079 -11.746 31.097 1.00 78.81 337 VAL A CA 1
ATOM 2755 C C . VAL A 1 337 ? -16.649 -12.229 30.829 1.00 78.81 337 VAL A C 1
ATOM 2757 O O . VAL A 1 337 ? -16.095 -13.024 31.597 1.00 78.81 337 VAL A O 1
ATOM 2760 N N . HIS A 1 338 ? -16.017 -11.720 29.769 1.00 75.94 338 HIS A N 1
ATOM 2761 C CA . HIS A 1 338 ? -14.632 -12.025 29.406 1.00 75.94 338 HIS A CA 1
ATOM 2762 C C . HIS A 1 338 ? -13.594 -11.182 30.168 1.00 75.94 338 HIS A C 1
ATOM 2764 O O . HIS A 1 338 ? -12.389 -11.354 29.954 1.00 75.94 338 HIS A O 1
ATOM 2770 N N . ARG A 1 339 ? -14.033 -10.326 31.104 1.00 80.44 339 ARG A N 1
ATOM 2771 C CA . ARG A 1 339 ? -13.183 -9.503 31.985 1.00 80.44 339 ARG A CA 1
ATOM 2772 C C . ARG A 1 339 ? -12.249 -8.558 31.226 1.00 80.44 339 ARG A C 1
ATOM 2774 O O . ARG A 1 339 ? -11.114 -8.311 31.637 1.00 80.44 339 ARG A O 1
ATOM 2781 N N . GLN A 1 340 ? -12.724 -8.030 30.106 1.00 82.31 340 GLN A N 1
ATOM 2782 C CA . GLN A 1 340 ? -12.014 -7.109 29.224 1.00 82.31 340 GLN A CA 1
ATOM 2783 C C . GLN A 1 340 ? -12.200 -5.652 29.689 1.00 82.31 340 GLN A C 1
ATOM 2785 O O . GLN A 1 340 ? -12.654 -4.781 28.949 1.00 82.31 340 GLN A O 1
ATOM 2790 N N . TYR A 1 341 ? -11.860 -5.362 30.949 1.00 87.56 341 TYR A N 1
ATOM 2791 C CA . TYR A 1 341 ? -12.233 -4.097 31.600 1.00 87.56 341 TYR A CA 1
ATOM 2792 C C . TYR A 1 341 ? -11.554 -2.853 31.017 1.00 87.56 341 TYR A C 1
ATOM 2794 O O . TYR A 1 341 ? -12.146 -1.777 31.003 1.00 87.56 341 TYR A O 1
ATOM 2802 N N . PHE A 1 342 ? -10.333 -2.989 30.495 1.00 84.31 342 PHE A N 1
ATOM 2803 C CA . PHE A 1 342 ? -9.639 -1.890 29.815 1.00 84.31 342 PHE A CA 1
ATOM 2804 C C . PHE A 1 342 ? -10.421 -1.410 28.586 1.00 84.31 342 PHE A C 1
ATOM 2806 O O . PHE A 1 342 ? -10.544 -0.215 28.337 1.00 84.31 342 PHE A O 1
ATOM 2813 N N . TRP A 1 343 ? -10.995 -2.352 27.847 1.00 83.81 343 TRP A N 1
ATOM 2814 C CA . TRP A 1 343 ? -11.781 -2.079 26.655 1.00 83.81 343 TRP A CA 1
ATOM 2815 C C . TRP 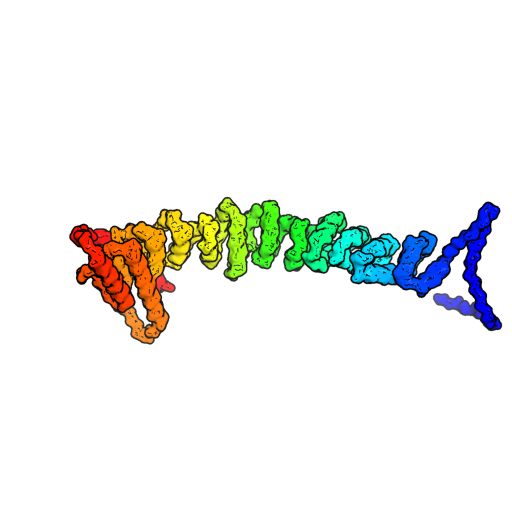A 1 343 ? -13.147 -1.477 26.973 1.00 83.81 343 TRP A C 1
ATOM 2817 O O . TRP A 1 343 ? -13.567 -0.529 26.312 1.00 83.81 343 TRP A O 1
ATOM 2827 N N . LEU A 1 344 ? -13.791 -1.946 28.044 1.00 88.25 344 LEU A N 1
ATOM 2828 C CA . LEU A 1 344 ? -14.980 -1.290 28.591 1.00 88.25 344 LEU A CA 1
ATOM 2829 C C . LEU A 1 344 ? -14.694 0.168 28.970 1.00 88.25 344 LEU A C 1
ATOM 2831 O O . LEU A 1 344 ? -15.498 1.046 28.672 1.00 88.25 344 LEU A O 1
ATOM 2835 N N . ALA A 1 345 ? -13.533 0.451 29.570 1.00 87.50 345 ALA A N 1
ATOM 2836 C CA . ALA A 1 345 ? -13.158 1.819 29.921 1.00 87.50 345 ALA A CA 1
ATOM 2837 C C . ALA A 1 345 ? -13.065 2.713 28.674 1.00 87.50 345 ALA A C 1
ATOM 2839 O O . ALA A 1 345 ? -13.551 3.842 28.691 1.00 87.50 345 ALA A O 1
ATOM 2840 N N . GLN A 1 346 ? -12.511 2.196 27.572 1.00 85.62 346 GLN A N 1
ATOM 2841 C CA . GLN A 1 346 ? -12.465 2.922 26.301 1.00 85.62 346 GLN A CA 1
ATOM 2842 C C . GLN A 1 346 ? -13.857 3.162 25.708 1.00 85.62 346 GLN A C 1
ATOM 2844 O O . GLN A 1 346 ? -14.137 4.276 25.274 1.00 85.62 346 GLN A O 1
ATOM 2849 N N . LEU A 1 347 ? -14.751 2.165 25.731 1.00 88.19 347 LEU A N 1
ATOM 2850 C CA . LEU A 1 347 ? -16.134 2.340 25.271 1.00 88.19 347 LEU A CA 1
ATOM 2851 C C . LEU A 1 347 ? -16.855 3.449 26.041 1.00 88.19 347 LEU A C 1
ATOM 2853 O O . LEU A 1 347 ? -17.483 4.313 25.432 1.00 88.19 347 LEU A O 1
ATOM 2857 N N . ILE A 1 348 ? -16.717 3.474 27.367 1.00 90.25 348 ILE A N 1
ATOM 2858 C CA . ILE A 1 348 ? -17.332 4.515 28.199 1.00 90.25 348 ILE A CA 1
ATOM 2859 C C . ILE A 1 348 ? -16.711 5.885 27.914 1.00 90.25 348 ILE A C 1
ATOM 2861 O O . ILE A 1 348 ? -17.426 6.880 27.869 1.00 90.25 348 ILE A O 1
ATOM 2865 N N . GLN A 1 349 ? -15.403 5.971 27.663 1.00 88.25 349 GLN A N 1
ATOM 2866 C CA . GLN A 1 349 ? -14.781 7.238 27.258 1.00 88.25 349 GLN A CA 1
ATOM 2867 C C . GLN A 1 349 ? -15.307 7.741 25.909 1.00 88.25 349 GLN A C 1
ATOM 2869 O O . GLN A 1 349 ? -15.502 8.947 25.745 1.00 88.25 349 GLN A O 1
ATOM 2874 N N . LEU A 1 350 ? -15.554 6.832 24.962 1.00 85.69 350 LEU A N 1
ATOM 2875 C CA . LEU A 1 350 ? -16.042 7.161 23.623 1.00 85.69 350 LEU A CA 1
ATOM 2876 C C . LEU A 1 350 ? -17.514 7.595 23.628 1.00 85.69 350 LEU A C 1
ATOM 2878 O O . LEU A 1 350 ? -17.850 8.625 23.046 1.00 85.69 350 LEU A O 1
ATOM 2882 N N . PHE A 1 351 ? -18.386 6.837 24.293 1.00 88.38 351 PHE A N 1
ATOM 2883 C CA . PHE A 1 351 ? -19.844 7.004 24.202 1.00 88.38 351 PHE A CA 1
ATOM 2884 C C . PHE A 1 351 ? -20.494 7.601 25.456 1.00 88.38 351 PHE A C 1
ATOM 2886 O O . PHE A 1 351 ? -21.686 7.923 25.435 1.00 88.38 351 PHE A O 1
ATOM 2893 N N . LYS A 1 352 ? -19.717 7.797 26.529 1.00 88.12 352 LYS A N 1
ATOM 2894 C CA . LYS A 1 352 ? -20.142 8.385 27.808 1.00 88.12 352 LYS A CA 1
ATOM 2895 C C . LYS A 1 352 ? -21.386 7.680 28.353 1.00 88.12 352 LYS A C 1
ATOM 2897 O O . LYS A 1 352 ? -21.387 6.458 28.474 1.00 88.12 352 LYS A O 1
ATOM 2902 N N . THR A 1 353 ? -22.429 8.440 28.683 1.00 86.12 353 THR A N 1
ATOM 2903 C CA . THR A 1 353 ? -23.676 7.938 29.267 1.00 86.12 353 THR A CA 1
ATOM 2904 C C . THR A 1 353 ? -24.319 6.865 28.395 1.00 86.12 353 THR A C 1
ATOM 2906 O O . THR A 1 353 ? -24.725 5.837 28.922 1.00 86.12 353 THR A O 1
ATOM 2909 N N . SER A 1 354 ? -24.284 7.024 27.068 1.00 87.62 354 SER A N 1
ATOM 2910 C CA . SER A 1 354 ? -24.876 6.062 26.129 1.00 87.62 354 SER A CA 1
ATOM 2911 C C . SER A 1 354 ? -24.295 4.651 26.281 1.00 87.62 354 SER A C 1
ATOM 2913 O O . SER A 1 354 ? -25.035 3.681 26.180 1.00 87.62 354 SER A O 1
ATOM 2915 N N . ALA A 1 355 ? -22.991 4.518 26.572 1.00 86.88 355 ALA A N 1
ATOM 2916 C CA . ALA A 1 355 ? -22.381 3.201 26.790 1.00 86.88 355 ALA A CA 1
ATOM 2917 C C . ALA A 1 355 ? -22.890 2.506 28.057 1.00 86.88 355 ALA A C 1
ATOM 2919 O O . ALA A 1 355 ? -22.985 1.283 28.104 1.00 86.88 355 ALA A O 1
ATOM 2920 N N . ILE A 1 356 ? -23.198 3.291 29.089 1.00 86.62 356 ILE A N 1
ATOM 2921 C CA . ILE A 1 356 ? -23.755 2.793 30.347 1.00 86.62 356 ILE A CA 1
ATOM 2922 C C . ILE A 1 356 ? -25.218 2.402 30.137 1.00 86.62 356 ILE A C 1
ATOM 2924 O O . ILE A 1 356 ? -25.607 1.295 30.503 1.00 86.62 356 ILE A O 1
ATOM 2928 N N . GLU A 1 357 ? -25.984 3.266 29.470 1.00 86.25 357 GLU A N 1
ATOM 2929 C CA . GLU A 1 357 ? -27.412 3.090 29.177 1.00 86.25 357 GLU A CA 1
ATOM 2930 C C . GLU A 1 357 ? -27.721 1.852 28.329 1.00 86.25 357 GLU A C 1
ATOM 2932 O O . GLU A 1 357 ? -28.838 1.341 28.391 1.00 86.25 357 GLU A O 1
ATOM 2937 N N . TRP A 1 358 ? -26.747 1.318 27.583 1.00 85.31 358 TRP A N 1
ATOM 2938 C CA . TRP A 1 358 ? -26.925 0.060 26.852 1.00 85.31 358 TRP A CA 1
ATOM 2939 C C . TRP A 1 358 ? -27.253 -1.126 27.757 1.00 85.31 358 TRP A C 1
ATOM 2941 O O . TRP A 1 358 ? -27.957 -2.032 27.321 1.00 85.31 358 TRP A O 1
ATOM 2951 N N . ILE A 1 359 ? -26.733 -1.153 28.987 1.00 84.62 359 ILE A N 1
ATOM 2952 C CA . ILE A 1 359 ? -26.854 -2.317 29.881 1.00 84.62 359 ILE A CA 1
ATOM 2953 C C . ILE A 1 359 ? -27.214 -1.959 31.329 1.00 84.62 359 ILE A C 1
ATOM 2955 O O . ILE A 1 359 ? -27.421 -2.856 32.143 1.00 84.62 359 ILE A O 1
ATOM 2959 N N . ALA A 1 360 ? -27.284 -0.673 31.679 1.00 81.88 360 ALA A N 1
ATOM 2960 C CA . ALA A 1 360 ? -27.638 -0.216 33.015 1.00 81.88 360 ALA A CA 1
ATOM 2961 C C . ALA A 1 360 ? -28.311 1.163 32.994 1.00 81.88 360 ALA A C 1
ATOM 2963 O O . ALA A 1 360 ? -27.895 2.074 32.289 1.00 81.88 360 ALA A O 1
ATOM 2964 N N . THR A 1 361 ? -29.299 1.351 33.862 1.00 77.69 361 THR A N 1
ATOM 2965 C CA . THR A 1 361 ? -30.035 2.616 34.039 1.00 77.69 361 THR A CA 1
ATOM 2966 C C . THR A 1 361 ? -29.241 3.718 34.738 1.00 77.69 361 THR A C 1
ATOM 2968 O O . THR A 1 361 ? -29.646 4.877 34.734 1.00 77.69 361 THR A O 1
ATOM 2971 N N . SER A 1 362 ? -28.110 3.379 35.359 1.00 82.31 362 SER A N 1
ATOM 2972 C CA . SER A 1 362 ? -27.231 4.352 36.002 1.00 82.31 362 SER A CA 1
ATOM 2973 C C . SER A 1 362 ? -25.774 3.874 36.044 1.00 82.31 362 SER A C 1
ATOM 2975 O O . SER A 1 362 ? -25.522 2.662 36.075 1.00 82.31 362 SER A O 1
ATOM 2977 N N . PRO A 1 363 ? -24.792 4.795 36.135 1.00 85.19 363 PRO A N 1
ATOM 2978 C CA . PRO A 1 363 ? -23.381 4.439 36.314 1.00 85.19 363 PRO A CA 1
ATOM 2979 C C . PRO A 1 363 ? -23.114 3.590 37.564 1.00 85.19 363 PRO A C 1
ATOM 2981 O O . PRO A 1 363 ? -22.228 2.733 37.569 1.00 85.19 363 PRO A O 1
ATOM 2984 N N . ARG A 1 364 ? -23.919 3.784 38.617 1.00 83.12 364 ARG A N 1
ATOM 2985 C CA . ARG A 1 364 ? -23.884 2.964 39.831 1.00 83.12 364 ARG A CA 1
ATOM 2986 C C . ARG A 1 364 ? -24.321 1.524 39.545 1.00 83.12 364 ARG A C 1
ATOM 2988 O O . ARG A 1 364 ? -23.602 0.600 39.916 1.00 83.12 364 ARG A O 1
ATOM 2995 N N . ASN A 1 365 ? -25.446 1.328 38.857 1.00 80.00 365 ASN A N 1
ATOM 2996 C CA . ASN A 1 365 ? -25.942 -0.006 38.494 1.00 80.00 365 ASN A CA 1
ATOM 2997 C C . ASN A 1 365 ? -24.973 -0.732 37.551 1.00 80.00 365 ASN A C 1
ATOM 2999 O O . ASN A 1 365 ? -24.724 -1.925 37.717 1.00 80.00 365 ASN A O 1
ATOM 3003 N N . TYR A 1 366 ? -24.345 0.005 36.632 1.00 87.88 366 TYR A N 1
ATOM 3004 C CA . TYR A 1 366 ? -23.287 -0.519 35.772 1.00 87.88 366 TYR A CA 1
ATOM 3005 C C . TYR A 1 366 ? -22.100 -1.057 36.580 1.00 87.88 366 TYR A C 1
ATOM 3007 O O . TYR A 1 366 ? -21.691 -2.203 36.395 1.00 87.88 366 TYR A O 1
ATOM 3015 N N . LEU A 1 367 ? -21.558 -0.267 37.517 1.00 86.69 367 LEU A N 1
ATOM 3016 C CA . LEU A 1 367 ? -20.447 -0.719 38.360 1.00 86.69 367 LEU A CA 1
ATOM 3017 C C . LEU A 1 367 ? -20.845 -1.896 39.256 1.00 86.69 367 LEU A C 1
ATOM 3019 O O . LEU A 1 367 ? -20.025 -2.791 39.457 1.00 86.69 367 LEU A O 1
ATOM 3023 N N . ARG A 1 368 ? -22.093 -1.940 39.747 1.00 84.31 368 ARG A N 1
ATOM 3024 C CA . ARG A 1 368 ? -22.620 -3.102 40.479 1.00 84.31 368 ARG A CA 1
ATOM 3025 C C . ARG A 1 368 ? -22.534 -4.365 39.624 1.00 84.31 368 ARG A C 1
ATOM 3027 O O . ARG A 1 368 ? -21.946 -5.344 40.074 1.00 84.31 368 ARG A O 1
ATOM 3034 N N . LEU A 1 369 ? -23.054 -4.320 38.397 1.00 83.50 369 LEU A N 1
ATOM 3035 C CA . LEU A 1 369 ? -23.026 -5.445 37.461 1.00 83.50 369 LEU A CA 1
ATOM 3036 C C . LEU A 1 369 ? -21.594 -5.894 37.143 1.00 83.50 369 LEU A C 1
ATOM 3038 O O . LEU A 1 369 ? -21.284 -7.083 37.214 1.00 83.50 369 LEU A O 1
ATOM 3042 N N . VAL A 1 370 ? -20.700 -4.946 36.844 1.00 88.06 370 VAL A N 1
ATOM 3043 C CA . VAL A 1 370 ? -19.282 -5.238 36.588 1.00 88.06 370 VAL A CA 1
ATOM 3044 C C . VAL A 1 370 ? -18.643 -5.912 37.796 1.00 88.06 370 VAL A C 1
ATOM 3046 O O . VAL A 1 370 ? -17.939 -6.906 37.632 1.00 88.06 370 VAL A O 1
ATOM 3049 N N . PHE A 1 371 ? -18.884 -5.403 39.008 1.00 85.75 371 PHE A N 1
ATOM 3050 C CA . PHE A 1 371 ? -18.350 -6.015 40.217 1.00 85.75 371 PHE A CA 1
ATOM 3051 C C . PHE A 1 371 ? -18.902 -7.412 40.422 1.00 85.75 371 PHE A C 1
ATOM 3053 O O . PHE A 1 371 ? -18.108 -8.304 40.659 1.00 85.75 371 PHE A O 1
ATOM 3060 N N . GLU A 1 372 ? -20.198 -7.645 40.263 1.00 79.81 372 GLU A N 1
ATOM 3061 C CA . GLU A 1 372 ? -20.785 -8.980 40.421 1.00 79.81 372 GLU A CA 1
ATOM 3062 C C . GLU A 1 372 ? -20.205 -10.019 39.460 1.00 79.81 372 GLU A C 1
ATOM 3064 O O . GLU A 1 372 ? -19.961 -11.147 39.876 1.00 79.81 372 GLU A O 1
ATOM 3069 N N . GLN A 1 373 ? -19.904 -9.638 38.217 1.00 80.19 373 GLN A N 1
ATOM 3070 C CA . GLN A 1 373 ? -19.233 -10.520 37.250 1.00 80.19 373 GLN A CA 1
ATOM 3071 C C . GLN A 1 373 ? -17.713 -10.637 37.497 1.00 80.19 373 GLN A C 1
ATOM 3073 O O . GLN A 1 373 ? -17.071 -11.620 37.101 1.00 80.19 373 GLN A O 1
ATOM 3078 N N . ALA A 1 374 ? -17.119 -9.642 38.162 1.00 78.19 374 ALA A N 1
ATOM 3079 C CA . ALA A 1 374 ? -15.719 -9.641 38.575 1.00 78.19 374 ALA A CA 1
ATOM 3080 C C . ALA A 1 374 ? -15.479 -10.430 39.872 1.00 78.19 374 ALA A C 1
ATOM 3082 O O . ALA A 1 374 ? -14.394 -11.001 40.028 1.00 78.19 374 ALA A O 1
ATOM 3083 N N . VAL A 1 375 ? -16.470 -10.484 40.779 1.00 68.12 375 VAL A N 1
ATOM 3084 C CA . VAL A 1 375 ? -16.491 -11.376 41.942 1.00 68.12 375 VAL A CA 1
ATOM 3085 C C . VAL A 1 375 ? -16.480 -12.759 41.333 1.00 68.12 375 VAL A C 1
ATOM 3087 O O . VAL A 1 375 ? -17.375 -13.102 40.566 1.00 68.12 375 VAL A O 1
ATOM 3090 N N . PRO A 1 376 ? -15.439 -13.557 41.554 1.00 59.03 376 PRO A N 1
ATOM 3091 C CA . PRO A 1 376 ? -15.402 -14.855 40.931 1.00 59.03 376 PRO A CA 1
ATOM 3092 C C . PRO A 1 376 ? -16.669 -15.609 41.367 1.00 59.03 376 PRO A C 1
ATOM 3094 O O . PRO A 1 376 ? -17.096 -15.514 42.521 1.00 59.03 376 PRO A O 1
ATOM 3097 N N . LEU A 1 377 ? -17.190 -16.457 40.485 1.00 43.88 377 LEU A N 1
ATOM 3098 C CA . LEU A 1 377 ? -17.516 -17.820 40.894 1.00 43.88 377 LEU A CA 1
ATOM 3099 C C . LEU A 1 377 ? -16.269 -18.352 41.614 1.00 43.88 377 LEU A C 1
ATOM 3101 O O . LEU A 1 377 ? -15.350 -18.910 41.020 1.00 43.88 377 LEU A O 1
ATOM 3105 N N . GLY A 1 378 ? -16.143 -17.942 42.871 1.00 36.22 378 GLY A N 1
ATOM 3106 C CA . GLY A 1 378 ? -15.023 -18.201 43.730 1.00 36.22 378 GLY A CA 1
ATOM 3107 C C . GLY A 1 378 ? -15.123 -19.648 44.133 1.00 36.22 378 GLY A C 1
ATOM 3108 O O . GLY A 1 378 ? -16.216 -20.158 44.358 1.00 36.22 378 GLY A O 1
ATOM 3109 N N . SER A 1 379 ? -13.958 -20.257 44.287 1.00 38.84 379 SER A N 1
ATOM 3110 C CA . SER A 1 379 ? -13.741 -21.622 44.749 1.00 38.84 379 SER A CA 1
ATOM 3111 C C . SER A 1 379 ? -13.860 -22.711 43.675 1.00 38.84 379 SER A C 1
ATOM 3113 O O . SER A 1 379 ? -14.906 -22.972 43.100 1.00 38.84 379 SER A O 1
ATOM 3115 N N . ASN A 1 380 ? -12.731 -23.403 43.508 1.00 31.80 380 ASN A N 1
ATOM 3116 C CA . ASN A 1 380 ? -12.619 -24.793 43.078 1.00 31.80 380 ASN A CA 1
ATOM 3117 C C . ASN A 1 380 ? -12.706 -25.089 41.572 1.00 31.80 380 ASN A C 1
ATOM 3119 O O . ASN A 1 380 ? -13.637 -25.723 41.092 1.00 31.80 380 ASN A O 1
ATOM 3123 N N . SER A 1 381 ? -11.579 -24.917 40.886 1.00 31.44 381 SER A N 1
ATOM 3124 C CA . SER A 1 381 ? -10.914 -26.140 40.428 1.00 31.44 381 SER A CA 1
ATOM 3125 C C . SER A 1 381 ? -9.659 -26.323 41.270 1.00 31.44 381 SER A C 1
ATOM 3127 O O . SER A 1 381 ? -8.745 -25.501 41.223 1.00 31.44 381 SER A O 1
ATOM 3129 N N . ASN A 1 382 ? -9.655 -27.383 42.070 1.00 31.30 382 ASN A N 1
ATOM 3130 C CA . ASN A 1 382 ? -8.526 -27.903 42.826 1.00 31.30 382 ASN A CA 1
ATOM 3131 C C . ASN A 1 382 ? -7.346 -28.272 41.905 1.00 31.30 382 ASN A C 1
ATOM 3133 O O . ASN A 1 382 ? -7.018 -29.444 41.774 1.00 31.30 382 ASN A O 1
ATOM 3137 N N . TYR A 1 383 ? -6.668 -27.301 41.297 1.00 36.16 383 TYR A N 1
ATOM 3138 C CA . TYR A 1 383 ? -5.290 -27.498 40.852 1.00 36.16 383 TYR A CA 1
ATOM 3139 C C . TYR A 1 383 ? -4.365 -27.118 42.008 1.00 36.16 383 TYR A C 1
ATOM 3141 O O . TYR A 1 383 ? -3.640 -26.126 41.990 1.00 36.16 383 TYR A O 1
ATOM 3149 N N . PHE A 1 384 ? -4.434 -27.932 43.066 1.00 36.81 384 PHE A N 1
ATOM 3150 C CA . PHE A 1 384 ? -3.332 -28.061 44.008 1.00 36.81 384 PHE A CA 1
ATOM 3151 C C . PHE A 1 384 ? -2.102 -28.475 43.192 1.00 36.81 384 PHE A C 1
ATOM 3153 O O . PHE A 1 384 ? -2.018 -29.619 42.753 1.00 36.81 384 PHE A O 1
ATOM 3160 N N . GLY A 1 385 ? -1.169 -27.549 42.959 1.00 38.81 385 GLY A N 1
ATOM 3161 C CA . GLY A 1 385 ? 0.180 -27.927 42.534 1.00 38.81 385 GLY A CA 1
ATOM 3162 C C . GLY A 1 385 ? 0.893 -27.046 41.516 1.00 38.81 385 GLY A C 1
ATOM 3163 O O . GLY A 1 385 ? 2.081 -27.273 41.320 1.00 38.81 385 GLY A O 1
ATOM 3164 N N . VAL A 1 386 ? 0.260 -26.041 40.901 1.00 40.62 386 VAL A N 1
ATOM 3165 C CA . VAL A 1 386 ? 0.988 -25.131 39.996 1.00 40.62 386 VAL A CA 1
ATOM 3166 C C . VAL A 1 386 ? 0.615 -23.685 40.307 1.00 40.62 386 VAL A C 1
ATOM 3168 O O . VAL A 1 386 ? -0.345 -23.133 39.778 1.00 40.62 386 VAL A O 1
ATOM 3171 N N . PHE A 1 387 ? 1.386 -23.067 41.204 1.00 48.88 387 PHE A N 1
ATOM 3172 C CA . PHE A 1 387 ? 1.492 -21.610 41.292 1.00 48.88 387 PHE A CA 1
ATOM 3173 C C . PHE A 1 387 ? 2.176 -21.116 40.013 1.00 48.88 387 PHE A C 1
ATOM 3175 O O . PHE A 1 387 ? 3.376 -20.858 39.990 1.00 48.88 387 PHE A O 1
ATOM 3182 N N . ASP A 1 388 ? 1.413 -21.069 38.927 1.00 56.81 388 ASP A N 1
ATOM 3183 C CA . ASP A 1 388 ? 1.903 -20.592 37.646 1.00 56.81 388 ASP A CA 1
ATOM 3184 C C . ASP A 1 388 ? 1.982 -19.062 37.708 1.00 56.81 388 ASP A C 1
ATOM 3186 O O . ASP A 1 388 ? 0.970 -18.374 37.900 1.00 56.81 388 ASP A O 1
ATOM 3190 N N . THR A 1 389 ? 3.190 -18.511 37.588 1.00 61.09 389 THR A N 1
ATOM 3191 C CA . THR A 1 389 ? 3.445 -17.061 37.564 1.00 61.09 389 THR A CA 1
ATOM 3192 C C . THR A 1 389 ? 2.579 -16.357 36.515 1.00 61.09 389 THR A C 1
ATOM 3194 O O . THR A 1 389 ? 2.166 -15.213 36.714 1.00 61.09 389 THR A O 1
ATOM 3197 N N . GLN A 1 390 ? 2.194 -17.068 35.453 1.00 58.44 390 GLN A N 1
ATOM 3198 C CA . GLN A 1 390 ? 1.284 -16.586 34.417 1.00 58.44 390 GLN A CA 1
ATOM 3199 C C . GLN A 1 390 ? -0.138 -16.296 34.930 1.00 58.44 390 GLN A C 1
ATOM 3201 O O . GLN A 1 390 ? -0.751 -15.308 34.518 1.00 58.44 390 GLN A O 1
ATOM 3206 N N . ILE A 1 391 ? -0.673 -17.104 35.855 1.00 66.00 391 ILE A N 1
ATOM 3207 C CA . ILE A 1 391 ? -2.010 -16.895 36.444 1.00 66.00 391 ILE A CA 1
ATOM 3208 C C . ILE A 1 391 ? -1.998 -15.658 37.348 1.00 66.00 391 ILE A C 1
ATOM 3210 O O . ILE A 1 391 ? -2.931 -14.850 37.310 1.00 66.00 391 ILE A O 1
ATOM 3214 N N . GLN A 1 392 ? -0.928 -15.471 38.124 1.00 66.19 392 GLN A N 1
ATOM 3215 C CA . GLN A 1 392 ? -0.753 -14.282 38.961 1.00 66.19 392 GLN A CA 1
ATOM 3216 C C . GLN A 1 392 ? -0.616 -13.012 38.117 1.00 66.19 392 GLN A C 1
ATOM 3218 O O . GLN A 1 392 ? -1.300 -12.023 38.383 1.00 66.19 392 GLN A O 1
ATOM 3223 N N . GLU A 1 393 ? 0.204 -13.038 37.062 1.00 70.38 393 GLU A N 1
ATOM 3224 C CA . GLU A 1 393 ? 0.324 -11.911 36.137 1.00 70.38 393 GLU A CA 1
ATOM 3225 C C . GLU A 1 393 ? -1.000 -11.583 35.449 1.00 70.38 393 GLU A C 1
ATOM 3227 O O . GLU A 1 393 ? -1.380 -10.414 35.370 1.00 70.38 393 GLU A O 1
ATOM 3232 N N . ARG A 1 394 ? -1.732 -12.597 34.974 1.00 69.38 394 ARG A N 1
ATOM 3233 C CA . ARG A 1 394 ? -3.041 -12.405 34.341 1.00 69.38 394 ARG A CA 1
ATOM 3234 C C . ARG A 1 394 ? -4.044 -11.788 35.311 1.00 69.38 394 ARG A C 1
ATOM 3236 O O . ARG A 1 394 ? -4.744 -10.852 34.932 1.00 69.38 394 ARG A O 1
ATOM 3243 N N . THR A 1 395 ? -4.076 -12.265 36.553 1.00 74.25 395 THR A N 1
ATOM 3244 C CA . THR A 1 395 ? -4.941 -11.722 37.611 1.00 74.25 395 THR A CA 1
ATOM 3245 C C . THR A 1 395 ? -4.592 -10.263 37.887 1.00 74.25 395 THR A C 1
ATOM 3247 O O . THR A 1 395 ? -5.465 -9.404 37.818 1.00 74.25 395 THR A O 1
ATOM 3250 N N . LYS A 1 396 ? -3.304 -9.943 38.055 1.00 76.50 396 LYS A N 1
ATOM 3251 C CA . LYS A 1 396 ? -2.834 -8.569 38.276 1.00 76.50 396 LYS A CA 1
ATOM 3252 C C . LYS A 1 396 ? -3.171 -7.630 37.109 1.00 76.50 396 LYS A C 1
ATOM 3254 O O . LYS A 1 396 ? -3.553 -6.481 37.330 1.00 76.50 396 LYS A O 1
ATOM 3259 N N . ARG A 1 397 ? -3.061 -8.101 35.858 1.00 76.19 397 ARG A N 1
ATOM 3260 C CA . ARG A 1 397 ? -3.483 -7.340 34.664 1.00 76.19 397 ARG A CA 1
ATOM 3261 C C . ARG A 1 397 ? -4.993 -7.085 34.673 1.00 76.19 397 ARG A C 1
ATOM 3263 O O . ARG A 1 397 ? -5.409 -5.960 34.408 1.00 76.19 397 ARG A O 1
ATOM 3270 N N . GLN A 1 398 ? -5.799 -8.089 35.025 1.00 80.19 398 GLN A N 1
ATOM 3271 C CA . GLN A 1 398 ? -7.253 -7.943 35.149 1.00 80.19 398 GLN A CA 1
ATOM 3272 C C . GLN A 1 398 ? -7.627 -6.939 36.243 1.00 80.19 398 GLN A C 1
ATOM 3274 O O . GLN A 1 398 ? -8.398 -6.022 35.972 1.00 80.19 398 GLN A O 1
ATOM 3279 N N . GLU A 1 399 ? -7.027 -7.031 37.429 1.00 83.44 399 GLU A N 1
ATOM 3280 C CA . GLU A 1 399 ? -7.246 -6.064 38.509 1.00 83.44 399 GLU A CA 1
ATOM 3281 C C . GLU A 1 399 ? -6.863 -4.643 38.086 1.00 83.44 399 GLU A C 1
ATOM 3283 O O . GLU A 1 399 ? -7.607 -3.699 38.338 1.00 83.44 399 GLU A O 1
ATOM 3288 N N . SER A 1 400 ? -5.724 -4.475 37.404 1.00 84.44 400 SER A N 1
ATOM 3289 C CA . SER A 1 400 ? -5.275 -3.165 36.919 1.00 84.44 400 SER A CA 1
ATOM 3290 C C . SER A 1 400 ? -6.240 -2.586 35.883 1.00 84.44 400 SER A C 1
ATOM 3292 O O . SER A 1 400 ? -6.586 -1.406 35.955 1.00 84.44 400 SER A O 1
ATOM 3294 N N . SER A 1 401 ? -6.735 -3.421 34.967 1.00 85.00 401 SER A N 1
ATOM 3295 C CA . SER A 1 401 ? -7.727 -3.014 33.971 1.00 85.00 401 SER A CA 1
ATOM 3296 C C . SER A 1 401 ? -9.086 -2.666 34.594 1.00 85.00 401 SER A C 1
ATOM 3298 O O . SER A 1 401 ? -9.702 -1.682 34.189 1.00 85.00 401 SER A O 1
ATOM 3300 N N . LEU A 1 402 ? -9.523 -3.402 35.625 1.00 89.81 402 LEU A N 1
ATOM 3301 C CA . LEU A 1 402 ? -10.739 -3.096 36.382 1.00 89.81 402 LEU A CA 1
ATOM 3302 C C . LEU A 1 402 ? -10.587 -1.780 37.147 1.00 89.81 402 LEU A C 1
ATOM 3304 O O . LEU A 1 402 ? -11.481 -0.942 37.131 1.00 89.81 402 LEU A O 1
ATOM 3308 N N . ASN A 1 403 ? -9.424 -1.551 37.751 1.00 86.19 403 ASN A N 1
ATOM 3309 C CA . ASN A 1 403 ? -9.119 -0.296 38.424 1.00 86.19 403 ASN A CA 1
ATOM 3310 C C . ASN A 1 403 ? -9.165 0.901 37.455 1.00 86.19 403 ASN A C 1
ATOM 3312 O O . ASN A 1 403 ? -9.707 1.952 37.787 1.00 86.19 403 ASN A O 1
ATOM 3316 N N . CYS A 1 404 ? -8.654 0.729 36.231 1.00 89.06 404 CYS A N 1
ATOM 3317 C CA . CYS A 1 404 ? -8.745 1.734 35.171 1.00 89.06 404 CYS A CA 1
ATOM 3318 C C . CYS A 1 404 ? -10.203 2.048 34.789 1.00 89.06 404 CYS A C 1
ATOM 3320 O O . CYS A 1 404 ? -10.557 3.221 34.645 1.00 89.06 404 CYS A O 1
ATOM 3322 N N . LEU A 1 405 ? -11.056 1.024 34.686 1.00 91.12 405 LEU A N 1
ATOM 3323 C CA . LEU A 1 405 ? -12.490 1.188 34.443 1.00 91.12 405 LEU A CA 1
ATOM 3324 C C . LEU A 1 405 ? -13.174 1.970 35.573 1.00 91.12 405 LEU A C 1
ATOM 3326 O O . LEU A 1 405 ? -13.882 2.932 35.290 1.00 91.12 405 LEU A O 1
ATOM 3330 N N . ILE A 1 406 ? -12.913 1.618 36.837 1.00 89.69 406 ILE A N 1
ATOM 3331 C CA . ILE A 1 406 ? -13.473 2.316 38.008 1.00 89.69 406 ILE A CA 1
ATOM 3332 C C . ILE A 1 406 ? -13.106 3.801 37.979 1.00 89.69 406 ILE A C 1
ATOM 3334 O O . ILE A 1 406 ? -13.983 4.653 38.091 1.00 89.69 406 ILE A O 1
ATOM 3338 N N . ILE A 1 407 ? -11.821 4.115 37.788 1.00 87.00 407 ILE A N 1
ATOM 3339 C CA . ILE A 1 407 ? -11.334 5.500 37.728 1.00 87.00 407 ILE A CA 1
ATOM 3340 C C . ILE A 1 407 ? -11.989 6.251 36.565 1.00 87.00 407 ILE A C 1
ATOM 3342 O O . ILE A 1 407 ? -12.407 7.394 36.720 1.00 87.00 407 ILE A O 1
ATOM 3346 N N . THR A 1 408 ? -12.106 5.608 35.403 1.00 89.44 408 THR A N 1
ATOM 3347 C CA . THR A 1 408 ? -12.742 6.199 34.221 1.00 89.44 408 THR A CA 1
ATOM 3348 C C . THR A 1 408 ? -14.201 6.556 34.488 1.00 89.44 408 THR A C 1
ATOM 3350 O O . THR A 1 408 ? -14.610 7.682 34.211 1.00 89.44 408 THR A O 1
ATOM 3353 N N . VAL A 1 409 ? -14.970 5.630 35.064 1.00 89.19 409 VAL A N 1
ATOM 3354 C CA . VAL A 1 409 ? -16.378 5.860 35.407 1.00 89.19 409 VAL A CA 1
ATOM 3355 C C . VAL A 1 409 ? -16.500 6.954 36.469 1.00 89.19 409 VAL A C 1
ATOM 3357 O O . VAL A 1 409 ? -17.272 7.886 36.285 1.00 89.19 409 VAL A O 1
ATOM 3360 N N . ALA A 1 410 ? -15.698 6.914 37.534 1.00 85.25 410 ALA A N 1
ATOM 3361 C CA . ALA A 1 410 ? -15.741 7.927 38.590 1.00 85.25 410 ALA A CA 1
ATOM 3362 C C . ALA A 1 410 ? -15.382 9.340 38.093 1.00 85.25 410 ALA A C 1
ATOM 3364 O O . ALA A 1 410 ? -15.959 10.323 38.552 1.00 85.25 410 ALA A O 1
ATOM 3365 N N . ASN A 1 411 ? -14.455 9.452 37.136 1.00 84.69 411 ASN A N 1
ATOM 3366 C CA . ASN A 1 411 ? -14.087 10.734 36.537 1.00 84.69 411 ASN A CA 1
ATOM 3367 C C . ASN A 1 411 ? -15.183 11.297 35.624 1.00 84.69 411 ASN A C 1
ATOM 3369 O O . ASN A 1 411 ? -15.362 12.513 35.569 1.00 84.69 411 ASN A O 1
ATOM 3373 N N . LEU A 1 412 ? -15.877 10.432 34.878 1.00 86.00 412 LEU A N 1
ATOM 3374 C CA . LEU A 1 412 ? -16.928 10.841 33.943 1.00 86.00 412 LEU A CA 1
ATOM 3375 C C . LEU A 1 412 ? -18.269 11.109 34.637 1.00 86.00 412 LEU A C 1
ATOM 3377 O O . LEU A 1 412 ? -19.031 11.938 34.148 1.00 86.00 412 LEU A O 1
ATOM 3381 N N . PHE A 1 413 ? -18.520 10.444 35.766 1.00 85.62 413 PHE A N 1
ATOM 3382 C CA . PHE A 1 413 ? -19.772 10.495 36.523 1.00 85.62 413 PHE A CA 1
ATOM 3383 C C . PHE A 1 413 ? -19.476 10.807 38.003 1.00 85.62 413 PHE A C 1
ATOM 3385 O O . PHE A 1 413 ? -19.534 9.915 38.860 1.00 85.62 413 PHE A O 1
ATOM 3392 N N . PRO A 1 414 ? -19.086 12.056 38.328 1.00 76.94 414 PRO A N 1
ATOM 3393 C CA . PRO A 1 414 ? -18.712 12.453 39.687 1.00 76.94 414 PRO A CA 1
ATOM 3394 C C . PRO A 1 414 ? -19.867 12.378 40.697 1.00 76.94 414 PRO A C 1
ATOM 3396 O O . PRO A 1 414 ? -19.613 12.403 41.900 1.00 76.94 414 PRO A O 1
ATOM 3399 N N . GLU A 1 415 ? -21.111 12.292 40.225 1.00 72.31 415 GLU A N 1
ATOM 3400 C CA . GLU A 1 415 ? -22.340 12.159 41.009 1.00 72.31 415 GLU A CA 1
ATOM 3401 C C . GLU A 1 415 ? -22.546 10.776 41.641 1.00 72.31 415 GLU A C 1
ATOM 3403 O O . GLU A 1 415 ? -23.452 10.615 42.458 1.00 72.31 415 GLU A O 1
ATOM 3408 N N . ILE A 1 416 ? -21.732 9.772 41.291 1.00 75.44 416 ILE A N 1
ATOM 3409 C CA . ILE A 1 416 ? -21.806 8.460 41.942 1.00 75.44 416 ILE A CA 1
ATOM 3410 C C . ILE A 1 416 ? -21.435 8.633 43.413 1.00 75.44 416 ILE A C 1
ATOM 3412 O O . ILE A 1 416 ? -20.277 8.875 43.736 1.00 75.44 416 ILE A O 1
ATOM 3416 N N . ASP A 1 417 ? -22.405 8.495 44.311 1.00 69.81 417 ASP A N 1
ATOM 3417 C CA . ASP A 1 417 ? -22.164 8.617 45.745 1.00 69.81 417 ASP A CA 1
ATOM 3418 C C . ASP A 1 417 ? -21.319 7.437 46.251 1.00 69.81 417 ASP A C 1
ATOM 3420 O O . ASP A 1 417 ? -21.796 6.299 46.299 1.00 69.81 417 ASP A O 1
ATOM 3424 N N . TYR A 1 418 ? -20.065 7.708 46.640 1.00 69.31 418 TYR A N 1
ATOM 3425 C CA . TYR A 1 418 ? -19.180 6.748 47.307 1.00 69.31 418 TYR A CA 1
ATOM 3426 C C . TYR A 1 418 ? -19.196 6.860 48.844 1.00 69.31 418 TYR A C 1
ATOM 3428 O O . TYR A 1 418 ? -18.524 6.083 49.519 1.00 69.31 418 TYR A O 1
ATOM 3436 N N . THR A 1 419 ? -19.955 7.798 49.418 1.00 59.22 419 THR A N 1
ATOM 3437 C CA . THR A 1 419 ? -19.769 8.291 50.794 1.00 59.22 419 THR A CA 1
ATOM 3438 C C . THR A 1 419 ? -20.588 7.576 51.872 1.00 59.22 419 THR A C 1
ATOM 3440 O O . THR A 1 419 ? -20.160 7.561 53.028 1.00 59.22 419 THR A O 1
ATOM 3443 N N . ARG A 1 420 ? -21.710 6.923 51.535 1.00 58.00 420 ARG A N 1
ATOM 3444 C CA . ARG A 1 420 ? -22.554 6.213 52.520 1.00 58.00 420 ARG A CA 1
ATOM 3445 C C . ARG A 1 420 ? -21.910 4.907 53.025 1.00 58.00 420 ARG A C 1
ATOM 3447 O O . ARG A 1 420 ? -21.467 4.072 52.243 1.00 58.00 420 ARG A O 1
ATOM 3454 N N . ASN A 1 421 ? -21.961 4.665 54.341 1.00 47.25 421 ASN A N 1
ATOM 3455 C CA . ASN A 1 421 ? -21.530 3.403 54.983 1.00 47.25 421 ASN A CA 1
ATOM 3456 C C . ASN A 1 421 ? -22.315 2.157 54.506 1.00 47.25 421 ASN A C 1
ATOM 3458 O O . ASN A 1 421 ? -21.880 1.023 54.708 1.00 47.25 421 ASN A O 1
ATOM 3462 N N . GLU A 1 422 ? -23.458 2.355 53.847 1.00 54.00 422 GLU A N 1
ATOM 3463 C CA . GLU A 1 422 ? -24.253 1.303 53.207 1.00 54.00 422 GLU A CA 1
ATOM 3464 C C . GLU A 1 422 ? -24.047 1.225 51.694 1.00 54.00 422 GLU A C 1
ATOM 3466 O O . GLU A 1 422 ? -24.874 0.658 50.985 1.00 54.00 422 GLU A O 1
ATOM 3471 N N . ASN A 1 423 ? -22.953 1.785 51.173 1.00 67.06 423 ASN A N 1
ATOM 3472 C CA . ASN A 1 423 ? -22.729 1.758 49.742 1.00 67.06 423 ASN A CA 1
ATOM 3473 C C . ASN A 1 423 ? -22.505 0.327 49.249 1.00 67.06 423 ASN A C 1
ATOM 3475 O O . ASN A 1 423 ? -21.467 -0.305 49.467 1.00 67.06 423 ASN A O 1
ATOM 3479 N N . GLU A 1 424 ? -23.514 -0.161 48.549 1.00 74.44 424 GLU A N 1
ATOM 3480 C CA . GLU A 1 424 ? -23.551 -1.445 47.879 1.00 74.44 424 GLU A CA 1
ATOM 3481 C C . GLU A 1 424 ? -22.328 -1.664 46.976 1.00 74.44 424 GLU A C 1
ATOM 3483 O O . GLU A 1 424 ? -21.799 -2.772 46.943 1.00 74.44 424 GLU A O 1
ATOM 3488 N N . LEU A 1 425 ? -21.793 -0.613 46.339 1.00 75.12 425 LEU A N 1
ATOM 3489 C CA . LEU A 1 425 ? -20.579 -0.701 45.520 1.00 75.12 425 LEU A CA 1
ATOM 3490 C C . LEU A 1 425 ? -19.340 -1.073 46.339 1.00 75.12 425 LEU A C 1
ATOM 3492 O O . LEU A 1 425 ? -18.574 -1.935 45.917 1.00 75.12 425 LEU A O 1
ATOM 3496 N N . LEU A 1 426 ? -19.151 -0.472 47.520 1.00 75.56 426 LEU A N 1
ATOM 3497 C CA . LEU A 1 426 ? -18.040 -0.813 48.417 1.00 75.56 426 LEU A CA 1
ATOM 3498 C C . LEU A 1 426 ? -18.188 -2.241 48.955 1.00 75.56 426 LEU A C 1
ATOM 3500 O O . LEU A 1 426 ? -17.199 -2.969 49.039 1.00 75.56 426 LEU A O 1
ATOM 3504 N N . ARG A 1 427 ? -19.422 -2.668 49.263 1.00 76.88 427 ARG A N 1
ATOM 3505 C CA . ARG A 1 427 ? -19.711 -4.048 49.689 1.00 76.88 427 ARG A CA 1
ATOM 3506 C C . ARG A 1 427 ? -19.400 -5.052 48.575 1.00 76.88 427 ARG A C 1
ATOM 3508 O O . ARG A 1 427 ? -18.720 -6.040 48.832 1.00 76.88 427 ARG A O 1
ATOM 3515 N N . LYS A 1 428 ? -19.837 -4.790 47.339 1.00 78.56 428 LYS A N 1
ATOM 3516 C CA . LYS A 1 428 ? -19.583 -5.655 46.172 1.00 78.56 428 LYS A CA 1
ATOM 3517 C C . LYS A 1 428 ? -18.102 -5.668 45.786 1.00 78.56 428 LYS A C 1
ATOM 3519 O O . LYS A 1 428 ? -17.555 -6.734 45.531 1.00 78.56 428 LYS A O 1
ATOM 3524 N N . ALA A 1 429 ? -17.420 -4.526 45.840 1.00 76.94 429 ALA A N 1
ATOM 3525 C CA . ALA A 1 429 ? -15.982 -4.454 45.598 1.00 76.94 429 ALA A CA 1
ATOM 3526 C C . ALA A 1 429 ? -15.162 -5.202 46.663 1.00 76.94 429 ALA A C 1
ATOM 3528 O O . ALA A 1 429 ? -14.171 -5.846 46.327 1.00 76.94 429 ALA A O 1
ATOM 3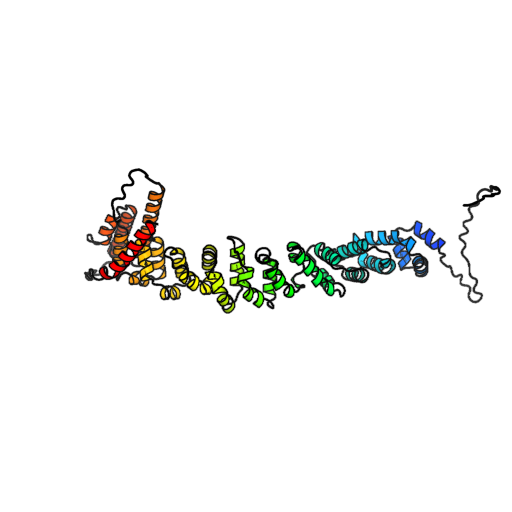529 N N . ALA A 1 430 ? -15.589 -5.192 47.932 1.00 77.00 430 ALA A N 1
ATOM 3530 C CA . ALA A 1 430 ? -14.930 -5.961 48.991 1.00 77.00 430 ALA A CA 1
ATOM 3531 C C . ALA A 1 430 ? -14.963 -7.481 48.728 1.00 77.00 430 ALA A C 1
ATOM 3533 O O . ALA A 1 430 ? -14.027 -8.192 49.099 1.00 77.00 430 ALA A O 1
ATOM 3534 N N . LEU A 1 431 ? -15.989 -7.986 48.029 1.00 77.31 431 LEU A N 1
ATOM 3535 C CA . LEU A 1 431 ? -16.080 -9.397 47.630 1.00 77.31 431 LEU A CA 1
ATOM 3536 C C . LEU A 1 431 ? -15.015 -9.800 46.593 1.00 77.31 431 LEU A C 1
ATOM 3538 O O . LEU A 1 431 ? -14.717 -10.987 46.467 1.00 77.31 431 LEU A O 1
ATOM 3542 N N . LEU A 1 432 ? -14.396 -8.835 45.899 1.00 75.94 432 LEU A N 1
ATOM 3543 C CA . LEU A 1 432 ? -13.303 -9.078 44.949 1.00 75.94 432 LEU A CA 1
ATOM 3544 C C . LEU A 1 432 ? -11.989 -9.472 45.637 1.00 75.94 432 LEU A C 1
ATOM 3546 O O . LEU A 1 432 ? -11.101 -9.998 44.974 1.00 75.94 432 LEU A O 1
ATOM 3550 N N . LYS A 1 433 ? -11.852 -9.217 46.949 1.00 78.88 433 LYS A N 1
ATOM 3551 C CA . LYS A 1 433 ? -10.624 -9.461 47.733 1.00 78.88 433 LYS A CA 1
ATOM 3552 C C . LYS A 1 433 ? -9.364 -8.810 47.130 1.00 78.88 433 LYS A C 1
ATOM 3554 O O . LYS A 1 433 ? -8.271 -9.351 47.262 1.00 78.88 433 LYS A O 1
ATOM 3559 N N . SER A 1 434 ? -9.519 -7.654 46.479 1.00 79.81 434 SER A N 1
ATOM 3560 C CA . SER A 1 434 ? -8.418 -6.899 45.869 1.00 79.81 434 SER A CA 1
ATOM 3561 C C . SER A 1 434 ? -8.113 -5.629 46.667 1.00 79.81 434 SER A C 1
ATOM 3563 O O . SER A 1 434 ? -8.934 -4.703 46.731 1.00 79.81 434 SER A O 1
ATOM 3565 N N . ASP A 1 435 ? -6.916 -5.561 47.254 1.00 80.56 435 ASP A N 1
ATOM 3566 C CA . ASP A 1 435 ? -6.464 -4.406 48.043 1.00 80.56 435 ASP A CA 1
ATOM 3567 C C . ASP A 1 435 ? -6.368 -3.136 47.193 1.00 80.56 435 ASP A C 1
ATOM 3569 O O . ASP A 1 435 ? -6.706 -2.044 47.657 1.00 80.56 435 ASP A O 1
ATOM 3573 N N . MET A 1 436 ? -5.960 -3.271 45.926 1.00 82.00 436 MET A N 1
ATOM 3574 C CA . MET A 1 436 ? -5.849 -2.148 44.995 1.00 82.00 436 MET A CA 1
ATOM 3575 C C . MET A 1 436 ? -7.215 -1.514 44.732 1.00 82.00 436 MET A C 1
ATOM 3577 O O . MET A 1 436 ? -7.364 -0.305 44.895 1.00 82.00 436 MET A O 1
ATOM 3581 N N . ILE A 1 437 ? -8.215 -2.323 44.373 1.00 82.31 437 ILE A N 1
ATOM 3582 C CA . ILE A 1 437 ? -9.571 -1.841 44.081 1.00 82.31 437 ILE A CA 1
ATOM 3583 C C . ILE A 1 437 ? -10.189 -1.201 45.326 1.00 82.31 437 ILE A C 1
ATOM 3585 O O . ILE A 1 437 ? -10.730 -0.097 45.261 1.00 82.31 437 ILE A O 1
ATOM 3589 N N . THR A 1 438 ? -10.039 -1.859 46.478 1.00 79.25 438 THR A N 1
ATOM 3590 C CA . THR A 1 438 ? -10.540 -1.353 47.762 1.00 79.25 438 THR A CA 1
ATOM 3591 C C . THR A 1 438 ? -9.905 -0.007 48.117 1.00 79.25 438 THR A C 1
ATOM 3593 O O . THR A 1 438 ? -10.593 0.915 48.553 1.00 79.25 438 THR A O 1
ATOM 3596 N N . THR A 1 439 ? -8.596 0.137 47.899 1.00 84.25 439 THR A N 1
ATOM 3597 C CA . THR A 1 439 ? -7.869 1.388 48.150 1.00 84.25 439 THR A CA 1
ATOM 3598 C C . THR A 1 439 ? -8.302 2.498 47.195 1.00 84.25 439 THR A C 1
ATOM 3600 O O . THR A 1 439 ? -8.493 3.629 47.635 1.00 84.25 439 THR A O 1
ATOM 3603 N N . THR A 1 440 ? -8.486 2.200 45.907 1.00 85.19 440 THR A N 1
ATOM 3604 C CA . THR A 1 440 ? -8.950 3.192 44.926 1.00 85.19 440 THR A CA 1
ATOM 3605 C C . THR A 1 440 ? -10.328 3.730 45.287 1.00 85.19 440 THR A C 1
ATOM 3607 O O . THR A 1 440 ? -10.516 4.943 45.306 1.00 85.19 440 THR A O 1
ATOM 3610 N N . LEU A 1 441 ? -11.277 2.857 45.634 1.00 81.81 441 LEU A N 1
ATOM 3611 C CA . LEU A 1 441 ? -12.623 3.289 46.011 1.00 81.81 441 LEU A CA 1
ATOM 3612 C C . LEU A 1 441 ? -12.621 4.137 47.289 1.00 81.81 441 LEU A C 1
ATOM 3614 O O . LEU A 1 441 ? -13.300 5.158 47.336 1.00 81.81 441 LEU A O 1
ATOM 3618 N N . LYS A 1 442 ? -11.807 3.779 48.291 1.00 81.69 442 LYS A N 1
ATOM 3619 C CA . LYS A 1 442 ? -11.628 4.604 49.498 1.00 81.69 442 LYS A CA 1
ATOM 3620 C C . LYS A 1 442 ? -11.042 5.982 49.183 1.00 81.69 442 LYS A C 1
ATOM 3622 O O . LYS A 1 442 ? -11.505 6.974 49.733 1.00 81.69 442 LYS A O 1
ATOM 3627 N N . LYS A 1 443 ? -10.070 6.074 48.269 1.00 84.88 443 LYS A N 1
ATOM 3628 C CA . LYS A 1 443 ? -9.524 7.370 47.827 1.00 84.88 443 LYS A CA 1
ATOM 3629 C C . LYS A 1 443 ? -10.576 8.230 47.131 1.00 84.88 443 LYS A C 1
ATOM 3631 O O . LYS A 1 443 ? -10.696 9.404 47.457 1.00 84.88 443 LYS A O 1
ATOM 3636 N N . LEU A 1 444 ? -11.360 7.647 46.223 1.00 84.12 444 LEU A N 1
ATOM 3637 C CA . LEU A 1 444 ? -12.458 8.353 45.552 1.00 84.12 444 LEU A CA 1
ATOM 3638 C C . LEU A 1 444 ? -13.505 8.850 46.561 1.00 84.12 444 LEU A C 1
ATOM 3640 O O . LEU A 1 444 ? -13.960 9.989 46.470 1.00 84.12 444 LEU A O 1
ATOM 3644 N N . GLN A 1 445 ? -13.821 8.030 47.568 1.00 80.94 445 GLN A N 1
ATOM 3645 C CA . GLN A 1 445 ? -14.687 8.407 48.685 1.00 80.94 445 GLN A CA 1
ATOM 3646 C C . GLN A 1 445 ? -14.117 9.593 49.480 1.00 80.94 445 GLN A C 1
ATOM 3648 O O . GLN A 1 445 ? -14.833 10.559 49.736 1.00 80.94 445 GLN A O 1
ATOM 3653 N N . GLU A 1 446 ? -12.835 9.559 49.851 1.00 80.69 446 GLU A N 1
ATOM 3654 C CA . GLU A 1 446 ? -12.168 10.659 50.561 1.00 80.69 446 GLU A CA 1
ATOM 3655 C C . GLU A 1 446 ? -12.127 11.953 49.733 1.00 80.69 446 GLU A C 1
ATOM 3657 O O . GLU A 1 446 ? -12.298 13.046 50.275 1.00 80.69 446 GLU A O 1
ATOM 3662 N N . GLU A 1 447 ? -11.903 11.854 48.422 1.00 79.25 447 GLU A N 1
ATOM 3663 C CA . GLU A 1 447 ? -11.894 12.998 47.506 1.00 79.25 447 GLU A CA 1
ATOM 3664 C C . GLU A 1 447 ? -13.279 13.635 47.359 1.00 79.25 447 GLU A C 1
ATOM 3666 O O . GLU A 1 447 ? -13.390 14.863 47.388 1.00 79.25 447 GLU A O 1
ATOM 3671 N N . GLN A 1 448 ? -14.339 12.831 47.252 1.00 75.50 448 GLN A N 1
ATOM 3672 C CA . GLN A 1 448 ? -15.713 13.335 47.262 1.00 75.50 448 GLN A CA 1
ATOM 3673 C C . GLN A 1 448 ? -16.077 13.975 48.600 1.00 75.50 448 GLN A C 1
ATOM 3675 O O . GLN A 1 448 ? -16.636 15.071 48.613 1.00 75.50 448 GLN A O 1
ATOM 3680 N N . LEU A 1 449 ? -15.701 13.350 49.721 1.00 74.31 449 LEU A N 1
ATOM 3681 C CA . LEU A 1 449 ? -15.940 13.897 51.056 1.00 74.31 449 LEU A CA 1
ATOM 3682 C C . LEU A 1 449 ? -15.275 15.272 51.219 1.00 74.31 449 LEU A C 1
ATOM 3684 O O . LEU A 1 449 ? -15.901 16.202 51.718 1.00 74.31 449 LEU A O 1
ATOM 3688 N N . LYS A 1 450 ? -14.038 15.431 50.723 1.00 74.75 450 LYS A N 1
ATOM 3689 C CA . LYS A 1 450 ? -13.320 16.718 50.710 1.00 74.75 450 LYS A CA 1
ATOM 3690 C C . LYS A 1 450 ? -14.011 17.778 49.849 1.00 74.75 450 LYS A C 1
ATOM 3692 O O . LYS A 1 450 ? -13.998 18.951 50.215 1.00 74.75 450 LYS A O 1
ATOM 3697 N N . LYS A 1 451 ? -14.597 17.396 48.707 1.00 69.00 451 LYS A N 1
ATOM 3698 C CA . LYS A 1 451 ? -15.364 18.319 47.850 1.00 69.00 451 LYS A CA 1
ATOM 3699 C C . LYS A 1 451 ? -16.656 18.767 48.538 1.00 69.00 451 LYS A C 1
ATOM 3701 O O . LYS A 1 451 ? -16.920 19.963 48.584 1.00 69.00 451 LYS A O 1
ATOM 3706 N N . LEU A 1 452 ? -17.381 17.838 49.162 1.00 66.62 452 LEU A N 1
ATOM 3707 C CA . LEU A 1 452 ? -18.600 18.116 49.929 1.00 66.62 452 LEU A CA 1
ATOM 3708 C C . LEU A 1 452 ? -18.342 18.995 51.161 1.00 66.62 452 LEU A C 1
ATOM 3710 O O . LEU A 1 452 ? -19.155 19.855 51.473 1.00 66.62 452 LEU A O 1
ATOM 3714 N N . THR A 1 453 ? -17.204 18.846 51.847 1.00 61.97 453 THR A N 1
ATOM 3715 C CA . THR A 1 453 ? -16.859 19.742 52.967 1.00 61.97 453 THR A CA 1
ATOM 3716 C C . THR A 1 453 ? -16.440 21.146 52.522 1.00 61.97 453 THR A C 1
ATOM 3718 O O . THR A 1 453 ? -16.457 22.061 53.342 1.00 61.97 453 THR A O 1
ATOM 3721 N N . ASN A 1 454 ? -16.074 21.333 51.249 1.00 59.31 454 ASN A N 1
ATOM 3722 C CA . ASN A 1 454 ? -15.714 22.638 50.682 1.00 59.31 454 ASN A CA 1
ATOM 3723 C C . ASN A 1 454 ? -16.917 23.374 50.059 1.00 59.31 454 ASN A C 1
ATOM 3725 O O . ASN A 1 454 ? -16.901 24.602 49.984 1.00 59.31 454 ASN A O 1
ATOM 3729 N N . GLU A 1 455 ? -17.965 22.658 49.649 1.00 56.62 455 GLU A N 1
ATOM 3730 C CA . GLU A 1 455 ? -19.236 23.230 49.191 1.00 56.62 455 GLU A CA 1
ATOM 3731 C C . GLU A 1 455 ? -20.243 23.269 50.353 1.00 56.62 455 GLU A C 1
ATOM 3733 O O . GLU A 1 455 ? -20.979 22.318 50.603 1.00 56.62 455 GLU A O 1
ATOM 3738 N N . GLN A 1 456 ? -20.294 24.382 51.094 1.00 50.91 456 GLN A N 1
ATOM 3739 C CA . GLN A 1 456 ? -21.383 24.600 52.051 1.00 50.91 456 GLN A CA 1
ATOM 3740 C C . GLN A 1 456 ? -22.738 24.624 51.318 1.00 50.91 456 GLN A C 1
ATOM 3742 O O . GLN A 1 456 ? -22.971 25.468 50.456 1.00 50.91 456 GLN A O 1
ATOM 3747 N N . ASN A 1 457 ? -23.637 23.737 51.754 1.00 49.72 457 ASN A N 1
ATOM 3748 C CA . ASN A 1 457 ? -25.065 23.653 51.431 1.00 49.72 457 ASN A CA 1
ATOM 3749 C C . ASN A 1 457 ? -25.433 23.248 49.992 1.00 49.72 457 ASN A C 1
ATOM 3751 O O . ASN A 1 457 ? -25.847 24.071 49.175 1.00 49.72 457 ASN A O 1
ATOM 3755 N N . ARG A 1 458 ? -25.487 21.935 49.749 1.00 46.34 458 ARG A N 1
ATOM 3756 C CA . ARG A 1 458 ? -26.557 21.346 48.933 1.00 46.34 458 ARG A CA 1
ATOM 3757 C C . ARG A 1 458 ? -27.226 20.218 49.705 1.00 46.34 458 ARG A C 1
ATOM 3759 O O . ARG A 1 458 ? -26.565 19.263 50.105 1.00 46.34 458 ARG A O 1
ATOM 3766 N N . ASP A 1 459 ? -28.536 20.356 49.903 1.00 43.44 459 ASP A N 1
ATOM 3767 C CA . ASP A 1 459 ? -29.409 19.261 50.314 1.00 43.44 459 ASP A CA 1
ATOM 3768 C C . ASP A 1 459 ? -29.184 18.074 49.369 1.00 43.44 459 ASP A C 1
ATOM 3770 O O . ASP A 1 459 ? -29.472 18.147 48.177 1.00 43.44 459 ASP A O 1
ATOM 3774 N N . THR A 1 460 ? -28.641 16.987 49.908 1.00 46.31 460 THR A N 1
ATOM 3775 C CA . THR A 1 460 ? -28.518 15.678 49.244 1.00 46.31 460 THR A CA 1
ATOM 3776 C C . THR A 1 460 ? -29.542 14.702 49.821 1.00 46.31 460 THR A C 1
ATOM 3778 O O . THR A 1 460 ? -29.283 13.509 49.983 1.00 46.31 460 THR A O 1
ATOM 3781 N N . SER A 1 461 ? -30.730 15.214 50.158 1.00 42.94 461 SER A N 1
ATOM 3782 C CA . SER A 1 461 ? -31.886 14.367 50.428 1.00 42.94 461 SER A CA 1
ATOM 3783 C C . SER A 1 461 ? -32.696 14.193 49.144 1.00 42.94 461 SER A C 1
ATOM 3785 O O . SER A 1 461 ? -32.988 15.157 48.442 1.00 42.94 461 SER A O 1
ATOM 3787 N N . ASN A 1 462 ? -33.050 12.937 48.879 1.00 44.34 462 ASN A N 1
ATOM 3788 C CA . ASN A 1 462 ? -33.903 12.431 47.801 1.00 44.34 462 ASN A CA 1
ATOM 3789 C C . ASN A 1 462 ? -33.205 12.127 46.471 1.00 44.34 462 ASN A C 1
ATOM 3791 O O . ASN A 1 462 ? -33.258 12.900 45.521 1.00 44.34 462 ASN A O 1
ATOM 3795 N N . LEU A 1 463 ? -32.668 10.910 46.387 1.00 42.19 463 LEU A N 1
ATOM 3796 C CA . LEU A 1 463 ? -33.182 9.920 45.437 1.00 42.19 463 LEU A CA 1
ATOM 3797 C C . LEU A 1 463 ? -32.828 8.524 45.983 1.00 42.19 463 LEU A C 1
ATOM 3799 O O . LEU A 1 463 ? -31.746 7.994 45.737 1.00 42.19 463 LEU A O 1
ATOM 3803 N N . GLU A 1 464 ? -33.712 7.981 46.819 1.00 46.97 464 GLU A N 1
ATOM 3804 C CA . GLU A 1 464 ? -33.714 6.556 47.156 1.00 46.97 464 GLU A CA 1
ATOM 3805 C C . GLU A 1 464 ? -34.606 5.799 46.168 1.00 46.97 464 GLU A C 1
ATOM 3807 O O . GLU A 1 464 ? -35.627 6.312 45.711 1.00 46.97 464 GLU A O 1
ATOM 3812 N N . ASP A 1 465 ? -34.162 4.578 45.883 1.00 45.03 465 ASP A N 1
ATOM 3813 C CA . ASP A 1 465 ? -34.929 3.416 45.448 1.00 45.03 465 ASP A CA 1
ATOM 3814 C C . ASP A 1 465 ? -35.662 3.469 44.098 1.00 45.03 465 ASP A C 1
ATOM 3816 O O . ASP A 1 465 ? -36.858 3.725 43.989 1.00 45.03 465 ASP A O 1
ATOM 3820 N N . CYS A 1 466 ? -34.948 3.029 43.060 1.00 39.19 466 CYS A N 1
ATOM 3821 C CA . CYS A 1 466 ? -35.516 2.112 42.070 1.00 39.19 466 CYS A CA 1
ATOM 3822 C C . CYS A 1 466 ? -34.593 0.893 41.990 1.00 39.19 466 CYS A C 1
ATOM 3824 O O . CYS A 1 466 ? -33.515 0.930 41.396 1.00 39.19 466 CYS A O 1
ATOM 3826 N N . ILE A 1 467 ? -35.008 -0.141 42.716 1.00 47.03 467 ILE A N 1
ATOM 3827 C CA . ILE A 1 467 ? -34.312 -1.395 42.980 1.00 47.03 467 ILE A CA 1
ATOM 3828 C C . ILE A 1 467 ? -34.884 -2.486 42.047 1.00 47.03 467 ILE A C 1
ATOM 3830 O O . ILE A 1 467 ? -36.095 -2.613 41.906 1.00 47.03 467 ILE A O 1
ATOM 3834 N N . ASP A 1 468 ? -33.970 -3.264 41.461 1.00 48.94 468 ASP A N 1
ATOM 3835 C CA . ASP A 1 468 ? -34.072 -4.663 40.992 1.00 48.94 468 ASP A CA 1
ATOM 3836 C C . ASP A 1 468 ? -34.723 -5.087 39.656 1.00 48.94 468 ASP A C 1
ATOM 3838 O O . ASP A 1 468 ? -34.364 -6.170 39.187 1.00 48.94 468 ASP A O 1
ATOM 3842 N N . ASP A 1 469 ? -35.531 -4.288 38.952 1.00 47.19 469 ASP A N 1
ATOM 3843 C CA . ASP A 1 469 ? -36.171 -4.782 37.703 1.00 47.19 469 ASP A CA 1
ATOM 3844 C C . ASP A 1 469 ? -35.208 -4.965 36.501 1.00 47.19 469 ASP A C 1
ATOM 3846 O O . ASP A 1 469 ? -35.475 -5.754 35.591 1.00 47.19 469 ASP A O 1
ATOM 3850 N N . ASP A 1 470 ? -34.049 -4.298 36.491 1.00 51.53 470 ASP A N 1
ATOM 3851 C CA . ASP A 1 470 ? -33.123 -4.346 35.347 1.00 51.53 470 ASP A CA 1
ATOM 3852 C C . ASP A 1 470 ? -32.301 -5.643 35.270 1.00 51.53 470 ASP A C 1
ATOM 3854 O O . ASP A 1 470 ? -31.910 -6.066 34.181 1.00 51.53 470 ASP A O 1
ATOM 3858 N N . PHE A 1 471 ? -32.032 -6.301 36.403 1.00 53.22 471 PHE A N 1
ATOM 3859 C CA . PHE A 1 471 ? -31.139 -7.467 36.435 1.00 53.22 471 PHE A CA 1
ATOM 3860 C C . PHE A 1 471 ? -31.743 -8.688 35.734 1.00 53.22 471 PHE A C 1
ATOM 3862 O O . PHE A 1 471 ? -31.054 -9.355 34.959 1.00 53.22 471 PHE A O 1
ATOM 3869 N N . GLN A 1 472 ? -33.044 -8.927 35.914 1.00 56.28 472 GLN A N 1
ATOM 3870 C CA . GLN A 1 472 ? -33.738 -10.078 35.324 1.00 56.28 472 GLN A CA 1
ATOM 3871 C C . GLN A 1 472 ? -33.721 -10.064 33.789 1.00 56.28 472 GLN A C 1
ATOM 3873 O O . GLN A 1 472 ? -33.661 -11.120 33.158 1.00 56.28 472 GLN A O 1
ATOM 3878 N N . LYS A 1 473 ? -33.730 -8.878 33.163 1.00 58.69 473 LYS A N 1
ATOM 3879 C CA . LYS A 1 473 ? -33.716 -8.747 31.698 1.00 58.69 473 LYS A CA 1
ATOM 3880 C C . LYS A 1 473 ? -32.379 -9.176 31.082 1.00 58.69 473 LYS A C 1
ATOM 3882 O O . LYS A 1 473 ? -32.366 -9.713 29.975 1.00 58.69 473 LYS A O 1
ATOM 3887 N N . TYR A 1 474 ? -31.264 -8.956 31.780 1.00 63.56 474 TYR A N 1
ATOM 3888 C CA . TYR A 1 474 ? -29.920 -9.269 31.276 1.00 63.56 474 TYR A CA 1
ATOM 3889 C C . TYR A 1 474 ? -29.381 -10.613 31.777 1.00 63.56 474 TYR A C 1
ATOM 3891 O O . TYR A 1 474 ? -28.431 -11.131 31.192 1.00 63.56 474 TYR A O 1
ATOM 3899 N N . GLU A 1 475 ? -29.998 -11.216 32.798 1.00 66.06 475 GLU A N 1
ATOM 3900 C CA . GLU A 1 475 ? -29.648 -12.548 33.310 1.00 66.06 475 GLU A CA 1
ATOM 3901 C C . GLU A 1 475 ? -29.704 -13.634 32.231 1.00 66.06 475 GLU A C 1
ATOM 3903 O O . GLU A 1 475 ? -28.803 -14.468 32.170 1.00 66.06 475 GLU A O 1
ATOM 3908 N N . VAL A 1 476 ? -30.705 -13.600 31.343 1.00 67.81 476 VAL A N 1
ATOM 3909 C CA . VAL A 1 476 ? -30.833 -14.571 30.240 1.00 67.81 476 VAL A CA 1
ATOM 3910 C C . VAL A 1 476 ? -29.648 -14.460 29.280 1.00 67.81 476 VAL A C 1
ATOM 3912 O O . VAL A 1 476 ? -28.983 -15.458 29.016 1.00 67.81 476 VAL A O 1
ATOM 3915 N N . LEU A 1 477 ? -29.320 -13.243 28.831 1.00 63.25 477 LEU A N 1
ATOM 3916 C CA . LEU A 1 477 ? -28.205 -13.005 27.908 1.00 63.25 477 LEU A CA 1
ATOM 3917 C C . LEU A 1 477 ? -26.849 -13.321 28.563 1.00 63.25 477 LEU A C 1
ATOM 3919 O O . LEU A 1 477 ? -25.977 -13.925 27.946 1.00 63.25 477 LEU A O 1
ATOM 3923 N N . LEU A 1 478 ? -26.668 -12.949 29.834 1.00 68.50 478 LEU A N 1
ATOM 3924 C CA . LEU A 1 478 ? -25.471 -13.281 30.612 1.00 68.50 478 LEU A CA 1
ATOM 3925 C C . LEU A 1 478 ? -25.315 -14.791 30.788 1.00 68.50 478 LEU A C 1
ATOM 3927 O O . LEU A 1 478 ? -24.197 -15.302 30.724 1.00 68.50 478 LEU A O 1
ATOM 3931 N N . HIS A 1 479 ? -26.411 -15.511 31.016 1.00 67.81 479 HIS A N 1
ATOM 3932 C CA . HIS A 1 479 ? -26.412 -16.963 31.133 1.00 67.81 479 HIS A CA 1
ATOM 3933 C C . HIS A 1 479 ? -26.103 -17.633 29.786 1.00 67.81 479 HIS A C 1
ATOM 3935 O O . HIS A 1 479 ? -25.309 -18.570 29.743 1.00 67.81 479 HIS A O 1
ATOM 3941 N N . GLU A 1 480 ? -26.651 -17.124 28.679 1.00 68.75 480 GLU A N 1
ATOM 3942 C CA . GLU A 1 480 ? -26.319 -17.564 27.317 1.00 68.75 480 GLU A CA 1
ATOM 3943 C C . GLU A 1 480 ? -24.829 -17.368 27.003 1.00 68.75 480 GLU A C 1
ATOM 3945 O O . GLU A 1 480 ? -24.151 -18.337 26.665 1.00 68.75 480 GLU A O 1
ATOM 3950 N N . ILE A 1 481 ? -24.285 -16.163 27.211 1.00 64.75 481 ILE A N 1
ATOM 3951 C CA . ILE A 1 481 ? -22.861 -15.857 26.979 1.00 64.75 481 ILE A CA 1
ATOM 3952 C C . ILE A 1 481 ? -21.961 -16.733 27.866 1.00 64.75 481 ILE A C 1
ATOM 3954 O O . ILE A 1 481 ? -20.967 -17.295 27.400 1.00 64.75 481 ILE A O 1
ATOM 3958 N N . ASN A 1 482 ? -22.309 -16.899 29.147 1.00 62.00 482 ASN A N 1
ATOM 3959 C CA . ASN A 1 482 ? -21.551 -17.757 30.058 1.00 62.00 482 ASN A CA 1
ATOM 3960 C C . ASN A 1 482 ? -21.586 -19.236 29.639 1.00 62.00 482 ASN A C 1
ATOM 3962 O O . ASN A 1 482 ? -20.561 -19.912 29.741 1.00 62.00 482 ASN A O 1
ATOM 3966 N N . ASN A 1 483 ? -22.717 -19.740 29.137 1.00 64.25 483 ASN A N 1
ATOM 3967 C CA . ASN A 1 483 ? -22.825 -21.111 28.636 1.00 64.25 483 ASN A CA 1
ATOM 3968 C C . ASN A 1 483 ? -21.986 -21.333 27.377 1.00 64.25 483 ASN A C 1
ATOM 3970 O O . ASN A 1 483 ? -21.296 -22.350 27.290 1.00 64.25 483 ASN A O 1
ATOM 3974 N N . THR A 1 484 ? -21.988 -20.383 26.438 1.00 61.31 484 THR A N 1
ATOM 3975 C CA . THR A 1 484 ? -21.124 -20.425 25.247 1.00 61.31 484 THR A CA 1
ATOM 3976 C C . THR A 1 484 ? -19.653 -20.457 25.654 1.00 61.31 484 THR A C 1
ATOM 3978 O O . THR A 1 484 ? -18.924 -21.360 25.256 1.00 61.31 484 THR A O 1
ATOM 3981 N N . ARG A 1 485 ? -19.238 -19.584 26.582 1.00 59.69 485 ARG A N 1
ATOM 3982 C CA . ARG A 1 485 ? -17.874 -19.570 27.136 1.00 59.69 485 ARG A CA 1
ATOM 3983 C C . ARG A 1 485 ? -17.474 -20.902 27.787 1.00 59.69 485 ARG A C 1
ATOM 3985 O O . ARG A 1 485 ? -16.325 -21.324 27.661 1.00 59.69 485 ARG A O 1
ATOM 3992 N N . ILE A 1 486 ? -18.376 -21.540 28.536 1.00 55.34 486 ILE A N 1
ATOM 3993 C CA . ILE A 1 486 ? -18.110 -22.837 29.184 1.00 55.34 486 ILE A CA 1
ATOM 3994 C C . ILE A 1 486 ? -17.959 -23.953 28.142 1.00 55.34 486 ILE A C 1
ATOM 3996 O O . ILE A 1 486 ? -17.135 -24.848 28.334 1.00 55.34 486 ILE A O 1
ATOM 4000 N N . ASN A 1 487 ? -18.735 -23.906 27.059 1.00 43.56 487 ASN A N 1
ATOM 4001 C CA . ASN A 1 487 ? -18.675 -24.893 25.986 1.00 43.56 487 ASN A CA 1
ATOM 4002 C C . ASN A 1 487 ? -17.425 -24.720 25.110 1.00 43.56 487 ASN A C 1
ATOM 4004 O O . ASN A 1 487 ? -16.783 -25.720 24.804 1.00 43.56 487 ASN A O 1
ATOM 4008 N N . ASP A 1 488 ? -17.022 -23.485 24.804 1.00 39.28 488 ASP A N 1
ATOM 4009 C CA . ASP A 1 488 ? -15.810 -23.195 24.024 1.00 39.28 488 ASP A CA 1
ATOM 4010 C C . ASP A 1 488 ? -14.521 -23.556 24.775 1.00 39.28 488 ASP A C 1
ATOM 4012 O O . ASP A 1 488 ? -13.547 -23.971 24.164 1.00 39.28 488 ASP A O 1
ATOM 4016 N N . ALA A 1 489 ? -14.506 -23.474 26.111 1.00 42.44 489 ALA A N 1
ATOM 4017 C CA . ALA A 1 489 ? -13.356 -23.880 26.928 1.00 42.44 489 ALA A CA 1
ATOM 4018 C C . ALA A 1 489 ? -13.178 -25.411 27.062 1.00 42.44 489 ALA A C 1
ATOM 4020 O O . ALA A 1 489 ? -12.242 -25.860 27.729 1.00 42.44 489 ALA A O 1
ATOM 4021 N N . ARG A 1 490 ? -14.108 -26.210 26.517 1.00 33.28 490 ARG A N 1
ATOM 4022 C CA . ARG A 1 490 ? -14.065 -27.686 26.518 1.00 33.28 490 ARG A CA 1
ATOM 4023 C C . ARG A 1 490 ? -13.553 -28.281 25.201 1.00 33.28 490 ARG A C 1
ATOM 4025 O O . ARG A 1 490 ? -13.321 -29.491 25.168 1.00 33.28 490 ARG A O 1
ATOM 4032 N N . PHE A 1 491 ? -13.394 -27.460 24.168 1.00 29.58 491 PHE A N 1
ATOM 4033 C CA . PHE A 1 491 ? -12.692 -27.777 22.924 1.00 29.58 491 PHE A CA 1
ATOM 4034 C C . PHE A 1 491 ? -11.310 -27.113 22.931 1.00 29.58 491 PHE A C 1
ATOM 4036 O O . PHE A 1 491 ? -10.461 -27.564 22.129 1.00 29.58 491 PHE A O 1
#

Sequence (491 aa):
MSPPLVSEPSSDLSTTSHSMDGVVRYVHDERHHLYKLTCTRDMCFEVMTYLGTQDLFSVMLSCRQFHDLIHANTVLLRPFALNGIRKCLSRLEKYEVPCLALLDHFGENFSQEVFFGVLVQAMNTASVNVLYTVLDRMEVTSTVLRQALLECNQRSHPIYRALMNHPKVEGLVPEVVSLLIHNTDFYELERLPLDSIDLSIYFNELLEDHPTFFSSHSSLLHHHWQRRKDRHLIVERFARIFSGIRIGVECKVVLDYLELMNTKERAMQKQFVIEQSEELKLELLLRQSLFKTFGLDILKYSLTHHHHNVVLRCLTLDPLNMSQELDMQHLTLELIVHRQYFWLAQLIQLFKTSAIEWIATSPRNYLRLVFEQAVPLGSNSNYFGVFDTQIQERTKRQESSLNCLIITVANLFPEIDYTRNENELLRKAALLKSDMITTTLKKLQEEQLKKLTNEQNRDTSNLEDCIDDDFQKYEVLLHEINNTRINDARF

Organism: Naegleria fowleri (NCBI:txid5763)

pLDDT: mean 70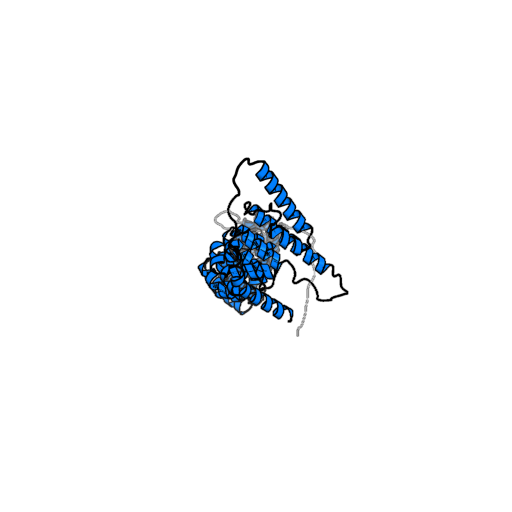.6, std 16.44, range [26.23, 92.44]

Foldseek 3Di:
DDDDDDDDDDDDDDDDDPDPCPPQDFDDDPPDPDGDGADDLVNLVVVVVPDDLVRNLVCLVVDPRSVVSVLVVLVVCLVSLLVQLVVCLVPVVVCVVVNLVSCVSNVQVDDLVSLLSQCLSCLVVVPLVSNLSSLVSHDDALVSLLVSQQSRDLPDPNSLVSQCPHPNNVVSLVVNLVVCLVVVVVVSVLSGPLVSDDCLVCPVVCLVVPQQSCLVVVSNVVSLCVVVPCVVVCLVCVLSNLPPQDPDSSLVSNLVNLLVDDLVSVLSCQVSQLPDDPRSVVVLLVDLSSCVRRLLVNCVSPPPLPVLVSLLSSCVSPVPVSVVSDLLLLSLLLCLLVLVLLSLLSQCVSQPVVSCVSQHPDLLRSLLSSLVSLLDVDDDPPPPPDPDVVVVVVVVVSVVSNLSNVVSSCVSCVVPQLADPPRSSLVSNVSNVDPSSNVSSVVSNVVNVVVVVVDPDDPPPDDDDPDDPRPVVCVVSSVVSVVVVVVVVVD

InterPro domains:
  IPR036047 F-box-like domain superfamily [SSF81383] (42-88)

Radius of gyration: 45.81 Å; chains: 1; bounding box: 115×60×127 Å